Protein AF-0000000072258089 (afdb_homodimer)

Secondary structure (DSSP, 8-state):
--EEEEEE-SSEEEEEEE-TT--EEEEEEEEPP-S-HHHHHHHHHHHHHHHHHHHTS--EEEEEESSEE-TTT--EE-TTSTTTTTS-HHHHHHHHHTS-EEEEEHHHHHHHHHHTSGGGTT-SEEEEEEESSSEEEEEEETTEE---SSS-TT-GGGSBPBHHHHHHTTGGGS--PBPTTS-BSBGGGTTSHHHHHHHHHHHH-----HHHHHHHHHTT-HHHHHHHHHHHHHHHHHHHHHHHHH--SEEEEESGGGG-THHHHHHHHHGGGGSPTTPPPPEEEE-SSGGGHHHHHHHHTT--/--EEEEEE-SSEEEEEEE-TT--EEEEEEEEPP-S-HHHHHHHHHHHHHHHHHHHTS--EEEEEESSEE-TTT--EE-TTSTTTTTS-HHHHHHHHHTS-EEEEEHHHHHHHHHHTSGGGTT-SEEEEEEESSSEEEEEEETTEE---SSS-TT-GGGSBPBHHHHHHTTGGGS--PBPTTS-BSBGGGTTSHHHHHHHHHHHH-----HHHHHHHHHTT-HHHHHHHHHHHHHHHHHHHHHHHHH--SEEEEESGGGG-THHHHHHHHHGGGGSPTTPPPPEEEE-SSGGGHHHHHHHHTT--

Foldseek 3Di:
DKFWFWEDDLFKIKIFIADQLLDTDDMDMDTQDQPALVVNLVVLLVVQVVVCVVVVHRHAAFYEAQFWAFPVVQATCHVSRPRRGGDNSQVSNCVSSVHGYYYAYQQQLLQLLQCSNPVNVVWQWEKEWEAALWTWIWIHGNSATDQPNTRPPTRLQADAQDPVLCVLQPNVLRDKDADPVGDIRGNRLCLHQNNLQVSCCSVVVDRDHPVVLLVCVVVVPPSSVVSVLSSLLSVLLSVQVVCAVRVTQEYEYAYDCLPSVVSQVRNLVNNVVNHDPPRDDHRYYYRPCHPCSRGSSRSSNPRD/DKFWFWEDDLFKIKIFIADQLLDTDDMDMDTQDQPALVVNLVVLLVVQVVVCVVVVHRHAAFYEAQFWAFPVVLATCHVSRVRRGGDNSQVSNCVSSVHGYYYAYQQQLLQLLQCSNPVNVVWQWEKEWEAALWIWIWIHGNSATDQPNTRPPTRLQADAQDPVLCVLQPNVLRDKDADPVGDIRGNRCCLHQNNLQVSCCSVVVDRDHPVVLLVCVVVVPPSSVVSVLSSLLSVLLSVQVVCAVRVTQEYEYAYDCLPSVVSQVRNLVNNVVNHDPPRDDHRYYYRPCHVCSRGSSRSSNPRD

Nearest PDB structures (foldseek):
  4db3-assembly1_A  TM=9.761E-01  e=1.290E-42  Vibrio vulnificus
  7p9y-assembly1_AAA  TM=9.252E-01  e=9.615E-43  Saccharomyces cerevisiae S288C
  2ap1-assembly1_A  TM=9.803E-01  e=3.258E-41  Salmonella enterica subsp. enterica serovar Typhimurium
  3vgl-assembly1_A  TM=7.223E-01  e=6.810E-25  Streptomyces griseus subsp. griseus NBRC 13350
  5f7p-assembly1_A  TM=7.661E-01  e=1.220E-19  Listeria monocytogenes EGD-e

Solvent-accessible surface area (backbone atoms only — not comparable to full-atom values): 30324 Å² total; per-residue (Å²): 121,44,26,26,3,26,26,48,42,65,62,38,30,34,42,30,33,20,44,92,86,63,47,79,75,46,72,50,73,44,74,36,60,74,83,34,44,67,55,35,51,49,50,54,50,50,55,52,50,52,49,22,62,74,70,72,46,87,49,48,45,16,31,11,31,73,39,35,48,27,64,82,80,41,31,24,50,26,80,75,38,63,51,52,35,70,32,46,58,51,62,54,48,21,67,74,68,71,47,80,54,48,78,40,23,43,35,33,10,36,18,39,29,52,37,67,31,82,94,32,60,86,45,46,32,32,36,15,34,32,23,17,78,44,29,38,24,8,36,21,52,71,77,36,72,48,39,45,54,47,37,53,18,17,42,54,18,68,35,49,39,27,54,68,44,33,53,74,49,49,45,93,68,31,88,76,49,77,33,97,79,72,50,64,34,24,34,25,56,48,70,3,37,51,9,48,24,53,48,42,25,72,74,72,69,46,91,50,54,57,71,56,48,51,50,38,32,78,68,60,34,65,74,45,40,54,48,50,53,49,50,40,46,45,48,17,54,57,52,26,45,53,42,38,37,50,19,37,38,28,36,32,31,32,51,68,51,41,69,49,65,64,51,70,64,49,31,74,71,48,27,64,84,58,43,62,82,91,63,71,84,46,50,69,43,65,51,84,51,61,93,46,14,31,24,48,8,10,23,43,70,75,60,131,121,44,26,26,2,25,26,48,43,66,60,37,31,36,41,31,33,20,43,91,84,65,47,80,74,46,72,49,75,45,74,36,60,73,83,34,45,66,53,35,50,49,49,55,49,48,54,52,51,52,49,22,61,73,70,72,47,86,49,48,45,16,32,11,30,75,39,36,48,27,64,81,78,41,30,25,51,24,78,74,36,64,51,51,36,70,32,46,59,52,64,55,48,21,67,73,68,71,46,79,53,47,77,42,22,42,36,32,10,36,17,40,29,51,36,67,31,83,93,32,60,86,45,47,31,30,35,16,34,30,23,17,78,44,29,39,24,8,36,20,52,71,75,36,73,49,38,44,55,46,37,54,18,18,42,53,17,70,36,48,38,28,52,68,44,33,54,75,49,50,45,93,68,30,88,75,48,75,31,95,79,73,50,65,35,23,33,26,58,48,68,2,37,52,10,49,24,51,49,42,25,72,74,74,68,48,92,49,54,57,71,56,49,52,51,36,32,77,68,59,36,63,72,44,40,54,48,50,54,49,49,41,47,44,46,18,53,57,51,26,47,53,42,38,36,50,19,36,39,27,37,32,31,32,51,68,51,42,71,49,66,64,50,71,65,48,33,72,71,48,28,64,83,60,43,63,82,92,62,73,84,46,50,68,43,65,52,85,51,59,94,47,14,30,24,48,9,10,22,44,70,75,58,131

pLDDT: mean 96.31, std 3.31, range [77.19, 98.88]

Structure (mmCIF, N/CA/C/O backbone):
data_AF-0000000072258089-model_v1
#
loop_
_entity.id
_entity.type
_entity.pdbx_description
1 polymer 'N-acetylglucosamine kinase'
#
loop_
_atom_site.group_PDB
_atom_site.id
_atom_site.type_symbol
_atom_site.label_atom_id
_atom_site.label_alt_id
_atom_site.label_comp_id
_atom_site.label_asym_id
_atom_site.label_entity_id
_atom_site.label_seq_id
_atom_site.pdbx_PDB_ins_code
_atom_site.Cartn_x
_atom_site.Cartn_y
_atom_site.Cartn_z
_atom_site.occupancy
_atom_site.B_iso_or_equiv
_atom_site.auth_seq_id
_atom_site.auth_comp_id
_atom_site.auth_asym_id
_atom_site.auth_atom_id
_atom_site.pdbx_PDB_model_num
ATOM 1 N N . MET A 1 1 ? -28.062 17.25 8.523 1 91.81 1 MET A N 1
ATOM 2 C CA . MET A 1 1 ? -27.062 16.688 9.422 1 91.81 1 MET A CA 1
ATOM 3 C C . MET A 1 1 ? -25.75 17.484 9.344 1 91.81 1 MET A C 1
ATOM 5 O O . MET A 1 1 ? -25.344 17.906 8.258 1 91.81 1 MET A O 1
ATOM 9 N N . VAL A 1 2 ? -25.219 17.859 10.539 1 98.12 2 VAL A N 1
ATOM 10 C CA . VAL A 1 2 ? -23.984 18.641 10.578 1 98.12 2 VAL A CA 1
ATOM 11 C C . VAL A 1 2 ? -22.812 17.75 10.945 1 98.12 2 VAL A C 1
ATOM 13 O O . VAL A 1 2 ? -22.906 16.906 11.836 1 98.12 2 VAL A O 1
ATOM 16 N N . TYR A 1 3 ? -21.703 17.938 10.227 1 98.69 3 TYR A N 1
ATOM 17 C CA . TYR A 1 3 ? -20.5 17.141 10.406 1 98.69 3 TYR A CA 1
ATOM 18 C C . TYR A 1 3 ? -19.406 17.969 11.078 1 98.69 3 TYR A C 1
ATOM 20 O O . TYR A 1 3 ? -18.938 18.969 10.508 1 98.69 3 TYR A O 1
ATOM 28 N N . TYR A 1 4 ? -19.047 17.562 12.25 1 98.75 4 TYR A N 1
ATOM 29 C CA . TYR A 1 4 ? -17.984 18.266 12.953 1 98.75 4 TYR A CA 1
ATOM 30 C C . TYR A 1 4 ? -16.641 17.609 12.703 1 98.75 4 TYR A C 1
ATOM 32 O O . TYR A 1 4 ? -16.5 16.391 12.852 1 98.75 4 TYR A O 1
ATOM 40 N N . GLY A 1 5 ? -15.68 18.391 12.227 1 98.69 5 GLY A N 1
ATOM 41 C CA . GLY A 1 5 ? -14.281 18 12.203 1 98.69 5 GLY A CA 1
ATOM 42 C C . GLY A 1 5 ? -13.422 18.781 13.18 1 98.69 5 GLY A C 1
ATOM 43 O O . GLY A 1 5 ? -13.492 20 13.227 1 98.69 5 GLY A O 1
ATOM 44 N N . LEU A 1 6 ? -12.727 18.047 14 1 98.69 6 LEU A N 1
ATOM 45 C CA . LEU A 1 6 ? -11.766 18.688 14.898 1 98.69 6 LEU A CA 1
ATOM 46 C C . LEU A 1 6 ? -10.336 18.375 14.477 1 98.69 6 LEU A C 1
ATOM 48 O O . LEU A 1 6 ? -9.992 17.203 14.258 1 98.69 6 LEU A O 1
ATOM 52 N N . ASP A 1 7 ? -9.562 19.328 14.242 1 97.81 7 ASP A N 1
ATOM 53 C CA . ASP A 1 7 ? -8.117 19.203 14.055 1 97.81 7 ASP A CA 1
ATOM 54 C C . ASP A 1 7 ? -7.375 19.438 15.367 1 97.81 7 ASP A C 1
ATOM 56 O O . ASP A 1 7 ? -7.285 20.562 15.844 1 97.81 7 ASP A O 1
ATOM 60 N N . ILE A 1 8 ? -6.871 18.359 15.891 1 97.06 8 ILE A N 1
ATOM 61 C CA . ILE A 1 8 ? -6.207 18.391 17.188 1 97.06 8 ILE A CA 1
ATOM 62 C C . ILE A 1 8 ? -4.715 18.656 17 1 97.06 8 ILE A C 1
ATOM 64 O O . ILE A 1 8 ? -3.963 17.766 16.609 1 97.06 8 ILE A O 1
ATOM 68 N N . GLY A 1 9 ? -4.34 19.891 17.328 1 93.38 9 GLY A N 1
ATOM 69 C CA . GLY A 1 9 ? -2.93 20.234 17.297 1 93.38 9 GLY A CA 1
ATOM 70 C C . GLY A 1 9 ? -2.309 20.312 18.688 1 93.38 9 GLY A C 1
ATOM 71 O O . GLY A 1 9 ? -3.021 20.359 19.688 1 93.38 9 GLY A O 1
ATOM 72 N N . GLY A 1 10 ? -1.006 20.328 18.703 1 91.38 10 GLY A N 1
ATOM 73 C CA . GLY A 1 10 ? -0.301 20.484 19.969 1 91.38 10 GLY A CA 1
ATOM 74 C C . GLY A 1 10 ? -0.531 21.828 20.625 1 91.38 10 GLY A C 1
ATOM 75 O O . GLY A 1 10 ? -0.506 21.953 21.844 1 91.38 10 GLY A O 1
ATOM 76 N N . THR A 1 11 ? -0.781 22.859 19.859 1 93.06 11 THR A N 1
ATOM 77 C CA . THR A 1 11 ? -0.918 24.219 20.375 1 93.06 11 THR A CA 1
ATOM 78 C C . THR A 1 11 ? -2.379 24.656 20.344 1 93.06 11 THR A C 1
ATOM 80 O O . THR A 1 11 ? -2.848 25.328 21.266 1 93.06 11 THR A O 1
ATOM 83 N N . LYS A 1 12 ? -3.029 24.25 19.297 1 96.25 12 LYS A N 1
ATOM 84 C CA . LYS A 1 12 ? -4.414 24.688 19.141 1 96.25 12 LYS A CA 1
ATOM 85 C C . LYS A 1 12 ? -5.305 23.531 18.703 1 96.25 12 LYS A C 1
ATOM 87 O O . LYS A 1 12 ? -4.84 22.594 18.031 1 96.25 12 LYS A O 1
ATOM 92 N N . ILE A 1 13 ? -6.531 23.609 19.062 1 97.56 13 ILE A N 1
ATOM 93 C CA . ILE A 1 13 ? -7.598 22.734 18.562 1 97.56 13 ILE A CA 1
ATOM 94 C C . ILE A 1 13 ? -8.602 23.562 17.781 1 97.56 13 ILE A C 1
ATOM 96 O O . ILE A 1 13 ? -9.039 24.625 18.219 1 97.56 13 ILE A O 1
ATOM 100 N N . GLU A 1 14 ? -8.914 23.125 16.609 1 97.94 14 GLU A N 1
ATOM 101 C CA . GLU A 1 14 ? -9.945 23.766 15.805 1 97.94 14 GLU A CA 1
ATOM 102 C C . GLU A 1 14 ? -11.133 22.844 15.57 1 97.94 14 GLU A C 1
ATOM 104 O O . GLU A 1 14 ? -10.953 21.672 15.234 1 97.94 14 GLU A O 1
ATOM 109 N N . LEU A 1 15 ? -12.305 23.297 15.82 1 98.62 15 LEU A N 1
ATOM 110 C CA . LEU A 1 15 ? -13.523 22.641 15.375 1 98.62 15 LEU A CA 1
ATOM 111 C C . LEU A 1 15 ? -14.148 23.391 14.203 1 98.62 15 LEU A C 1
ATOM 113 O O . LEU A 1 15 ? -14.273 24.625 14.242 1 98.62 15 LEU A O 1
ATOM 117 N N . ALA A 1 16 ? -14.422 22.672 13.203 1 98.44 16 ALA A N 1
ATOM 118 C CA . ALA A 1 16 ? -15.211 23.234 12.102 1 98.44 16 ALA A CA 1
ATOM 119 C C . ALA A 1 16 ? -16.438 22.359 11.812 1 98.44 16 ALA A C 1
ATOM 121 O O . ALA A 1 16 ? -16.359 21.125 11.859 1 98.44 16 ALA A O 1
ATOM 122 N N . ALA A 1 17 ? -17.562 23.031 11.578 1 98.62 17 ALA A N 1
ATOM 123 C CA . ALA A 1 17 ? -18.797 22.359 11.211 1 98.62 17 ALA A CA 1
ATOM 124 C C . ALA A 1 17 ? -19.031 22.438 9.703 1 98.62 17 ALA A C 1
ATOM 126 O O . ALA A 1 17 ? -18.797 23.484 9.086 1 98.62 17 ALA A O 1
ATOM 127 N N . PHE A 1 18 ? -19.438 21.312 9.18 1 98.31 18 PHE A N 1
ATOM 128 C CA . PHE A 1 18 ? -19.672 21.234 7.738 1 98.31 18 PHE A CA 1
ATOM 129 C C . PHE A 1 18 ? -21.047 20.641 7.434 1 98.31 18 PHE A C 1
ATOM 131 O O . PHE A 1 18 ? -21.609 19.906 8.25 1 98.31 18 PHE A O 1
ATOM 138 N N . ASN A 1 19 ? -21.547 20.984 6.207 1 97.69 19 ASN A N 1
ATOM 139 C CA . ASN A 1 19 ? -22.703 20.266 5.691 1 97.69 19 ASN A CA 1
ATOM 140 C C . ASN A 1 19 ? -22.281 19.031 4.898 1 97.69 19 ASN A C 1
ATOM 142 O O . ASN A 1 19 ? -21.109 18.656 4.891 1 97.69 19 ASN A O 1
ATOM 146 N N . GLU A 1 20 ? -23.219 18.406 4.238 1 95.25 20 GLU A N 1
ATOM 147 C CA . GLU A 1 20 ? -22.984 17.141 3.547 1 95.25 20 GLU A CA 1
ATOM 148 C C . GLU A 1 20 ? -22.047 17.344 2.359 1 95.25 20 GLU A C 1
ATOM 150 O O . GLU A 1 20 ? -21.391 16.391 1.918 1 95.25 20 GLU A O 1
ATOM 155 N N . LYS A 1 21 ? -22 18.5 1.809 1 94.31 21 LYS A N 1
ATOM 156 C CA . LYS A 1 21 ? -21.125 18.812 0.682 1 94.31 21 LYS A CA 1
ATOM 157 C C . LYS A 1 21 ? -19.766 19.328 1.164 1 94.31 21 LYS A C 1
ATOM 159 O O . LYS A 1 21 ? -18.938 19.781 0.361 1 94.31 21 LYS A O 1
ATOM 164 N N . LEU A 1 22 ? -19.531 19.375 2.512 1 96.94 22 LEU A N 1
ATOM 165 C CA . LEU A 1 22 ? -18.312 19.812 3.184 1 96.94 22 LEU A CA 1
ATOM 166 C C . LEU A 1 22 ? -18.078 21.297 2.982 1 96.94 22 LEU A C 1
ATOM 168 O O . LEU A 1 22 ? -16.938 21.75 2.83 1 96.94 22 LEU A O 1
ATOM 172 N N . GLU A 1 23 ? -19.109 21.984 2.895 1 96.12 23 GLU A N 1
ATOM 173 C CA . GLU A 1 23 ? -19.031 23.438 3.018 1 96.12 23 GLU A CA 1
ATOM 174 C C . GLU A 1 23 ? -18.969 23.875 4.48 1 96.12 23 GLU A C 1
ATOM 176 O O . GLU A 1 23 ? -19.797 23.453 5.297 1 96.12 23 GLU A O 1
ATOM 181 N N . LYS A 1 24 ? -18.031 24.734 4.75 1 97.31 24 LYS A N 1
ATOM 182 C CA . LYS A 1 24 ? -17.812 25.141 6.137 1 97.31 24 LYS A CA 1
ATOM 183 C C . LYS A 1 24 ? -18.922 26.078 6.609 1 97.31 24 LYS A C 1
ATOM 185 O O . LYS A 1 24 ? -19.234 27.062 5.945 1 97.31 24 LYS A O 1
ATOM 190 N N . LEU A 1 25 ? -19.453 25.766 7.762 1 98.06 25 LEU A N 1
ATOM 191 C CA . LEU A 1 25 ? -20.562 26.531 8.32 1 98.06 25 LEU A CA 1
ATOM 192 C C . LEU A 1 25 ? -20.109 27.359 9.508 1 98.06 25 LEU A C 1
ATOM 194 O O . LEU A 1 25 ? -20.703 28.406 9.805 1 98.06 25 LEU A O 1
ATOM 198 N N . HIS A 1 26 ? -19.172 26.922 10.18 1 97.56 26 HIS A N 1
ATOM 199 C CA . HIS A 1 26 ? -18.688 27.516 11.422 1 97.56 26 HIS A CA 1
ATOM 200 C C . HIS A 1 26 ? -17.312 26.984 11.789 1 97.56 26 HIS A C 1
ATOM 202 O O . HIS A 1 26 ? -16.938 25.875 11.383 1 97.56 26 HIS A O 1
ATOM 208 N N . SER A 1 27 ? -16.578 27.781 12.422 1 97.44 27 SER A N 1
ATOM 209 C CA . SER A 1 27 ? -15.305 27.312 12.961 1 97.44 27 SER A CA 1
ATOM 210 C C . SER A 1 27 ? -14.977 28.016 14.273 1 97.44 27 SER A C 1
ATOM 212 O O . SER A 1 27 ? -15.375 29.172 14.484 1 97.44 27 SER A O 1
ATOM 214 N N . GLU A 1 28 ? -14.352 27.328 15.117 1 97.56 28 GLU A N 1
ATOM 215 C CA . GLU A 1 28 ? -13.891 27.812 16.406 1 97.56 28 GLU A CA 1
ATOM 216 C C . GLU A 1 28 ? -12.523 27.219 16.766 1 97.56 28 GLU A C 1
ATOM 218 O O . GLU A 1 28 ? -12.273 26.047 16.516 1 97.56 28 GLU A O 1
ATOM 223 N N . ARG A 1 29 ? -11.648 28.047 17.312 1 97.44 29 ARG A N 1
ATOM 224 C CA . ARG A 1 29 ? -10.32 27.609 17.719 1 97.44 29 ARG A CA 1
ATOM 225 C C . ARG A 1 29 ? -10.062 27.938 19.188 1 97.44 29 ARG A C 1
ATOM 227 O O . ARG A 1 29 ? -10.469 29 19.672 1 97.44 29 ARG A O 1
ATOM 234 N N . VAL A 1 30 ? -9.422 27.031 19.828 1 98.19 30 VAL A N 1
ATOM 235 C CA . VAL A 1 30 ? -9.031 27.219 21.219 1 98.19 30 VAL A CA 1
ATOM 236 C C . VAL A 1 30 ? -7.625 26.672 21.438 1 98.19 30 VAL A C 1
ATOM 238 O O . VAL A 1 30 ? -7.16 25.812 20.672 1 98.19 30 VAL A O 1
ATOM 241 N N . PRO A 1 31 ? -6.914 27.156 22.469 1 97.62 31 PRO A N 1
ATOM 242 C CA . PRO A 1 31 ? -5.617 26.562 22.797 1 97.62 31 PRO A CA 1
ATOM 243 C C . PRO A 1 31 ? -5.742 25.094 23.234 1 97.62 31 PRO A C 1
ATOM 245 O O . PRO A 1 31 ? -6.707 24.734 23.922 1 97.62 31 PRO A O 1
ATOM 248 N N . THR A 1 32 ? -4.844 24.234 22.844 1 97.19 32 THR A N 1
ATOM 249 C CA . THR A 1 32 ? -4.801 22.844 23.328 1 97.19 32 THR A CA 1
ATOM 250 C C . THR A 1 32 ? -4.379 22.797 24.781 1 97.19 32 THR A C 1
ATOM 252 O O . THR A 1 32 ? -3.268 23.203 25.141 1 97.19 32 THR A O 1
ATOM 255 N N . PRO A 1 33 ? -5.211 22.297 25.594 1 95.69 33 PRO A N 1
ATOM 256 C CA . PRO A 1 33 ? -4.805 22.188 27 1 95.69 33 PRO A CA 1
ATOM 257 C C . PRO A 1 33 ? -3.631 21.234 27.203 1 95.69 33 PRO A C 1
ATOM 259 O O . PRO A 1 33 ? -3.615 20.141 26.625 1 95.69 33 PRO A O 1
ATOM 262 N N . GLN A 1 34 ? -2.691 21.641 27.984 1 92.56 34 GLN A N 1
ATOM 263 C CA . GLN A 1 34 ? -1.536 20.812 28.312 1 92.56 34 GLN A CA 1
ATOM 264 C C . GLN A 1 34 ? -1.512 20.453 29.797 1 92.56 34 GLN A C 1
ATOM 266 O O . GLN A 1 34 ? -0.631 19.719 30.25 1 92.56 34 GLN A O 1
ATOM 271 N N . THR A 1 35 ? -2.43 20.828 30.453 1 94.56 35 THR A N 1
ATOM 272 C CA . THR A 1 35 ? -2.408 20.734 31.906 1 94.56 35 THR A CA 1
ATOM 273 C C . THR A 1 35 ? -2.795 19.328 32.375 1 94.56 35 THR A C 1
ATOM 275 O O . THR A 1 35 ? -2.195 18.797 33.281 1 94.56 35 THR A O 1
ATOM 278 N N . SER A 1 36 ? -3.875 18.797 31.797 1 97 36 SER A N 1
ATOM 279 C CA . SER A 1 36 ? -4.324 17.453 32.156 1 97 36 SER A CA 1
ATOM 280 C C . SER A 1 36 ? -5.168 16.844 31.047 1 97 36 SER A C 1
ATOM 282 O O . SER A 1 36 ? -5.707 17.547 30.203 1 97 36 SER A O 1
ATOM 284 N N . TYR A 1 37 ? -5.234 15.555 31.156 1 98 37 TYR A N 1
ATOM 285 C CA . TYR A 1 37 ? -6.094 14.82 30.234 1 98 37 TYR A CA 1
ATOM 286 C C . TYR A 1 37 ? -7.551 15.242 30.391 1 98 37 TYR A C 1
ATOM 288 O O . TYR A 1 37 ? -8.266 15.414 29.406 1 98 37 TYR A O 1
ATOM 296 N N . GLU A 1 38 ? -7.992 15.43 31.594 1 98.31 38 GLU A N 1
ATOM 297 C CA . GLU A 1 38 ? -9.359 15.859 31.875 1 98.31 38 GLU A CA 1
ATOM 298 C C . GLU A 1 38 ? -9.641 17.234 31.266 1 98.31 38 GLU A C 1
ATOM 300 O O . GLU A 1 38 ? -10.719 17.469 30.719 1 98.31 38 GLU A O 1
ATOM 305 N N . ASP A 1 39 ? -8.688 18.109 31.391 1 98.25 39 ASP A N 1
ATOM 306 C CA . ASP A 1 39 ? -8.836 19.438 30.781 1 98.25 39 ASP A CA 1
ATOM 307 C C . ASP A 1 39 ? -8.961 19.344 29.266 1 98.25 39 ASP A C 1
ATOM 309 O O . ASP A 1 39 ? -9.727 20.094 28.656 1 98.25 39 ASP A O 1
ATOM 313 N N . TRP A 1 40 ? -8.188 18.438 28.719 1 98.19 40 TRP A N 1
ATOM 314 C CA . TRP A 1 40 ? -8.25 18.234 27.266 1 98.19 40 TRP A CA 1
ATOM 315 C C . TRP A 1 40 ? -9.625 17.703 26.859 1 98.19 40 TRP A C 1
ATOM 317 O O . TRP A 1 40 ? -10.25 18.25 25.938 1 98.19 40 TRP A O 1
ATOM 327 N N . LEU A 1 41 ? -10.133 16.719 27.562 1 98.62 41 LEU A N 1
ATOM 328 C CA . LEU A 1 41 ? -11.445 16.156 27.281 1 98.62 41 LEU A CA 1
ATOM 329 C C . LEU A 1 41 ? -12.531 17.219 27.391 1 98.62 41 LEU A C 1
ATOM 331 O O . LEU A 1 41 ? -13.406 17.312 26.531 1 98.62 41 LEU A O 1
ATOM 335 N N . ARG A 1 42 ? -12.461 17.984 28.422 1 98.5 42 ARG A N 1
ATOM 336 C CA . ARG A 1 42 ? -13.453 19.031 28.672 1 98.5 42 ARG A CA 1
ATOM 337 C C . ARG A 1 42 ? -13.461 20.047 27.531 1 98.5 42 ARG A C 1
ATOM 339 O O . ARG A 1 42 ? -14.516 20.531 27.125 1 98.5 42 ARG A O 1
ATOM 346 N N . THR A 1 43 ? -12.289 20.375 27.141 1 98.56 43 THR A N 1
ATOM 347 C CA . THR A 1 43 ? -12.164 21.344 26.062 1 98.56 43 THR A CA 1
ATOM 348 C C . THR A 1 43 ? -12.828 20.828 24.781 1 98.56 43 THR A C 1
ATOM 350 O O . THR A 1 43 ? -13.609 21.547 24.156 1 98.56 43 THR A O 1
ATOM 353 N N . VAL A 1 44 ? -12.555 19.609 24.359 1 98.69 44 VAL A N 1
ATOM 354 C CA . VAL A 1 44 ? -13.156 19.016 23.172 1 98.69 44 VAL A CA 1
ATOM 355 C C . VAL A 1 44 ? -14.672 18.922 23.344 1 98.69 44 VAL A C 1
ATOM 357 O O . VAL A 1 44 ? -15.43 19.281 22.438 1 98.69 44 VAL A O 1
ATOM 360 N N . GLU A 1 45 ? -15.086 18.5 24.5 1 98.75 45 GLU A N 1
ATOM 361 C CA . GLU A 1 45 ? -16.5 18.406 24.797 1 98.75 45 GLU A CA 1
ATOM 362 C C . GLU A 1 45 ? -17.203 19.75 24.672 1 98.75 45 GLU A C 1
ATOM 364 O O . GLU A 1 45 ? -18.281 19.844 24.078 1 98.75 45 GLU A O 1
ATOM 369 N N . THR A 1 46 ? -16.562 20.734 25.266 1 98.69 46 THR A N 1
ATOM 370 C CA . THR A 1 46 ? -17.141 22.078 25.234 1 98.69 46 THR A CA 1
ATOM 371 C C . THR A 1 46 ? -17.266 22.578 23.797 1 98.69 46 THR A C 1
ATOM 373 O O . THR A 1 46 ? -18.312 23.125 23.422 1 98.69 46 THR A O 1
ATOM 376 N N . LEU A 1 47 ? -16.25 22.359 23 1 98.69 47 LEU A N 1
ATOM 377 C CA . LEU A 1 47 ? -16.281 22.75 21.594 1 98.69 47 LEU A CA 1
ATOM 378 C C . LEU A 1 47 ? -17.453 22.094 20.875 1 98.69 47 LEU A C 1
ATOM 380 O O . LEU A 1 47 ? -18.188 22.75 20.141 1 98.69 47 LEU A O 1
ATOM 384 N N . VAL A 1 48 ? -17.641 20.828 21.078 1 98.75 48 VAL A N 1
ATOM 385 C CA . VAL A 1 48 ? -18.672 20.047 20.406 1 98.75 48 VAL A CA 1
ATOM 386 C C . VAL A 1 48 ? -20.047 20.5 20.875 1 98.75 48 VAL A C 1
ATOM 388 O O . VAL A 1 48 ? -20.938 20.734 20.047 1 98.75 48 VAL A O 1
ATOM 391 N N . ARG A 1 49 ? -20.219 20.703 22.156 1 98.5 49 ARG A N 1
ATOM 392 C CA . ARG A 1 49 ? -21.5 21.094 22.703 1 98.5 49 ARG A CA 1
ATOM 393 C C . ARG A 1 49 ? -21.875 22.516 22.266 1 98.5 49 ARG A C 1
ATOM 395 O O . ARG A 1 49 ? -23.047 22.812 22.047 1 98.5 49 ARG A O 1
ATOM 402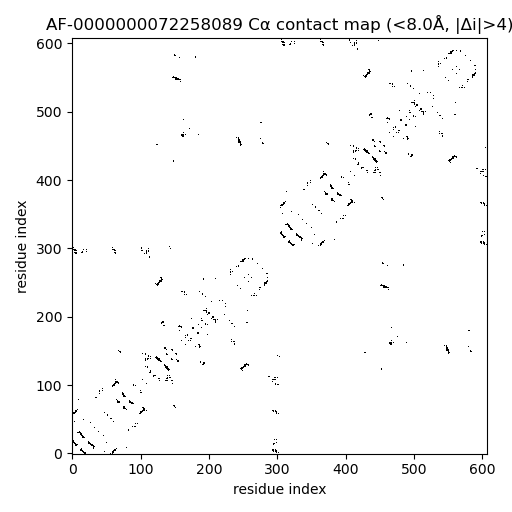 N N . ASN A 1 50 ? -20.844 23.375 22.281 1 98.31 50 ASN A N 1
ATOM 403 C CA . ASN A 1 50 ? -21.094 24.703 21.734 1 98.31 50 ASN A CA 1
ATOM 404 C C . ASN A 1 50 ? -21.625 24.641 20.312 1 98.31 50 ASN A C 1
ATOM 406 O O . ASN A 1 50 ? -22.531 25.375 19.953 1 98.31 50 ASN A O 1
ATOM 410 N N . ALA A 1 51 ? -21.031 23.797 19.5 1 98.44 51 ALA A N 1
ATOM 411 C CA . ALA A 1 51 ? -21.484 23.625 18.125 1 98.44 51 ALA A CA 1
ATOM 412 C C . ALA A 1 51 ? -22.891 23.031 18.078 1 98.44 51 ALA A C 1
ATOM 414 O O . ALA A 1 51 ? -23.734 23.469 17.281 1 98.44 51 ALA A O 1
ATOM 415 N N . ASP A 1 52 ? -23.141 22.047 18.891 1 98.38 52 ASP A N 1
ATOM 416 C CA . ASP A 1 52 ? -24.484 21.5 18.984 1 98.38 52 ASP A CA 1
ATOM 417 C C . ASP A 1 52 ? -25.516 22.594 19.266 1 98.38 52 ASP A C 1
ATOM 419 O O . ASP A 1 52 ? -26.578 22.625 18.625 1 98.38 52 ASP A O 1
ATOM 423 N N . ALA A 1 53 ? -25.188 23.359 20.234 1 98.19 53 ALA A N 1
ATOM 424 C CA . ALA A 1 53 ? -26.094 24.438 20.625 1 98.19 53 ALA A CA 1
ATOM 425 C C . ALA A 1 53 ? -26.312 25.422 19.469 1 98.19 53 ALA A C 1
ATOM 427 O O . ALA A 1 53 ? -27.438 25.859 19.234 1 98.19 53 ALA A O 1
ATOM 428 N N . LYS A 1 54 ? -25.281 25.734 18.844 1 97.94 54 LYS A N 1
ATOM 429 C CA . LYS A 1 54 ? -25.344 26.688 17.734 1 97.94 54 LYS A CA 1
ATOM 430 C C . LYS A 1 54 ? -26.266 26.172 16.625 1 97.94 54 LYS A C 1
ATOM 432 O O . LYS A 1 54 ? -27.031 26.938 16.047 1 97.94 54 LYS A O 1
ATOM 437 N N . PHE A 1 55 ? -26.188 24.906 16.312 1 97.94 55 PHE A N 1
ATOM 438 C CA . PHE A 1 55 ? -26.906 24.375 15.148 1 97.94 55 PHE A CA 1
ATOM 439 C C . PHE A 1 55 ? -28.219 23.719 15.586 1 97.94 55 PHE A C 1
ATOM 441 O O . PHE A 1 55 ? -29.031 23.344 14.742 1 97.94 55 PHE A O 1
ATOM 448 N N . GLY A 1 56 ? -28.375 23.562 16.859 1 97.56 56 GLY A N 1
ATOM 449 C CA . GLY A 1 56 ? -29.609 22.984 17.375 1 97.56 56 GLY A CA 1
ATOM 450 C C . GLY A 1 56 ? -29.75 21.5 17.078 1 97.56 56 GLY A C 1
ATOM 451 O O . GLY A 1 56 ? -30.859 21 16.922 1 97.56 56 GLY A O 1
ATOM 452 N N . GLU A 1 57 ? -28.703 20.797 16.844 1 96.38 57 GLU A N 1
ATOM 453 C CA . GLU A 1 57 ? -28.688 19.359 16.594 1 96.38 57 GLU A CA 1
ATOM 454 C C . GLU A 1 57 ? -27.344 18.75 17.016 1 96.38 57 GLU A C 1
ATOM 456 O O . GLU A 1 57 ? -26.359 19.469 17.172 1 96.38 57 GLU A O 1
ATOM 461 N N . TYR A 1 58 ? -27.359 17.453 17.219 1 97.19 58 TYR A N 1
ATOM 462 C CA . TYR A 1 58 ? -26.141 16.703 17.516 1 97.19 58 TYR A CA 1
ATOM 463 C C . TYR A 1 58 ? -25.422 16.328 16.219 1 97.19 58 TYR A C 1
ATOM 465 O O . TYR A 1 58 ? -25.828 15.406 15.508 1 97.19 58 TYR A O 1
ATOM 473 N N . GLY A 1 59 ? -24.375 17.016 15.922 1 98.06 59 GLY A N 1
ATOM 474 C CA . GLY A 1 59 ? -23.578 16.688 14.75 1 98.06 59 GLY A CA 1
ATOM 475 C C . GLY A 1 59 ? -22.672 15.492 14.961 1 98.06 59 GLY A C 1
ATOM 476 O O . GLY A 1 59 ? -22.531 15.008 16.078 1 98.06 59 GLY A O 1
ATOM 477 N N . THR A 1 60 ? -22.094 14.922 13.828 1 98.62 60 THR A N 1
ATOM 478 C CA . THR A 1 60 ? -21.094 13.875 13.93 1 98.62 60 THR A CA 1
ATOM 479 C C . THR A 1 60 ? -19.781 14.445 14.461 1 98.62 60 THR A C 1
ATOM 481 O O . THR A 1 60 ? -19.562 15.664 14.438 1 98.62 60 THR A O 1
ATOM 484 N N . VAL A 1 61 ? -18.922 13.602 15.039 1 98.81 61 VAL A N 1
ATOM 485 C CA . VAL A 1 61 ? -17.688 14.094 15.641 1 98.81 61 VAL A CA 1
ATOM 486 C C . VAL A 1 61 ? -16.5 13.281 15.125 1 98.81 61 VAL A C 1
ATOM 488 O O . VAL A 1 61 ? -16.297 12.141 15.555 1 98.81 61 VAL A O 1
ATOM 491 N N . GLY A 1 62 ? -15.766 13.898 14.211 1 98.62 62 GLY A N 1
ATOM 492 C CA . GLY A 1 62 ? -14.508 13.336 13.75 1 98.62 62 GLY A CA 1
ATOM 493 C C . GLY A 1 62 ? -13.297 14.133 14.219 1 98.62 62 GLY A C 1
ATOM 494 O O . GLY A 1 62 ? -13.328 15.359 14.242 1 98.62 62 GLY A O 1
ATOM 495 N N . LEU A 1 63 ? -12.234 13.43 14.594 1 98.44 63 LEU A N 1
ATOM 496 C CA . LEU A 1 63 ? -11 14.07 15.031 1 98.44 63 LEU A CA 1
ATOM 497 C C . LEU A 1 63 ? -9.844 13.719 14.094 1 98.44 63 LEU A C 1
ATOM 499 O O . LEU A 1 63 ? -9.688 12.555 13.711 1 98.44 63 LEU A O 1
ATOM 503 N N . GLY A 1 64 ? -9.117 14.695 13.648 1 97.19 64 GLY A N 1
ATOM 504 C CA . GLY A 1 64 ? -7.777 14.516 13.102 1 97.19 64 GLY A CA 1
ATOM 505 C C . GLY A 1 64 ? -6.68 14.742 14.125 1 97.19 64 GLY A C 1
ATOM 506 O O . GLY A 1 64 ? -6.656 15.766 14.805 1 97.19 64 GLY A O 1
ATOM 507 N N . VAL A 1 65 ? -5.758 13.812 14.258 1 95.81 65 VAL A N 1
ATOM 508 C CA . VAL A 1 65 ? -4.742 13.914 15.297 1 95.81 65 VAL A CA 1
ATOM 509 C C . VAL A 1 65 ? -3.354 13.75 14.688 1 95.81 65 VAL A C 1
ATOM 511 O O . VAL A 1 65 ? -3.197 13.086 13.664 1 95.81 65 VAL A O 1
ATOM 514 N N . PRO A 1 66 ? -2.285 14.383 15.242 1 92 66 PRO A N 1
ATOM 515 C CA . PRO A 1 66 ? -0.899 14.156 14.828 1 92 66 PRO A CA 1
ATOM 516 C C . PRO A 1 66 ? -0.327 12.852 15.375 1 92 66 PRO A C 1
ATOM 518 O O . PRO A 1 66 ? 0.655 12.867 16.125 1 92 66 PRO A O 1
ATOM 521 N N . GLY A 1 67 ? -0.735 11.812 15.039 1 91.19 67 GLY A N 1
ATOM 522 C CA . GLY A 1 67 ? -0.484 10.445 15.469 1 91.19 67 GLY A CA 1
ATOM 523 C C . GLY A 1 67 ? -1.585 9.477 15.07 1 91.19 67 GLY A C 1
ATOM 524 O O . GLY A 1 67 ? -2.105 9.547 13.953 1 91.19 67 GLY A O 1
ATOM 525 N N . PHE A 1 68 ? -1.793 8.516 15.969 1 91.31 68 PHE A N 1
ATOM 526 C CA . PHE A 1 68 ? -2.857 7.566 15.664 1 91.31 68 PHE A CA 1
ATOM 527 C C . PHE A 1 68 ? -3.42 6.949 16.938 1 91.31 68 PHE A C 1
ATOM 529 O O . PHE A 1 68 ? -2.885 7.164 18.031 1 91.31 68 PHE A O 1
ATOM 536 N N . VAL A 1 69 ? -4.562 6.387 16.781 1 93.62 69 VAL A N 1
ATOM 537 C CA . VAL A 1 69 ? -5.156 5.578 17.844 1 93.62 69 VAL A CA 1
ATOM 538 C C . VAL A 1 69 ? -5.035 4.098 17.5 1 93.62 69 VAL A C 1
ATOM 540 O O . VAL A 1 69 ? -5.441 3.672 16.406 1 93.62 69 VAL A O 1
ATOM 543 N N . ASN A 1 70 ? -4.434 3.383 18.438 1 92.88 70 ASN A N 1
ATOM 544 C CA . ASN A 1 70 ? -4.312 1.942 18.25 1 92.88 70 ASN A CA 1
ATOM 545 C C . ASN A 1 70 ? -5.672 1.252 18.312 1 92.88 70 ASN A C 1
ATOM 547 O O . ASN A 1 70 ? -6.324 1.24 19.35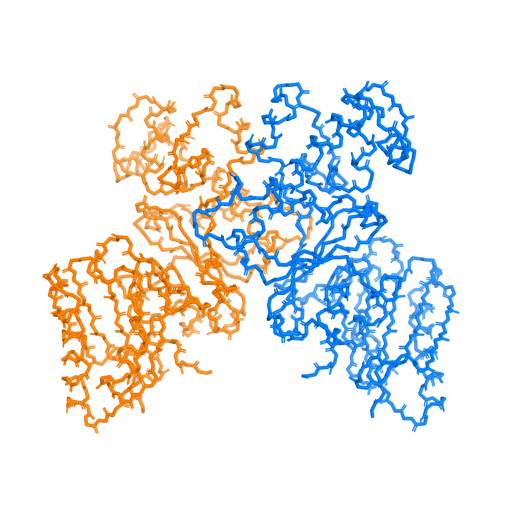9 1 92.88 70 ASN A O 1
ATOM 551 N N . HIS A 1 71 ? -6.062 0.653 17.266 1 89.69 71 HIS A N 1
ATOM 552 C CA . HIS A 1 71 ? -7.402 0.08 17.156 1 89.69 71 HIS A CA 1
ATOM 553 C C . HIS A 1 71 ? -7.555 -1.136 18.062 1 89.69 71 HIS A C 1
ATOM 555 O O . HIS A 1 71 ? -8.664 -1.467 18.484 1 89.69 71 HIS A O 1
ATOM 561 N N . LYS A 1 72 ? -6.527 -1.768 18.344 1 88.5 72 LYS A N 1
ATOM 562 C CA . LYS A 1 72 ? -6.594 -2.969 19.172 1 88.5 72 LYS A CA 1
ATOM 563 C C . LYS A 1 72 ? -6.699 -2.613 20.656 1 88.5 72 LYS A C 1
ATOM 565 O O . LYS A 1 72 ? -7.512 -3.191 21.391 1 88.5 72 LYS A O 1
ATOM 570 N N . THR A 1 73 ? -5.941 -1.554 21.047 1 91.69 73 THR A N 1
ATOM 571 C CA . THR A 1 73 ? -5.895 -1.222 22.469 1 91.69 73 THR A CA 1
ATOM 572 C C . THR A 1 73 ? -6.789 -0.026 22.781 1 91.69 73 THR A C 1
ATOM 574 O O . THR A 1 73 ? -7.168 0.192 23.938 1 91.69 73 THR A O 1
ATOM 577 N N . GLY A 1 74 ? -7.031 0.743 21.75 1 93.75 74 GLY A N 1
ATOM 578 C CA . GLY A 1 74 ? -7.789 1.97 21.938 1 93.75 74 GLY A CA 1
ATOM 579 C C . GLY A 1 74 ? -6.945 3.127 22.438 1 93.75 74 GLY A C 1
ATOM 580 O O . GLY A 1 74 ? -7.453 4.23 22.625 1 93.75 74 GLY A O 1
ATOM 581 N N . LEU A 1 75 ? -5.641 2.92 22.578 1 95.12 75 LEU A N 1
ATOM 582 C CA . LEU A 1 75 ? -4.77 3.93 23.156 1 95.12 75 LEU A CA 1
ATOM 583 C C . LEU A 1 75 ? -4.285 4.914 22.094 1 95.12 75 LEU A C 1
ATOM 585 O O . LEU A 1 75 ? -3.93 4.508 20.984 1 95.12 75 LEU A O 1
ATOM 589 N N . ALA A 1 76 ? -4.289 6.152 22.453 1 95.69 76 ALA A N 1
ATOM 590 C CA . ALA A 1 76 ? -3.768 7.203 21.594 1 95.69 76 ALA A CA 1
ATOM 591 C C . ALA A 1 76 ? -2.242 7.223 21.609 1 95.69 76 ALA A C 1
ATOM 593 O O . ALA A 1 76 ? -1.626 7.16 22.672 1 95.69 76 ALA A O 1
ATOM 594 N N . GLU A 1 77 ? -1.671 7.195 20.5 1 92.88 77 GLU A N 1
ATOM 595 C CA . GLU A 1 77 ? -0.237 7.402 20.328 1 92.88 77 GLU A CA 1
ATOM 596 C C . GLU A 1 77 ? 0.054 8.773 19.719 1 92.88 77 GLU A C 1
ATOM 598 O O . GLU A 1 77 ? 0.331 8.883 18.531 1 92.88 77 GLU A O 1
ATOM 603 N N . ILE A 1 78 ? -0 9.75 20.453 1 92.06 78 ILE A N 1
ATOM 604 C CA . ILE A 1 78 ? 0.169 11.148 20.078 1 92.06 78 ILE A CA 1
ATOM 605 C C . ILE A 1 78 ? 1.278 11.781 20.922 1 92.06 78 ILE A C 1
ATOM 607 O O . ILE A 1 78 ? 1.009 12.398 21.953 1 92.06 78 ILE A O 1
ATOM 611 N N . ALA A 1 79 ? 2.486 11.75 20.5 1 83.56 79 ALA A N 1
ATOM 612 C CA . ALA A 1 79 ? 3.668 12.086 21.297 1 83.56 79 ALA A CA 1
ATOM 613 C C . ALA A 1 79 ? 3.729 13.586 21.578 1 83.56 79 ALA A C 1
ATOM 615 O O . ALA A 1 79 ? 4.207 14.008 22.625 1 83.56 79 ALA A O 1
ATOM 616 N N . ASN A 1 80 ? 3.16 14.344 20.703 1 85.56 80 ASN A N 1
ATOM 617 C CA . ASN A 1 80 ? 3.32 15.789 20.812 1 85.56 80 ASN A CA 1
ATOM 618 C C . ASN A 1 80 ? 2.295 16.406 21.766 1 85.56 80 ASN A C 1
ATOM 620 O O . ASN A 1 80 ? 2.348 17.594 22.062 1 85.56 80 ASN A O 1
ATOM 624 N N . ILE A 1 81 ? 1.348 15.625 22.141 1 93.06 81 ILE A N 1
ATOM 625 C CA . ILE A 1 81 ? 0.383 16.031 23.172 1 93.06 81 ILE A CA 1
ATOM 626 C C . ILE A 1 81 ? 0.428 15.047 24.344 1 93.06 81 ILE A C 1
ATOM 628 O O . ILE A 1 81 ? -0.393 14.133 24.422 1 93.06 81 ILE A O 1
ATOM 632 N N . ALA A 1 82 ? 1.235 15.328 25.219 1 93.25 82 ALA A N 1
ATOM 633 C CA . ALA A 1 82 ? 1.618 14.398 26.266 1 93.25 82 ALA A CA 1
ATOM 634 C C . ALA A 1 82 ? 0.407 13.984 27.109 1 93.25 82 ALA A C 1
ATOM 636 O O . ALA A 1 82 ? 0.274 12.82 27.484 1 93.25 82 ALA A O 1
ATOM 637 N N . VAL A 1 83 ? -0.462 14.867 27.375 1 95.06 83 VAL A N 1
ATOM 638 C CA . VAL A 1 83 ? -1.576 14.602 28.281 1 95.06 83 VAL A CA 1
ATOM 639 C C . VAL A 1 83 ? -2.564 13.648 27.625 1 95.06 83 VAL A C 1
ATOM 641 O O . VAL A 1 83 ? -3.391 13.031 28.297 1 95.06 83 VAL A O 1
ATOM 644 N N . VAL A 1 84 ? -2.516 13.555 26.297 1 95.75 84 VAL A N 1
ATOM 645 C CA . VAL A 1 84 ? -3.461 12.75 25.531 1 95.75 84 VAL A CA 1
ATOM 646 C C . VAL A 1 84 ? -2.854 11.375 25.234 1 95.75 84 VAL A C 1
ATOM 648 O O . VAL A 1 84 ? -3.572 10.383 25.141 1 95.75 84 VAL A O 1
ATOM 651 N N . HIS A 1 85 ? -1.499 11.367 25.172 1 95.06 85 HIS A N 1
ATOM 652 C CA . HIS A 1 85 ? -0.763 10.156 24.828 1 95.06 85 HIS A CA 1
ATOM 653 C C . HIS A 1 85 ? -1.058 9.039 25.828 1 95.06 85 HIS A C 1
ATOM 655 O O . HIS A 1 85 ? -1.047 9.266 27.047 1 95.06 85 HIS A O 1
ATOM 661 N N . GLY A 1 86 ? -1.412 7.867 25.312 1 95.75 86 GLY A N 1
ATOM 662 C CA . GLY A 1 86 ? -1.6 6.699 26.156 1 95.75 86 GLY A CA 1
ATOM 663 C C . GLY A 1 86 ? -2.99 6.613 26.766 1 95.75 86 GLY A C 1
ATOM 664 O O . GLY A 1 86 ? -3.266 5.734 27.578 1 95.75 86 GLY A O 1
ATOM 665 N N . ASN A 1 87 ? -3.867 7.516 26.344 1 97.31 87 ASN A N 1
ATOM 666 C CA . ASN A 1 87 ? -5.23 7.496 26.875 1 97.31 87 ASN A CA 1
ATOM 667 C C . ASN A 1 87 ? -6.223 6.996 25.828 1 97.31 87 ASN A C 1
ATOM 669 O O . ASN A 1 87 ? -5.898 6.938 24.641 1 97.31 87 ASN A O 1
ATOM 673 N N . LYS A 1 88 ? -7.426 6.57 26.281 1 97.81 88 LYS A N 1
ATOM 674 C CA . LYS A 1 88 ? -8.477 6.051 25.406 1 97.81 88 LYS A CA 1
ATOM 675 C C . LYS A 1 88 ? -9.43 7.16 24.969 1 97.81 88 LYS A C 1
ATOM 677 O O . LYS A 1 88 ? -10.602 7.176 25.359 1 97.81 88 LYS A O 1
ATOM 682 N N . ILE A 1 89 ? -8.922 8 24.109 1 97.94 89 ILE A N 1
ATOM 683 C CA . ILE A 1 89 ? -9.586 9.266 23.812 1 97.94 89 ILE A CA 1
ATOM 684 C C . ILE A 1 89 ? -10.922 8.992 23.125 1 97.94 89 ILE A C 1
ATOM 686 O O . ILE A 1 89 ? -11.898 9.711 23.359 1 97.94 89 ILE A O 1
ATOM 690 N N . ILE A 1 90 ? -11.047 7.973 22.297 1 98.06 90 ILE A N 1
ATOM 691 C CA . ILE A 1 90 ? -12.297 7.68 21.609 1 98.06 90 ILE A CA 1
ATOM 692 C C . ILE A 1 90 ? -13.359 7.262 22.625 1 98.06 90 ILE A C 1
ATOM 694 O O . ILE A 1 90 ? -14.438 7.863 22.703 1 98.06 90 ILE A O 1
ATOM 698 N N . GLN A 1 91 ? -13.047 6.297 23.438 1 98.12 91 GLN A N 1
ATOM 699 C CA . GLN A 1 91 ? -13.984 5.797 24.438 1 98.12 91 GLN A CA 1
ATOM 700 C C . GLN A 1 91 ? -14.414 6.906 25.391 1 98.12 91 GLN A C 1
ATOM 702 O O . GLN A 1 91 ? -15.602 7.039 25.703 1 98.12 91 GLN A O 1
ATOM 707 N N . ASP A 1 92 ? -13.445 7.652 25.859 1 98.62 92 ASP A N 1
ATOM 708 C CA . ASP A 1 92 ? -13.727 8.695 26.828 1 98.62 92 ASP A CA 1
ATOM 709 C C . ASP A 1 92 ? -14.586 9.805 26.219 1 98.62 92 ASP A C 1
ATOM 711 O O . ASP A 1 92 ? -15.516 10.297 26.859 1 98.62 92 ASP A O 1
ATOM 715 N N . LEU A 1 93 ? -14.297 10.203 25.031 1 98.62 93 LEU A N 1
ATOM 716 C CA . LEU A 1 93 ? -15.078 11.25 24.375 1 98.62 93 LEU A CA 1
ATOM 717 C C . LEU A 1 93 ? -16.484 10.742 24.031 1 98.62 93 LEU A C 1
ATOM 719 O O . LEU A 1 93 ? -17.453 11.492 24.141 1 98.62 93 LEU A O 1
ATOM 723 N N . GLU A 1 94 ? -16.578 9.484 23.562 1 98.62 94 GLU A N 1
ATOM 724 C CA . GLU A 1 94 ? -17.891 8.914 23.281 1 98.62 94 GLU A CA 1
ATOM 725 C C . GLU A 1 94 ? -18.75 8.898 24.547 1 98.62 94 GLU A C 1
ATOM 727 O O . GLU A 1 94 ? -19.953 9.195 24.484 1 98.62 94 GLU A O 1
ATOM 732 N N . ALA A 1 95 ? -18.188 8.516 25.672 1 98.44 95 ALA A N 1
ATOM 733 C CA . ALA A 1 95 ? -18.906 8.5 26.938 1 98.44 95 ALA A CA 1
ATOM 734 C C . ALA A 1 95 ? -19.391 9.898 27.312 1 98.44 95 ALA A C 1
ATOM 736 O O . ALA A 1 95 ? -20.516 10.062 27.797 1 98.44 95 ALA A O 1
ATOM 737 N N . ARG A 1 96 ? -18.625 10.883 27.141 1 98.19 96 ARG A N 1
ATOM 738 C CA . ARG A 1 96 ? -18.938 12.25 27.531 1 98.19 96 ARG A CA 1
ATOM 739 C C . ARG A 1 96 ? -19.953 12.867 26.578 1 98.19 96 ARG A C 1
ATOM 741 O O . ARG A 1 96 ? -20.828 13.625 27 1 98.19 96 ARG A O 1
ATOM 748 N N . LEU A 1 97 ? -19.812 12.547 25.281 1 98.56 97 LEU A N 1
ATOM 749 C CA . LEU A 1 97 ? -20.609 13.203 24.266 1 98.56 97 LEU A CA 1
ATOM 750 C C . LEU A 1 97 ? -21.891 12.406 23.984 1 98.56 97 LEU A C 1
ATOM 752 O O . LEU A 1 97 ? -22.844 12.945 23.406 1 98.56 97 LEU A O 1
ATOM 756 N N . GLY A 1 98 ? -21.891 11.156 24.312 1 98.25 98 GLY A N 1
ATOM 757 C CA . GLY A 1 98 ? -23.062 10.312 24.078 1 98.25 98 GLY A CA 1
ATOM 758 C C . GLY A 1 98 ? -23.281 9.977 22.625 1 98.25 98 GLY A C 1
ATOM 759 O O . GLY A 1 98 ? -24.422 9.906 22.156 1 98.25 98 GLY A O 1
ATOM 760 N N . ARG A 1 99 ? -22.281 9.906 21.875 1 98.25 99 ARG A N 1
ATOM 761 C CA . ARG A 1 99 ? -22.359 9.594 20.453 1 98.25 99 ARG A CA 1
ATOM 762 C C . ARG A 1 99 ? -21.031 9.047 19.938 1 98.25 99 ARG A C 1
ATOM 764 O O . ARG A 1 99 ? -20 9.141 20.625 1 98.25 99 ARG A O 1
ATOM 771 N N . GLU A 1 100 ? -21.016 8.391 18.75 1 98.38 100 GLU A N 1
ATOM 772 C CA . GLU A 1 100 ? -19.812 7.832 18.125 1 98.38 100 GLU A CA 1
ATOM 773 C C . GLU A 1 100 ? -18.797 8.922 17.812 1 98.38 100 GLU A C 1
ATOM 775 O O . GLU A 1 100 ? -19.172 10.016 17.375 1 98.38 100 GLU A O 1
ATOM 780 N N . VAL A 1 101 ? -17.562 8.664 18.109 1 98.5 101 VAL A N 1
ATOM 781 C CA . VAL A 1 101 ? -16.438 9.516 17.75 1 98.5 101 VAL A CA 1
ATOM 782 C C . VAL A 1 101 ? -15.438 8.742 16.891 1 98.5 101 VAL A C 1
ATOM 784 O O . VAL A 1 101 ? -15.117 7.586 17.188 1 98.5 101 VAL A O 1
ATOM 787 N N . ARG A 1 102 ? -15.016 9.312 15.758 1 97.62 102 ARG A N 1
ATOM 788 C CA . ARG A 1 102 ? -14.023 8.688 14.898 1 97.62 102 ARG A CA 1
ATOM 789 C C . ARG A 1 102 ? -12.742 9.516 14.852 1 97.62 102 ARG A C 1
ATOM 791 O O . ARG A 1 102 ? -12.781 10.742 14.961 1 97.62 102 ARG A O 1
ATOM 798 N N . VAL A 1 103 ? -11.625 8.812 14.75 1 97.56 103 VAL A N 1
ATOM 799 C CA . VAL A 1 103 ? -10.328 9.477 14.781 1 97.56 103 VAL A CA 1
ATOM 800 C C . VAL A 1 103 ? -9.453 8.969 13.641 1 97.56 103 VAL A C 1
ATOM 802 O O . VAL A 1 103 ? -9.469 7.773 13.328 1 97.56 103 VAL A O 1
ATOM 805 N N . GLU A 1 104 ? -8.781 9.844 13.008 1 96.31 104 GLU A N 1
ATOM 806 C CA . GLU A 1 104 ? -7.766 9.484 12.016 1 96.31 104 GLU A CA 1
ATOM 807 C C . GLU A 1 104 ? -6.539 10.391 12.125 1 96.31 104 GLU A C 1
ATOM 809 O O . GLU A 1 104 ? -6.617 11.484 12.68 1 96.31 104 GLU A O 1
ATOM 814 N N . ASN A 1 105 ? -5.465 9.906 11.625 1 94.31 105 ASN A N 1
ATOM 815 C CA . ASN A 1 105 ? -4.258 10.727 11.641 1 94.31 105 ASN A CA 1
ATOM 816 C C . ASN A 1 105 ? -4.332 11.859 10.609 1 94.31 105 ASN A C 1
ATOM 818 O O . ASN A 1 105 ? -5.238 11.883 9.781 1 94.31 105 ASN A O 1
ATOM 822 N N . ASP A 1 106 ? -3.418 12.773 10.703 1 92.5 106 ASP A N 1
ATOM 823 C CA . ASP A 1 106 ? -3.426 14 9.914 1 92.5 106 ASP A CA 1
ATOM 824 C C . ASP A 1 106 ? -3.293 13.688 8.422 1 92.5 106 ASP A C 1
ATOM 826 O O . ASP A 1 106 ? -3.971 14.297 7.594 1 92.5 106 ASP A O 1
ATOM 830 N N . ALA A 1 107 ? -2.465 12.758 8.062 1 94.88 107 ALA A N 1
ATOM 831 C CA . ALA A 1 107 ? -2.268 12.43 6.652 1 94.88 107 ALA A CA 1
ATOM 832 C C . ALA A 1 107 ? -3.529 11.812 6.051 1 94.88 107 ALA A C 1
ATOM 834 O O . ALA A 1 107 ? -3.895 12.117 4.914 1 94.88 107 ALA A O 1
ATOM 835 N N . ASN A 1 108 ? -4.172 10.93 6.797 1 97.06 108 ASN A N 1
ATOM 836 C CA . ASN A 1 108 ? -5.445 10.375 6.348 1 97.06 108 ASN A CA 1
ATOM 837 C C . ASN A 1 108 ? -6.508 11.461 6.199 1 97.06 108 ASN A C 1
ATOM 839 O O . ASN A 1 108 ? -7.293 11.438 5.25 1 97.06 108 ASN A O 1
ATOM 843 N N . CYS A 1 109 ? -6.512 12.414 7.121 1 97.31 109 CYS A N 1
ATOM 844 C CA . CYS A 1 109 ? -7.469 13.508 7.031 1 97.31 109 CYS A CA 1
ATOM 845 C C . CYS A 1 109 ? -7.215 14.352 5.789 1 97.31 109 CYS A C 1
ATOM 847 O O . CYS A 1 109 ? -8.156 14.766 5.109 1 97.31 109 CYS A O 1
ATOM 849 N N . LEU A 1 110 ? -5.926 14.609 5.539 1 96.81 110 LEU A N 1
ATOM 850 C CA . LEU A 1 110 ? -5.598 15.328 4.309 1 96.81 110 LEU A CA 1
ATOM 851 C C . LEU A 1 110 ? -6.137 14.586 3.092 1 96.81 110 LEU A C 1
ATOM 853 O O . LEU A 1 110 ? -6.793 15.18 2.234 1 96.81 110 LEU A O 1
ATOM 857 N N . ALA A 1 111 ? -5.844 13.305 2.998 1 97.81 111 ALA A N 1
ATOM 858 C CA . ALA A 1 111 ? -6.27 12.484 1.863 1 97.81 111 ALA A CA 1
ATOM 859 C C . ALA A 1 111 ? -7.789 12.461 1.742 1 97.81 111 ALA A C 1
ATOM 861 O O . ALA A 1 111 ? -8.336 12.602 0.644 1 97.81 111 ALA A O 1
ATOM 862 N N . LEU A 1 112 ? -8.477 12.336 2.844 1 97.94 112 LEU A N 1
ATOM 863 C CA . LEU A 1 112 ? -9.938 12.305 2.857 1 97.94 112 LEU A CA 1
ATOM 864 C C . LEU A 1 112 ? -10.516 13.625 2.375 1 97.94 112 LEU A C 1
ATOM 866 O O . LEU A 1 112 ? -11.43 13.648 1.549 1 97.94 112 LEU A O 1
ATOM 870 N N . SER A 1 113 ? -9.945 14.695 2.963 1 97.94 113 SER A N 1
ATOM 871 C CA . SER A 1 113 ? -10.398 16.031 2.576 1 97.94 113 SER A CA 1
ATOM 872 C C . SER A 1 113 ? -10.359 16.203 1.062 1 97.94 113 SER A C 1
ATOM 874 O O . SER A 1 113 ? -11.336 16.656 0.461 1 97.94 113 SER A O 1
ATOM 876 N N . GLU A 1 114 ? -9.305 15.805 0.459 1 98 114 GLU A N 1
ATOM 877 C CA . GLU A 1 114 ? -9.117 15.977 -0.979 1 98 114 GLU A CA 1
ATOM 878 C C . GLU A 1 114 ? -9.953 14.977 -1.766 1 98 114 GLU A C 1
ATOM 880 O O . GLU A 1 114 ? -10.539 15.312 -2.797 1 98 114 GLU A O 1
ATOM 885 N N . ALA A 1 115 ? -10.039 13.734 -1.314 1 97.62 115 ALA A N 1
ATOM 886 C CA . ALA A 1 115 ? -10.805 12.695 -1.995 1 97.62 115 ALA A CA 1
ATOM 887 C C . ALA A 1 115 ? -12.273 13.078 -2.111 1 97.62 115 ALA A C 1
ATOM 889 O O . ALA A 1 115 ? -12.93 12.742 -3.1 1 97.62 115 ALA A O 1
ATOM 890 N N . TRP A 1 116 ? -12.766 13.789 -1.156 1 97.69 116 TRP A N 1
ATOM 891 C CA . TRP A 1 116 ? -14.188 14.094 -1.105 1 97.69 116 TRP A CA 1
ATOM 892 C C . TRP A 1 116 ? -14.484 15.422 -1.79 1 97.69 116 TRP A C 1
ATOM 894 O O . TRP A 1 116 ? -15.641 15.859 -1.836 1 97.69 116 TRP A O 1
ATOM 904 N N . ASP A 1 117 ? -13.422 16.094 -2.215 1 96.94 117 ASP A N 1
ATOM 905 C CA . ASP A 1 117 ? -13.711 17.25 -3.049 1 96.94 117 ASP A CA 1
ATOM 906 C C . ASP A 1 117 ? -14.477 16.844 -4.305 1 96.94 117 ASP A C 1
ATOM 908 O O . ASP A 1 117 ? -14.188 15.812 -4.914 1 96.94 117 ASP A O 1
ATOM 912 N N . GLU A 1 118 ? -15.391 17.719 -4.734 1 96.06 118 GLU A N 1
ATOM 913 C CA . GLU A 1 118 ? -16.25 17.453 -5.883 1 96.06 118 GLU A CA 1
ATOM 914 C C . GLU A 1 118 ? -15.414 17.109 -7.117 1 96.06 118 GLU A C 1
ATOM 916 O O . GLU A 1 118 ? -15.789 16.234 -7.906 1 96.06 118 GLU A O 1
ATOM 921 N N . SER A 1 119 ? -14.312 17.781 -7.297 1 96.5 119 SER A N 1
ATOM 922 C CA . SER A 1 119 ? -13.477 17.609 -8.477 1 96.5 119 SER A CA 1
ATOM 923 C C . SER A 1 119 ? -12.68 16.312 -8.414 1 96.5 119 SER A C 1
ATOM 925 O O . SER A 1 119 ? -12.055 15.906 -9.391 1 96.5 119 SER A O 1
ATOM 927 N N . ASN A 1 120 ? -12.734 15.531 -7.273 1 97.31 120 ASN A N 1
ATOM 928 C CA . ASN A 1 120 ? -11.891 14.359 -7.098 1 97.31 120 ASN A CA 1
ATOM 929 C C . ASN A 1 120 ? -12.719 13.102 -6.844 1 97.31 120 ASN A C 1
ATOM 931 O O . ASN A 1 120 ? -12.172 12.023 -6.629 1 97.31 120 ASN A O 1
ATOM 935 N N . LEU A 1 121 ? -14.039 13.172 -6.902 1 96.5 121 LEU A N 1
ATOM 936 C CA . LEU A 1 121 ? -14.93 12.078 -6.547 1 96.5 121 LEU A CA 1
ATOM 937 C C . LEU A 1 121 ? -14.781 10.914 -7.523 1 96.5 121 LEU A C 1
ATOM 939 O O . LEU A 1 121 ? -15.148 9.781 -7.207 1 96.5 121 LEU A O 1
ATOM 943 N N . GLN A 1 122 ? -14.227 11.188 -8.688 1 96.19 122 GLN A N 1
ATOM 944 C CA . GLN A 1 122 ? -14.078 10.141 -9.695 1 96.19 122 GLN A CA 1
ATOM 945 C C . GLN A 1 122 ? -12.93 9.203 -9.344 1 96.19 122 GLN A C 1
ATOM 947 O O . GLN A 1 122 ? -12.797 8.117 -9.922 1 96.19 122 GLN A O 1
ATOM 952 N N . TYR A 1 123 ? -12.062 9.617 -8.469 1 96.69 123 TYR A N 1
ATOM 953 C CA . TYR A 1 123 ? -10.898 8.82 -8.117 1 96.69 123 TYR A CA 1
ATOM 954 C C . TYR A 1 123 ? -11.203 7.875 -6.961 1 96.69 123 TYR A C 1
ATOM 956 O O . TYR A 1 123 ? -11.516 8.32 -5.855 1 96.69 123 TYR A O 1
ATOM 964 N N . SER A 1 124 ? -11.078 6.562 -7.121 1 96.12 124 SER A N 1
ATOM 965 C CA . SER A 1 124 ? -11.406 5.543 -6.133 1 96.12 124 SER A CA 1
ATOM 966 C C . SER A 1 124 ? -10.25 5.324 -5.16 1 96.12 124 SER A C 1
ATOM 968 O O . SER A 1 124 ? -10.477 5.047 -3.979 1 96.12 124 SER A O 1
ATOM 970 N N . THR A 1 125 ? -9.039 5.387 -5.66 1 97.38 125 THR A N 1
ATOM 971 C CA . THR A 1 125 ? -7.844 5.219 -4.84 1 97.38 125 THR A CA 1
ATOM 972 C C . THR A 1 125 ? -7.027 6.508 -4.809 1 97.38 125 THR A C 1
ATOM 974 O O . THR A 1 125 ? -6.406 6.883 -5.805 1 97.38 125 THR A O 1
ATOM 977 N N . VAL A 1 126 ? -7.016 7.188 -3.639 1 98.44 126 VAL A N 1
ATOM 978 C CA . VAL A 1 126 ? -6.336 8.469 -3.469 1 98.44 126 VAL A CA 1
ATOM 979 C C . VAL A 1 126 ? -5.207 8.328 -2.451 1 98.44 126 VAL A C 1
ATOM 981 O O . VAL A 1 126 ? -5.422 7.824 -1.346 1 98.44 126 VAL A O 1
ATOM 984 N N . LEU A 1 127 ? -4.047 8.664 -2.879 1 98.62 127 LEU A N 1
ATOM 985 C CA . LEU A 1 127 ? -2.893 8.727 -1.992 1 98.62 127 LEU A CA 1
ATOM 986 C C . LEU A 1 127 ? -2.547 10.172 -1.646 1 98.62 127 LEU A C 1
ATOM 988 O O . LEU A 1 127 ? -2.184 10.953 -2.527 1 98.62 127 LEU A O 1
ATOM 992 N N . GLY A 1 128 ? -2.748 10.539 -0.378 1 98.19 128 GLY A N 1
ATOM 993 C CA . GLY A 1 128 ? -2.291 11.828 0.117 1 98.19 128 GLY A CA 1
ATOM 994 C C . GLY A 1 128 ? -0.884 11.789 0.684 1 98.19 128 GLY A C 1
ATOM 995 O O . GLY A 1 128 ? -0.569 10.93 1.512 1 98.19 128 GLY A O 1
ATOM 996 N N . LEU A 1 129 ? -0.056 12.648 0.21 1 98 129 LEU A N 1
ATOM 997 C CA . LEU A 1 129 ? 1.318 12.742 0.69 1 98 129 LEU A CA 1
ATOM 998 C C . LEU A 1 129 ? 1.598 14.125 1.275 1 98 129 LEU A C 1
ATOM 1000 O O . LEU A 1 129 ? 1.406 15.141 0.601 1 98 129 LEU A O 1
ATOM 1004 N N . ILE A 1 130 ? 1.982 14.125 2.521 1 96.31 130 ILE A N 1
ATOM 1005 C CA . ILE A 1 130 ? 2.324 15.383 3.174 1 96.31 130 ILE A CA 1
ATOM 1006 C C . ILE A 1 130 ? 3.832 15.609 3.094 1 96.31 130 ILE A C 1
ATOM 1008 O O . ILE A 1 130 ? 4.617 14.805 3.605 1 96.31 130 ILE A O 1
ATOM 1012 N N . ILE A 1 131 ? 4.27 16.625 2.385 1 96.38 131 ILE A N 1
ATOM 1013 C CA . ILE A 1 131 ? 5.672 17.031 2.332 1 96.38 131 ILE A CA 1
ATOM 1014 C C . ILE A 1 131 ? 5.852 18.344 3.072 1 96.38 131 ILE A C 1
ATOM 1016 O O . ILE A 1 131 ? 5.961 19.406 2.447 1 96.38 131 ILE A O 1
ATOM 1020 N N . GLY A 1 132 ? 5.906 18.328 4.324 1 92.19 132 GLY A N 1
ATOM 1021 C CA . GLY A 1 132 ? 6.133 19.453 5.227 1 92.19 132 GLY A CA 1
ATOM 1022 C C . GLY A 1 132 ? 7.387 19.297 6.062 1 92.19 132 GLY A C 1
ATOM 1023 O O . GLY A 1 132 ? 8.461 19.016 5.535 1 92.19 132 GLY A O 1
ATOM 1024 N N . THR A 1 133 ? 7.215 19.516 7.406 1 86.69 133 THR A N 1
ATOM 1025 C CA . THR A 1 133 ? 8.352 19.25 8.281 1 86.69 133 THR A CA 1
ATOM 1026 C C . THR A 1 133 ? 8.766 17.781 8.188 1 86.69 133 THR A C 1
ATOM 1028 O O . THR A 1 133 ? 9.961 17.469 8.234 1 86.69 133 THR A O 1
ATOM 1031 N N . GLY A 1 134 ? 7.828 16.969 8.094 1 91.56 134 GLY A N 1
ATOM 1032 C CA . GLY A 1 134 ? 8.047 15.555 7.816 1 91.56 134 GLY A CA 1
ATOM 1033 C C . GLY A 1 134 ? 7.395 15.086 6.531 1 91.56 134 GLY A C 1
ATOM 1034 O O . GLY A 1 134 ? 6.941 15.906 5.727 1 91.56 134 GLY A O 1
ATOM 1035 N N . PHE A 1 135 ? 7.539 13.859 6.258 1 96.06 135 PHE A N 1
ATOM 1036 C CA . PHE A 1 135 ? 6.949 13.211 5.094 1 96.06 135 PHE A CA 1
ATOM 1037 C C . PHE A 1 135 ? 6.035 12.062 5.512 1 96.06 135 PHE A C 1
ATOM 1039 O O . PHE A 1 135 ? 6.48 11.125 6.168 1 96.06 135 PHE A O 1
ATOM 1046 N N . GLY A 1 136 ? 4.742 12.164 5.262 1 94.75 136 GLY A N 1
ATOM 1047 C CA . GLY A 1 136 ? 3.756 11.156 5.613 1 94.75 136 GLY A CA 1
ATOM 1048 C C . GLY A 1 136 ? 2.729 10.922 4.523 1 94.75 136 GLY A C 1
ATOM 1049 O O . GLY A 1 136 ? 2.746 11.594 3.492 1 94.75 136 GLY A O 1
ATOM 1050 N N . GLY A 1 137 ? 1.938 9.922 4.781 1 96.38 137 GLY A N 1
ATOM 1051 C CA . GLY A 1 137 ? 0.954 9.594 3.764 1 96.38 137 GLY A CA 1
ATOM 1052 C C . GLY A 1 137 ? -0.347 9.07 4.34 1 96.38 137 GLY A C 1
ATOM 1053 O O . GLY A 1 137 ? -0.393 8.648 5.496 1 96.38 137 GLY A O 1
ATOM 1054 N N . GLY A 1 138 ? -1.395 9.242 3.611 1 97.75 138 GLY A N 1
ATOM 1055 C CA . GLY A 1 138 ? -2.711 8.68 3.865 1 97.75 138 GLY A CA 1
ATOM 1056 C C . GLY A 1 138 ? -3.318 8 2.65 1 97.75 138 GLY A C 1
ATOM 1057 O O . GLY A 1 138 ? -3.137 8.461 1.521 1 97.75 138 GLY A O 1
ATOM 1058 N N . ILE A 1 139 ? -3.994 6.906 2.885 1 98.19 139 ILE A N 1
ATOM 1059 C CA . ILE A 1 139 ? -4.59 6.117 1.81 1 98.19 139 ILE A CA 1
ATOM 1060 C C . ILE A 1 139 ? -6.109 6.152 1.926 1 98.19 139 ILE A C 1
ATOM 1062 O O . ILE A 1 139 ? -6.664 5.848 2.982 1 98.19 139 ILE A O 1
ATOM 1066 N N . VAL A 1 140 ? -6.742 6.586 0.908 1 98.12 140 VAL A N 1
ATOM 1067 C CA . VAL A 1 140 ? -8.203 6.59 0.853 1 98.12 140 VAL A CA 1
ATOM 1068 C C . VAL A 1 140 ? -8.68 5.676 -0.272 1 98.12 140 VAL A C 1
ATOM 1070 O O . VAL A 1 140 ? -8.242 5.809 -1.417 1 98.12 140 VAL A O 1
ATOM 1073 N N . LEU A 1 141 ? -9.508 4.691 0.063 1 97 141 LEU A N 1
ATOM 1074 C CA . LEU A 1 141 ? -10.117 3.756 -0.875 1 97 141 LEU A CA 1
ATOM 1075 C C . LEU A 1 141 ? -11.633 3.941 -0.921 1 97 141 LEU A C 1
ATOM 1077 O O . LEU A 1 141 ? -12.32 3.711 0.076 1 97 141 LEU A O 1
ATOM 1081 N N . ASN A 1 142 ? -12.164 4.352 -2.031 1 95.5 142 ASN A N 1
ATOM 1082 C CA . ASN A 1 142 ? -13.586 4.582 -2.227 1 95.5 142 ASN A CA 1
ATOM 1083 C C . ASN A 1 142 ? -14.164 5.484 -1.139 1 95.5 142 ASN A C 1
ATOM 1085 O O . ASN A 1 142 ? -15.172 5.148 -0.517 1 95.5 142 ASN A O 1
ATOM 1089 N N . GLY A 1 143 ? -13.445 6.551 -0.874 1 96.12 143 GLY A N 1
ATOM 1090 C CA . GLY A 1 143 ? -13.922 7.594 0.022 1 96.12 143 GLY A CA 1
ATOM 1091 C C . GLY A 1 143 ? -13.711 7.262 1.487 1 96.12 143 GLY A C 1
ATOM 1092 O O . GLY A 1 143 ? -14.148 8.008 2.367 1 96.12 143 GLY A O 1
ATOM 1093 N N . LYS A 1 144 ? -13.062 6.125 1.771 1 96.69 144 LYS A N 1
ATOM 1094 C CA . LYS A 1 144 ? -12.812 5.727 3.154 1 96.69 144 LYS A CA 1
ATOM 1095 C C . LYS A 1 144 ? -11.32 5.613 3.438 1 96.69 144 LYS A C 1
ATOM 1097 O O . LYS A 1 144 ? -10.57 5.059 2.633 1 96.69 144 LYS A O 1
ATOM 1102 N N . ALA A 1 145 ? -10.922 6.145 4.578 1 96.5 145 ALA A N 1
ATOM 1103 C CA . ALA A 1 145 ? -9.516 6.059 4.969 1 96.5 145 ALA A CA 1
ATOM 1104 C C . ALA A 1 145 ? -9.125 4.617 5.297 1 96.5 145 ALA A C 1
ATOM 1106 O O . ALA A 1 145 ? -9.883 3.9 5.957 1 96.5 145 ALA A O 1
ATOM 1107 N N . HIS A 1 146 ? -8.031 4.184 4.762 1 96.5 146 HIS A N 1
ATOM 1108 C CA . HIS A 1 146 ? -7.426 2.92 5.18 1 96.5 146 HIS A CA 1
ATOM 1109 C C . HIS A 1 146 ? -6.41 3.137 6.297 1 96.5 146 HIS A C 1
ATOM 1111 O O . HIS A 1 146 ? -5.293 3.596 6.051 1 96.5 146 HIS A O 1
ATOM 1117 N N . SER A 1 147 ? -6.734 2.68 7.492 1 93.88 147 SER A N 1
ATOM 1118 C CA . SER A 1 147 ? -5.879 2.939 8.648 1 93.88 147 SER A CA 1
ATOM 1119 C C . SER A 1 147 ? -5.027 1.725 8.984 1 93.88 147 SER A C 1
ATOM 1121 O O . SER A 1 147 ? -4.008 1.847 9.672 1 93.88 147 SER A O 1
ATOM 1123 N N . GLY A 1 148 ? -5.434 0.516 8.523 1 92.81 148 GLY A N 1
ATOM 1124 C CA . GLY A 1 148 ? -4.676 -0.699 8.773 1 92.81 148 GLY A CA 1
ATOM 1125 C C . GLY A 1 148 ? -5.016 -1.346 10.102 1 92.81 148 GLY A C 1
ATOM 1126 O O . GLY A 1 148 ? -6.012 -0.994 10.734 1 92.81 148 GLY A O 1
ATOM 1127 N N . GLN A 1 149 ? -4.223 -2.338 10.516 1 88.56 149 GLN A N 1
ATOM 1128 C CA . GLN A 1 149 ? -4.453 -3.199 11.672 1 88.56 149 GLN A CA 1
ATOM 1129 C C . GLN A 1 149 ? -4.531 -2.385 12.953 1 88.56 149 GLN A C 1
ATOM 1131 O O . GLN A 1 149 ? -5.48 -2.523 13.734 1 88.56 149 GLN A O 1
ATOM 1136 N N . ILE A 1 150 ? -3.545 -1.487 13.086 1 89.69 150 ILE A N 1
ATOM 1137 C CA . ILE A 1 150 ? -3.496 -0.794 14.367 1 89.69 150 ILE A CA 1
ATOM 1138 C C . ILE A 1 150 ? -3.561 0.715 14.141 1 89.69 150 ILE A C 1
ATOM 1140 O O . ILE A 1 150 ? -3.379 1.497 15.078 1 89.69 150 ILE A O 1
ATOM 1144 N N . G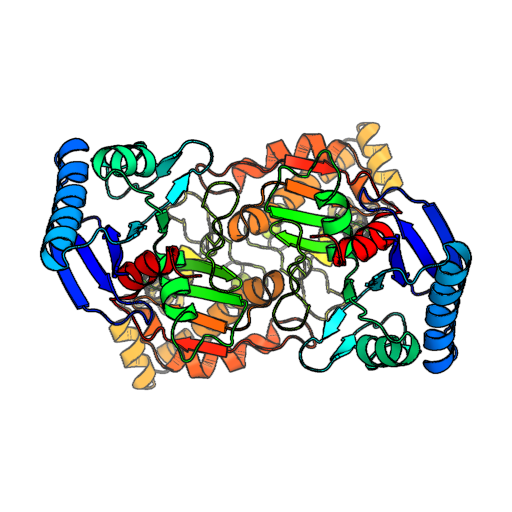LY A 1 151 ? -3.721 1.143 12.891 1 90.75 151 GLY A N 1
ATOM 1145 C CA . GLY A 1 151 ? -3.875 2.562 12.617 1 90.75 151 GLY A CA 1
ATOM 1146 C C . GLY A 1 151 ? -2.635 3.189 12.008 1 90.75 151 GLY A C 1
ATOM 1147 O O . GLY A 1 151 ? -2.547 4.414 11.891 1 90.75 151 GLY A O 1
ATOM 1148 N N . MET A 1 152 ? -1.694 2.406 11.531 1 91.44 152 MET A N 1
ATOM 1149 C CA . MET A 1 152 ? -0.399 2.943 11.125 1 91.44 152 MET A CA 1
ATOM 1150 C C . MET A 1 152 ? -0.24 2.887 9.609 1 91.44 152 MET A C 1
ATOM 1152 O O . MET A 1 152 ? 0.828 3.203 9.078 1 91.44 152 MET A O 1
ATOM 1156 N N . ALA A 1 153 ? -1.31 2.463 8.898 1 94.69 153 ALA A N 1
ATOM 1157 C CA . ALA A 1 153 ? -1.205 2.426 7.441 1 94.69 153 ALA A CA 1
ATOM 1158 C C . ALA A 1 153 ? -0.855 3.801 6.883 1 94.69 153 ALA A C 1
ATOM 1160 O O . ALA A 1 153 ? -1.367 4.82 7.355 1 94.69 153 ALA A O 1
ATOM 1161 N N . GLY A 1 154 ? 0.045 3.803 5.879 1 94.56 154 GLY A N 1
ATOM 1162 C CA . GLY A 1 154 ? 0.378 5.047 5.199 1 94.56 154 GLY A CA 1
ATOM 1163 C C . GLY A 1 154 ? 1.623 5.711 5.754 1 94.56 154 GLY A C 1
ATOM 1164 O O . GLY A 1 154 ? 1.971 6.824 5.348 1 94.56 154 GLY A O 1
ATOM 1165 N N . GLU A 1 155 ? 2.346 5.09 6.637 1 94 155 GLU A N 1
ATOM 1166 C CA . GLU A 1 155 ? 3.586 5.648 7.164 1 94 155 GLU A CA 1
ATOM 1167 C C . GLU A 1 155 ? 4.715 5.551 6.141 1 94 155 GLU A C 1
ATOM 1169 O O . GLU A 1 155 ? 5.816 5.098 6.465 1 94 155 GLU A O 1
ATOM 1174 N N . VAL A 1 156 ? 4.43 6.078 4.984 1 95.19 156 VAL A N 1
ATOM 1175 C CA . VAL A 1 156 ? 5.262 5.91 3.799 1 95.19 156 VAL A CA 1
ATOM 1176 C C . VAL A 1 156 ? 6.613 6.582 4.016 1 95.19 156 VAL A C 1
ATOM 1178 O O . VAL A 1 156 ? 7.602 6.227 3.367 1 95.19 156 VAL A O 1
ATOM 1181 N N . GLY A 1 157 ? 6.707 7.543 4.875 1 96.25 157 GLY A N 1
ATOM 1182 C CA . GLY A 1 157 ? 7.953 8.242 5.152 1 96.25 157 GLY A CA 1
ATOM 1183 C C . GLY A 1 157 ? 9.008 7.359 5.777 1 96.25 157 GLY A C 1
ATOM 1184 O O . GLY A 1 157 ? 10.188 7.719 5.809 1 96.25 157 GLY A O 1
ATOM 1185 N N . HIS A 1 158 ? 8.648 6.215 6.234 1 96 158 HIS A N 1
ATOM 1186 C CA . HIS A 1 158 ? 9.57 5.406 7.016 1 96 158 HIS A CA 1
ATOM 1187 C C . HIS A 1 158 ? 10.016 4.172 6.238 1 96 158 HIS A C 1
ATOM 1189 O O . HIS A 1 158 ? 10.516 3.211 6.824 1 96 158 HIS A O 1
ATOM 1195 N N . ILE A 1 159 ? 9.773 4.238 4.953 1 96.25 159 ILE A N 1
ATOM 1196 C CA . ILE A 1 159 ? 10.508 3.361 4.047 1 96.25 159 ILE A CA 1
ATOM 1197 C C . ILE A 1 159 ? 11.859 3.99 3.699 1 96.25 159 ILE A C 1
ATOM 1199 O O . ILE A 1 159 ? 12 5.215 3.709 1 96.25 159 ILE A O 1
ATOM 1203 N N . GLN A 1 160 ? 12.867 3.191 3.385 1 98 160 GLN A N 1
ATOM 1204 C CA . GLN A 1 160 ? 14.234 3.688 3.262 1 98 160 GLN A CA 1
ATOM 1205 C C . GLN A 1 160 ? 14.594 3.953 1.804 1 98 160 GLN A C 1
ATOM 1207 O O . GLN A 1 160 ? 13.93 3.449 0.894 1 98 160 GLN A O 1
ATOM 1212 N N . LEU A 1 161 ? 15.68 4.75 1.61 1 98.5 161 LEU A N 1
ATOM 1213 C CA . LEU A 1 161 ? 16.266 4.938 0.285 1 98.5 161 LEU A CA 1
ATOM 1214 C C . LEU A 1 161 ? 16.516 3.594 -0.392 1 98.5 161 LEU A C 1
ATOM 1216 O O . LEU A 1 161 ? 17.078 2.682 0.218 1 98.5 161 LEU A O 1
ATOM 1220 N N . ASN A 1 162 ? 16 3.484 -1.624 1 98.38 162 ASN A N 1
ATOM 1221 C CA . ASN A 1 162 ? 16.25 2.24 -2.346 1 98.38 162 ASN A CA 1
ATOM 1222 C C . ASN A 1 162 ? 17.469 2.338 -3.24 1 98.38 162 ASN A C 1
ATOM 1224 O O . ASN A 1 162 ? 18.188 3.34 -3.211 1 98.38 162 ASN A O 1
ATOM 1228 N N . TYR A 1 163 ? 17.766 1.321 -4 1 98.44 163 TYR A N 1
ATOM 1229 C CA . TYR A 1 163 ? 18.922 1.197 -4.871 1 98.44 163 TYR A CA 1
ATOM 1230 C C . TYR A 1 163 ? 19.078 2.424 -5.766 1 98.44 163 TYR A C 1
ATOM 1232 O O . TYR A 1 163 ? 20.141 3.045 -5.809 1 98.44 163 TYR A O 1
ATOM 1240 N N . HIS A 1 164 ? 18.016 2.852 -6.477 1 98.31 164 HIS A N 1
ATOM 1241 C CA . HIS A 1 164 ? 18.078 3.971 -7.41 1 98.31 164 HIS A CA 1
ATOM 1242 C C . HIS A 1 164 ? 18.328 5.285 -6.684 1 98.31 164 HIS A C 1
ATOM 1244 O O . HIS A 1 164 ? 19.078 6.133 -7.176 1 98.31 164 HIS A O 1
ATOM 1250 N N . ALA A 1 165 ? 17.672 5.445 -5.527 1 98.69 165 ALA A N 1
ATOM 1251 C CA . ALA A 1 165 ? 17.859 6.66 -4.742 1 98.69 165 ALA A CA 1
ATOM 1252 C C . ALA A 1 165 ? 19.297 6.797 -4.262 1 98.69 165 ALA A C 1
ATOM 1254 O O . ALA A 1 165 ? 19.891 7.875 -4.348 1 98.69 165 ALA A O 1
ATOM 1255 N N . LEU A 1 166 ? 19.828 5.688 -3.766 1 98.56 166 LEU A N 1
ATOM 1256 C CA . LEU A 1 166 ? 21.219 5.707 -3.285 1 98.56 166 LEU A CA 1
ATOM 1257 C C . LEU A 1 166 ? 22.188 6 -4.422 1 98.56 166 LEU A C 1
ATOM 1259 O O . LEU A 1 166 ? 23.141 6.754 -4.25 1 98.56 166 LEU A O 1
ATOM 1263 N N . LYS A 1 167 ? 21.969 5.395 -5.578 1 97.88 167 LYS A N 1
ATOM 1264 C CA . LYS A 1 167 ? 22.797 5.68 -6.75 1 97.88 167 LYS A CA 1
ATOM 1265 C C . LYS A 1 167 ? 22.703 7.152 -7.141 1 97.88 167 LYS A C 1
ATOM 1267 O O . LYS A 1 167 ? 23.719 7.793 -7.414 1 97.88 167 LYS A O 1
ATOM 1272 N N . LEU A 1 168 ? 21.516 7.676 -7.188 1 98.44 168 LEU A N 1
ATOM 1273 C CA . LEU A 1 168 ? 21.281 9.078 -7.531 1 98.44 168 LEU A CA 1
ATOM 1274 C C . LEU A 1 168 ? 22.062 10 -6.598 1 98.44 168 LEU A C 1
ATOM 1276 O O . LEU A 1 168 ? 22.578 11.031 -7.031 1 98.44 168 LEU A O 1
ATOM 1280 N N . LEU A 1 169 ? 22.141 9.609 -5.297 1 98.31 169 LEU A N 1
ATOM 1281 C CA . LEU A 1 169 ? 22.719 10.477 -4.273 1 98.31 169 LEU A CA 1
ATOM 1282 C C . LEU A 1 169 ? 24.203 10.211 -4.102 1 98.31 169 LEU A C 1
ATOM 1284 O O . LEU A 1 169 ? 24.828 10.734 -3.18 1 98.31 169 LEU A O 1
ATOM 1288 N N . GLY A 1 170 ? 24.781 9.305 -4.91 1 96.62 170 GLY A N 1
ATOM 1289 C CA . GLY A 1 170 ? 26.234 9.148 -4.945 1 96.62 170 GLY A CA 1
ATOM 1290 C C . GLY A 1 170 ? 26.703 7.859 -4.301 1 96.62 170 GLY A C 1
ATOM 1291 O O . GLY A 1 170 ? 27.891 7.695 -4.027 1 96.62 170 GLY A O 1
ATOM 1292 N N . TRP A 1 171 ? 25.781 6.98 -3.965 1 95.25 171 TRP A N 1
ATOM 1293 C CA . TRP A 1 171 ? 26.078 5.648 -3.441 1 95.25 171 TRP A CA 1
ATOM 1294 C C . TRP A 1 171 ? 26.891 5.734 -2.164 1 95.25 171 TRP A C 1
ATOM 1296 O O . TRP A 1 171 ? 26.422 6.215 -1.136 1 95.25 171 TRP A O 1
ATOM 1306 N N . ASP A 1 172 ? 28.219 5.484 -2.238 1 92.69 172 ASP A N 1
ATOM 1307 C CA . ASP A 1 172 ? 29.078 5.516 -1.059 1 92.69 172 ASP A CA 1
ATOM 1308 C C . ASP A 1 172 ? 29.172 6.926 -0.487 1 92.69 172 ASP A C 1
ATOM 1310 O O . ASP A 1 172 ? 29.484 7.105 0.691 1 92.69 172 ASP A O 1
ATOM 1314 N N . LYS A 1 173 ? 28.891 7.922 -1.246 1 95.19 173 LYS A N 1
ATOM 1315 C CA . LYS A 1 173 ? 28.984 9.312 -0.808 1 95.19 173 LYS A CA 1
ATOM 1316 C C . LYS A 1 173 ? 27.609 9.883 -0.486 1 95.19 173 LYS A C 1
ATOM 1318 O O . LYS A 1 173 ? 27.484 11.062 -0.175 1 95.19 173 LYS A O 1
ATOM 1323 N N . ALA A 1 174 ? 26.578 9.016 -0.631 1 96.88 174 ALA A N 1
ATOM 1324 C CA . ALA A 1 174 ? 25.234 9.484 -0.337 1 96.88 174 ALA A CA 1
ATOM 1325 C C . ALA A 1 174 ? 25.094 9.875 1.131 1 96.88 174 ALA A C 1
ATOM 1327 O O . ALA A 1 174 ? 25.562 9.164 2.02 1 96.88 174 ALA A O 1
ATOM 1328 N N . PRO A 1 175 ? 24.547 11.062 1.424 1 98.12 175 PRO A N 1
ATOM 1329 C CA . PRO A 1 175 ? 24.234 11.359 2.824 1 98.12 175 PRO A CA 1
ATOM 1330 C C . PRO A 1 175 ? 23.219 10.383 3.42 1 98.12 175 PRO A C 1
ATOM 1332 O O . PRO A 1 175 ? 22.141 10.172 2.844 1 98.12 175 PRO A O 1
ATOM 1335 N N . ILE A 1 176 ? 23.578 9.75 4.508 1 98.31 176 ILE A N 1
ATOM 1336 C CA . ILE A 1 176 ? 22.688 8.836 5.215 1 98.31 176 ILE A CA 1
ATOM 1337 C C . ILE A 1 176 ? 22.234 9.477 6.527 1 98.31 176 ILE A C 1
ATOM 1339 O O . ILE A 1 176 ? 23.031 9.641 7.449 1 98.31 176 ILE A O 1
ATOM 1343 N N . TYR A 1 177 ? 21 9.812 6.594 1 98 177 TYR A N 1
ATOM 1344 C CA . TYR A 1 177 ? 20.484 10.539 7.75 1 98 177 TYR A CA 1
ATOM 1345 C C . TYR A 1 177 ? 19.844 9.578 8.742 1 98 177 TYR A C 1
ATOM 1347 O O . TYR A 1 177 ? 19.266 8.562 8.352 1 98 177 TYR A O 1
ATOM 1355 N N . LYS A 1 178 ? 19.922 9.938 10.016 1 96.44 178 LYS A N 1
ATOM 1356 C CA . LYS A 1 178 ? 19.109 9.305 11.055 1 96.44 178 LYS A CA 1
ATOM 1357 C C . LYS A 1 178 ? 17.703 9.859 11.062 1 96.44 178 LYS A C 1
ATOM 1359 O O . LYS A 1 178 ? 17.5 11.062 10.891 1 96.44 178 LYS A O 1
ATOM 1364 N N . CYS A 1 179 ? 16.781 9.016 11.258 1 94.69 179 CYS A N 1
ATOM 1365 C CA . CYS A 1 179 ? 15.391 9.438 11.336 1 94.69 179 CYS A CA 1
ATOM 1366 C C . CYS A 1 179 ? 14.93 9.508 12.789 1 94.69 179 CYS A C 1
ATOM 1368 O O . CYS A 1 179 ? 15.445 8.797 13.648 1 94.69 179 CYS A O 1
ATOM 1370 N N . GLY A 1 180 ? 13.992 10.352 13.07 1 88.06 180 GLY A N 1
ATOM 1371 C CA . GLY A 1 180 ? 13.43 10.461 14.414 1 88.06 180 GLY A CA 1
ATOM 1372 C C . GLY A 1 180 ? 12.82 9.172 14.906 1 88.06 180 GLY A C 1
ATOM 1373 O O . GLY A 1 180 ? 12.672 8.969 16.125 1 88.06 180 GLY A O 1
ATOM 1374 N N . CYS A 1 181 ? 12.5 8.266 14.023 1 88.56 181 CYS A N 1
ATOM 1375 C CA . CYS A 1 181 ? 11.906 6.988 14.406 1 88.56 181 CYS A CA 1
ATOM 1376 C C . CYS A 1 181 ? 12.969 6.016 14.906 1 88.56 181 CYS A C 1
ATOM 1378 O O . CYS A 1 181 ? 12.641 4.93 15.398 1 88.56 181 CYS A O 1
ATOM 1380 N N . GLY A 1 182 ? 14.203 6.336 14.773 1 91.25 182 GLY A N 1
ATOM 1381 C CA . GLY A 1 182 ? 15.305 5.496 15.227 1 91.25 182 GLY A CA 1
ATOM 1382 C C . GLY A 1 182 ? 15.969 4.734 14.094 1 91.25 182 GLY A C 1
ATOM 1383 O O . GLY A 1 182 ? 17.047 4.156 14.281 1 91.25 182 GLY A O 1
ATOM 1384 N N . ASN A 1 183 ? 15.438 4.73 12.922 1 93.12 183 ASN A N 1
ATOM 1385 C CA . ASN A 1 183 ? 16 4.031 11.773 1 93.12 183 ASN A CA 1
ATOM 1386 C C . ASN A 1 183 ? 16.875 4.957 10.938 1 93.12 183 ASN A C 1
ATOM 1388 O O . ASN A 1 183 ? 17.031 6.133 11.266 1 93.12 183 ASN A O 1
ATOM 1392 N N . MET A 1 184 ? 17.484 4.387 9.961 1 96.44 184 MET A N 1
ATOM 1393 C CA . MET A 1 184 ? 18.375 5.117 9.055 1 96.44 184 MET A CA 1
ATOM 1394 C C . MET A 1 184 ? 17.781 5.176 7.648 1 96.44 184 MET A C 1
ATOM 1396 O O . MET A 1 184 ? 17.094 4.25 7.223 1 96.44 184 MET A O 1
ATOM 1400 N N . ALA A 1 185 ? 18.016 6.289 6.953 1 97.94 185 ALA A N 1
ATOM 1401 C CA . ALA A 1 185 ? 17.781 6.457 5.52 1 97.94 185 ALA A CA 1
ATOM 1402 C C . ALA A 1 185 ? 16.281 6.449 5.207 1 97.94 185 ALA A C 1
ATOM 1404 O O . ALA A 1 185 ? 15.883 6.148 4.078 1 97.94 185 ALA A O 1
ATOM 1405 N N . CYS A 1 186 ? 15.453 6.758 6.246 1 97.88 186 CYS A N 1
ATOM 1406 C CA . CYS A 1 186 ? 14.023 6.891 5.992 1 97.88 186 CYS A CA 1
ATOM 1407 C C . CYS A 1 186 ? 13.734 8.055 5.051 1 97.88 186 CYS A C 1
ATOM 1409 O O . CYS A 1 186 ? 14.352 9.117 5.168 1 97.88 186 CYS A O 1
ATOM 1411 N N . LEU A 1 187 ? 12.781 7.906 4.207 1 98.31 187 LEU A N 1
ATOM 1412 C CA . LEU A 1 187 ? 12.406 8.922 3.23 1 98.31 187 LEU A CA 1
ATOM 1413 C C . LEU A 1 187 ? 11.93 10.195 3.92 1 98.31 187 LEU A C 1
ATOM 1415 O O . LEU A 1 187 ? 12.055 11.289 3.367 1 98.31 187 LEU A O 1
ATOM 1419 N N . ASP A 1 188 ? 11.383 10.086 5.16 1 97.31 188 ASP A N 1
ATOM 1420 C CA . ASP A 1 188 ? 10.969 11.234 5.965 1 97.31 188 ASP A CA 1
ATOM 1421 C C . ASP A 1 188 ? 12.078 12.281 6.047 1 97.31 188 ASP A C 1
A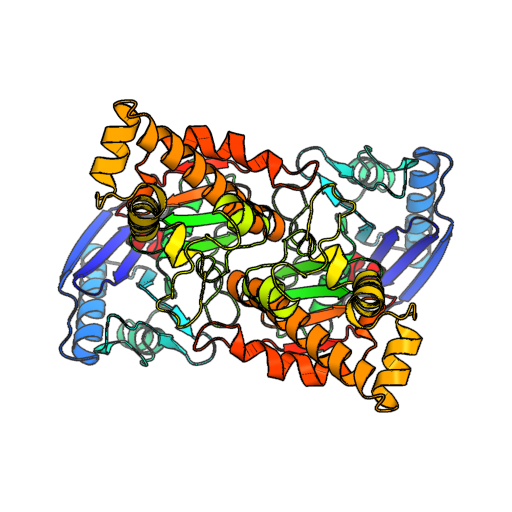TOM 1423 O O . ASP A 1 188 ? 11.812 13.484 6.07 1 97.31 188 ASP A O 1
ATOM 1427 N N . SER A 1 189 ? 13.312 11.844 6.055 1 97.44 189 SER A N 1
ATOM 1428 C CA . SER A 1 189 ? 14.469 12.719 6.227 1 97.44 189 SER A CA 1
ATOM 1429 C C . SER A 1 189 ? 14.969 13.242 4.887 1 97.44 189 SER A C 1
ATOM 1431 O O . SER A 1 189 ? 15.938 14.008 4.832 1 97.44 189 SER A O 1
ATOM 1433 N N . TYR A 1 190 ? 14.391 12.867 3.809 1 98.38 190 TYR A N 1
ATOM 1434 C CA . TYR A 1 190 ? 14.906 13.242 2.496 1 98.38 190 TYR A CA 1
ATOM 1435 C C . TYR A 1 190 ? 13.852 13.977 1.683 1 98.38 190 TYR A C 1
ATOM 1437 O O . TYR A 1 190 ? 14.141 15 1.058 1 98.38 190 TYR A O 1
ATOM 1445 N N . ILE A 1 191 ? 12.633 13.438 1.694 1 98 191 ILE A N 1
ATOM 1446 C CA . ILE A 1 191 ? 11.586 13.922 0.801 1 98 191 ILE A CA 1
ATOM 1447 C C . ILE A 1 191 ? 10.828 15.07 1.469 1 98 191 ILE A C 1
ATOM 1449 O O . ILE A 1 191 ? 10.219 15.898 0.79 1 98 191 ILE A O 1
ATOM 1453 N N . SER A 1 192 ? 10.914 15.312 2.734 1 96.62 192 SER A N 1
ATOM 1454 C CA . SER A 1 192 ? 10.242 16.359 3.486 1 96.62 192 SER A CA 1
ATOM 1455 C C . SER A 1 192 ? 10.875 17.734 3.211 1 96.62 192 SER A C 1
ATOM 1457 O O . SER A 1 192 ? 11.922 17.812 2.568 1 96.62 192 SER A O 1
ATOM 1459 N N . GLY A 1 193 ? 10.117 18.812 3.67 1 95.5 193 GLY A N 1
ATOM 1460 C CA . GLY A 1 193 ? 10.711 20.141 3.596 1 95.5 193 GLY A CA 1
ATOM 1461 C C . GLY A 1 193 ? 12.047 20.234 4.305 1 95.5 193 GLY A C 1
ATOM 1462 O O . GLY A 1 193 ? 13 20.797 3.768 1 95.5 193 GLY A O 1
ATOM 1463 N N . ARG A 1 194 ? 12.133 19.672 5.477 1 94.62 194 ARG A N 1
ATOM 1464 C CA . ARG A 1 194 ? 13.398 19.594 6.207 1 94.62 194 ARG A CA 1
ATOM 1465 C C . ARG A 1 194 ? 14.453 18.844 5.402 1 94.62 194 ARG A C 1
ATOM 1467 O O . ARG A 1 194 ? 15.602 19.266 5.328 1 94.62 194 ARG A O 1
ATOM 1474 N N . GLY A 1 195 ? 14.078 17.75 4.781 1 97.5 195 GLY A N 1
ATOM 1475 C CA . GLY A 1 195 ? 14.984 16.984 3.949 1 97.5 195 GLY A CA 1
ATOM 1476 C C . GLY A 1 195 ? 15.492 17.75 2.742 1 97.5 195 GLY A C 1
ATOM 1477 O O . GLY A 1 195 ? 16.656 17.641 2.371 1 97.5 195 GLY A O 1
ATOM 1478 N N . PHE A 1 196 ? 14.609 18.531 2.186 1 98.5 196 PHE A N 1
ATOM 1479 C CA . PHE A 1 196 ? 14.945 19.391 1.054 1 98.5 196 PHE A CA 1
ATOM 1480 C C . PHE A 1 196 ? 16.078 20.344 1.412 1 98.5 196 PHE A C 1
ATOM 1482 O O . PHE A 1 196 ? 17.047 20.469 0.664 1 98.5 196 PHE A O 1
ATOM 1489 N N . GLU A 1 197 ? 16 20.906 2.541 1 98.19 197 GLU A N 1
ATOM 1490 C CA . GLU A 1 197 ? 17.016 21.828 3.029 1 98.19 197 GLU A CA 1
ATOM 1491 C C . GLU A 1 197 ? 18.312 21.094 3.377 1 98.19 197 GLU A C 1
ATOM 1493 O O . GLU A 1 197 ? 19.406 21.531 3.02 1 98.19 197 GLU A O 1
ATOM 1498 N N . MET A 1 198 ? 18.203 19.984 4.062 1 97.94 198 MET A N 1
ATOM 1499 C CA . MET A 1 198 ? 19.375 19.203 4.488 1 97.94 198 MET A CA 1
ATOM 1500 C C . MET A 1 198 ? 20.141 18.688 3.285 1 97.94 198 MET A C 1
ATOM 1502 O O . MET A 1 198 ? 21.375 18.75 3.262 1 97.94 198 MET A O 1
ATOM 1506 N N . LEU A 1 199 ? 19.438 18.203 2.293 1 98.44 199 LEU A N 1
ATOM 1507 C CA . LEU A 1 199 ? 20.078 17.688 1.091 1 98.44 199 LEU A CA 1
ATOM 1508 C C . LEU A 1 199 ? 20.797 18.797 0.335 1 98.44 199 LEU A C 1
ATOM 1510 O O . LEU A 1 199 ? 21.891 18.594 -0.187 1 98.44 199 LEU A O 1
ATOM 1514 N N . TYR A 1 200 ? 20.094 19.953 0.258 1 98.69 200 TYR A N 1
ATOM 1515 C CA . TYR A 1 200 ? 20.75 21.078 -0.387 1 98.69 200 TYR A CA 1
ATOM 1516 C C . TYR A 1 200 ? 22.062 21.422 0.304 1 98.69 200 TYR A C 1
ATOM 1518 O O . TYR A 1 200 ? 23.078 21.656 -0.357 1 98.69 200 TYR A O 1
ATOM 1526 N N . ASN A 1 201 ? 22 21.469 1.594 1 98.38 201 ASN A N 1
ATOM 1527 C CA . ASN A 1 201 ? 23.203 21.75 2.365 1 98.38 201 ASN A CA 1
ATOM 1528 C C . ASN A 1 201 ? 24.297 20.703 2.092 1 98.38 201 ASN A C 1
ATOM 1530 O O . ASN A 1 201 ? 25.453 21.062 1.876 1 98.38 201 ASN A O 1
ATOM 1534 N N . ASP A 1 202 ? 23.984 19.453 2.066 1 98.12 202 ASP A N 1
ATOM 1535 C CA . ASP A 1 202 ? 24.984 18.391 1.962 1 98.12 202 ASP A CA 1
ATOM 1536 C C . ASP A 1 202 ? 25.5 18.266 0.535 1 98.12 202 ASP A C 1
ATOM 1538 O O . ASP A 1 202 ? 26.672 17.938 0.327 1 98.12 202 ASP A O 1
ATOM 1542 N N . LEU A 1 203 ? 24.656 18.5 -0.432 1 97.75 203 LEU A N 1
ATOM 1543 C CA . LEU A 1 203 ? 25.047 18.25 -1.814 1 97.75 203 LEU A CA 1
ATOM 1544 C C . LEU A 1 203 ? 25.625 19.516 -2.455 1 97.75 203 LEU A C 1
ATOM 1546 O O . LEU A 1 203 ? 26.516 19.422 -3.301 1 97.75 203 LEU A O 1
ATOM 1550 N N . VAL A 1 204 ? 25.078 20.656 -2.113 1 97.62 204 VAL A N 1
ATOM 1551 C CA . VAL A 1 204 ? 25.516 21.922 -2.715 1 97.62 204 VAL A CA 1
ATOM 1552 C C . VAL A 1 204 ? 26.516 22.609 -1.804 1 97.62 204 VAL A C 1
ATOM 1554 O O . VAL A 1 204 ? 27.406 23.328 -2.277 1 97.62 204 VAL A O 1
ATOM 1557 N N . GLY A 1 205 ? 26.422 22.438 -0.491 1 97.56 205 GLY A N 1
ATOM 1558 C CA . GLY A 1 205 ? 27.391 22.984 0.446 1 97.56 205 GLY A CA 1
ATOM 1559 C C . GLY A 1 205 ? 26.984 24.328 1.01 1 97.56 205 GLY A C 1
ATOM 1560 O O . GLY A 1 205 ? 27.828 25.094 1.47 1 97.56 205 GLY A O 1
ATOM 1561 N N . GLU A 1 206 ? 25.688 24.703 0.939 1 97.94 206 GLU A N 1
ATOM 1562 C CA . GLU A 1 206 ? 25.172 25.953 1.465 1 97.94 206 GLU A CA 1
ATOM 1563 C C . GLU A 1 206 ? 23.938 25.719 2.34 1 97.94 206 GLU A C 1
ATOM 1565 O O . GLU A 1 206 ? 23.031 24.984 1.951 1 97.94 206 GLU A O 1
ATOM 1570 N N . LYS A 1 207 ? 23.953 26.328 3.461 1 97.88 207 LYS A N 1
ATOM 1571 C CA . LYS A 1 207 ? 22.781 26.266 4.336 1 97.88 207 LYS A CA 1
ATOM 1572 C C . LYS A 1 207 ? 21.75 27.328 3.961 1 97.88 207 LYS A C 1
ATOM 1574 O O . LYS A 1 207 ? 21.953 28.516 4.238 1 97.88 207 LYS A O 1
ATOM 1579 N N . VAL A 1 208 ? 20.781 26.922 3.287 1 96.81 208 VAL A N 1
ATOM 1580 C CA . VAL A 1 208 ? 19.734 27.797 2.762 1 96.81 208 VAL A CA 1
ATOM 1581 C C . VAL A 1 208 ? 18.359 27.172 3.053 1 96.81 208 VAL A C 1
ATOM 1583 O O . VAL A 1 208 ? 18.203 25.953 3.016 1 96.81 208 VAL A O 1
ATOM 1586 N N . ASP A 1 209 ? 17.375 27.953 3.463 1 97.19 209 ASP A N 1
ATOM 1587 C CA . ASP A 1 209 ? 16.047 27.391 3.734 1 97.19 209 ASP A CA 1
ATOM 1588 C C . ASP A 1 209 ? 15.289 27.125 2.439 1 97.19 209 ASP A C 1
ATOM 1590 O O . ASP A 1 209 ? 15.719 27.547 1.362 1 97.19 209 ASP A O 1
ATOM 1594 N N . ALA A 1 210 ? 14.203 26.438 2.516 1 97.5 210 ALA A N 1
ATOM 1595 C CA . ALA A 1 210 ? 13.453 25.953 1.359 1 97.5 210 ALA A CA 1
ATOM 1596 C C . ALA A 1 210 ? 12.969 27.109 0.488 1 97.5 210 ALA A C 1
ATOM 1598 O O . ALA A 1 210 ? 13.07 27.047 -0.74 1 97.5 210 ALA A O 1
ATOM 1599 N N . LYS A 1 211 ? 12.43 28.125 1.138 1 97.12 211 LYS A N 1
ATOM 1600 C CA . LYS A 1 211 ? 11.914 29.266 0.406 1 97.12 211 LYS A CA 1
ATOM 1601 C C . LYS A 1 211 ? 12.992 29.891 -0.472 1 97.12 211 LYS A C 1
ATOM 1603 O O . LYS A 1 211 ? 12.75 30.203 -1.64 1 97.12 211 LYS A O 1
ATOM 1608 N N . ASN A 1 212 ? 14.133 30.047 0.067 1 98.19 212 ASN A N 1
ATOM 1609 C CA . ASN A 1 212 ? 15.242 30.641 -0.668 1 98.19 212 ASN A CA 1
ATOM 1610 C C . ASN A 1 212 ? 15.773 29.703 -1.746 1 98.19 212 ASN A C 1
ATOM 1612 O O . ASN A 1 212 ? 16.203 30.156 -2.811 1 98.19 212 ASN A O 1
ATOM 1616 N N . ILE A 1 213 ? 15.852 28.422 -1.477 1 98.62 213 ILE A N 1
ATOM 1617 C CA . ILE A 1 213 ? 16.25 27.453 -2.502 1 98.62 213 ILE A CA 1
ATOM 1618 C C . ILE A 1 213 ? 15.32 27.562 -3.705 1 98.62 213 ILE A C 1
ATOM 1620 O O . ILE A 1 213 ? 15.773 27.641 -4.848 1 98.62 213 ILE A O 1
ATOM 1624 N N . ILE A 1 214 ? 14.031 27.656 -3.436 1 98.5 214 ILE A N 1
ATOM 1625 C CA . ILE A 1 214 ? 13.031 27.734 -4.496 1 98.5 214 ILE A CA 1
ATOM 1626 C C . ILE A 1 214 ? 13.211 29.031 -5.277 1 98.5 214 ILE A C 1
ATOM 1628 O O . ILE A 1 214 ? 13.156 29.031 -6.512 1 98.5 214 ILE A O 1
ATOM 1632 N N . GLN A 1 215 ? 13.422 30.094 -4.551 1 98.5 215 GLN A N 1
ATOM 1633 C CA . GLN A 1 215 ? 13.656 31.375 -5.219 1 98.5 215 GLN A CA 1
ATOM 1634 C C . GLN A 1 215 ? 14.883 31.297 -6.125 1 98.5 215 GLN A C 1
ATOM 1636 O O . GLN A 1 215 ? 14.844 31.766 -7.27 1 98.5 215 GLN A O 1
ATOM 1641 N N . ARG A 1 216 ? 15.93 30.766 -5.648 1 98.56 216 ARG A N 1
ATOM 1642 C CA . ARG A 1 216 ? 17.156 30.625 -6.43 1 98.56 216 ARG A CA 1
ATOM 1643 C C . ARG A 1 216 ? 16.922 29.75 -7.664 1 98.56 216 ARG A C 1
ATOM 1645 O O . ARG A 1 216 ? 17.531 29.984 -8.711 1 98.56 216 ARG A O 1
ATOM 1652 N N . PHE A 1 217 ? 16.141 28.734 -7.496 1 98.69 217 PHE A N 1
ATOM 1653 C CA . PHE A 1 217 ? 15.773 27.906 -8.633 1 98.69 217 PHE A CA 1
ATOM 1654 C C . PHE A 1 217 ? 15.086 28.719 -9.711 1 98.69 217 PHE A C 1
ATOM 1656 O O . PHE A 1 217 ? 15.461 28.656 -10.883 1 98.69 217 PHE A O 1
ATOM 1663 N N . TYR A 1 218 ? 14.102 29.516 -9.352 1 98.25 218 TYR A N 1
ATOM 1664 C CA . TYR A 1 218 ? 13.375 30.328 -10.328 1 98.25 218 TYR A CA 1
ATOM 1665 C C . TYR A 1 218 ? 14.258 31.422 -10.906 1 98.25 218 TYR A C 1
ATOM 1667 O O . TYR A 1 218 ? 14.047 31.859 -12.039 1 98.25 218 TYR A O 1
ATOM 1675 N N . ASP A 1 219 ? 15.25 31.797 -10.172 1 98.5 219 ASP A N 1
ATOM 1676 C CA . ASP A 1 219 ? 16.234 32.75 -10.672 1 98.5 219 ASP A CA 1
ATOM 1677 C C . ASP A 1 219 ? 17.25 32.062 -11.578 1 98.5 219 ASP A C 1
ATOM 1679 O O . ASP A 1 219 ? 18.219 32.688 -12.023 1 98.5 219 ASP A O 1
ATOM 1683 N N . LYS A 1 220 ? 17.156 30.797 -11.742 1 98.56 220 LYS A N 1
ATOM 1684 C CA . LYS A 1 220 ? 17.953 29.984 -12.656 1 98.56 220 LYS A CA 1
ATOM 1685 C C . LYS A 1 220 ? 19.406 29.891 -12.18 1 98.56 220 LYS A C 1
ATOM 1687 O O . LYS A 1 220 ? 20.328 29.891 -12.992 1 98.56 220 LYS A O 1
ATOM 1692 N N . ASP A 1 221 ? 19.516 29.938 -10.898 1 98.44 221 ASP A N 1
ATOM 1693 C CA . ASP A 1 221 ? 20.828 29.609 -10.344 1 98.44 221 ASP A CA 1
ATOM 1694 C C . ASP A 1 221 ? 21.25 28.188 -10.703 1 98.44 221 ASP A C 1
ATOM 1696 O O . ASP A 1 221 ? 20.578 27.234 -10.305 1 98.44 221 ASP A O 1
ATOM 1700 N N . GLU A 1 222 ? 22.359 28.016 -11.344 1 98.5 222 GLU A N 1
ATOM 1701 C CA . GLU A 1 222 ? 22.719 26.766 -12 1 98.5 222 GLU A CA 1
ATOM 1702 C C . GLU A 1 222 ? 22.828 25.625 -10.992 1 98.5 222 GLU A C 1
ATOM 1704 O O . GLU A 1 222 ? 22.25 24.547 -11.203 1 98.5 222 GLU A O 1
ATOM 1709 N N . LYS A 1 223 ? 23.594 25.859 -9.961 1 98.25 223 LYS A N 1
ATOM 1710 C CA . LYS A 1 223 ? 23.781 24.797 -8.977 1 98.25 223 LYS A CA 1
ATOM 1711 C C . LYS A 1 223 ? 22.453 24.422 -8.312 1 98.25 223 LYS A C 1
ATOM 1713 O O . LYS A 1 223 ? 22.234 23.25 -7.988 1 98.25 223 LYS A O 1
ATOM 1718 N N . THR A 1 224 ? 21.562 25.422 -8.117 1 98.69 224 THR A N 1
ATOM 1719 C CA . THR A 1 224 ? 20.266 25.172 -7.5 1 98.69 224 THR A CA 1
ATOM 1720 C C . THR A 1 224 ? 19.344 24.422 -8.461 1 98.69 224 THR A C 1
ATOM 1722 O O . THR A 1 224 ? 18.594 23.547 -8.055 1 98.69 224 THR A O 1
ATOM 1725 N N . VAL A 1 225 ? 19.391 24.781 -9.719 1 98.75 225 VAL A N 1
ATOM 1726 C CA . VAL A 1 225 ? 18.609 24.078 -10.734 1 98.75 225 VAL A CA 1
ATOM 1727 C C . VAL A 1 225 ? 19.016 22.609 -10.773 1 98.75 225 VAL A C 1
ATOM 1729 O O . VAL A 1 225 ? 18.172 21.719 -10.773 1 98.75 225 VAL A O 1
ATOM 1732 N N . GLU A 1 226 ? 20.297 22.406 -10.781 1 98.69 226 GLU A N 1
ATOM 1733 C CA . GLU A 1 226 ? 20.812 21.031 -10.766 1 98.69 226 GLU A CA 1
ATOM 1734 C C . GLU A 1 226 ? 20.312 20.266 -9.547 1 98.69 226 GLU A C 1
ATOM 1736 O O . GLU A 1 226 ? 19.891 19.109 -9.656 1 98.69 226 GLU A O 1
ATOM 1741 N N . PHE A 1 227 ? 20.375 20.922 -8.398 1 98.69 227 PHE A N 1
ATOM 1742 C CA . PHE A 1 227 ? 19.922 20.297 -7.16 1 98.69 227 PHE A CA 1
ATOM 1743 C C . PHE A 1 227 ? 18.438 19.953 -7.234 1 98.69 227 PHE A C 1
ATOM 1745 O O . PHE A 1 227 ? 18.031 18.844 -6.883 1 98.69 227 PHE A O 1
ATOM 1752 N N . VAL A 1 228 ? 17.625 20.891 -7.68 1 98.81 228 VAL A N 1
ATOM 1753 C CA . VAL A 1 228 ? 16.188 20.703 -7.719 1 98.81 228 VAL A CA 1
ATOM 1754 C C . VAL A 1 228 ? 15.828 19.578 -8.68 1 98.81 228 VAL A C 1
ATOM 1756 O O . VAL A 1 228 ? 14.953 18.75 -8.391 1 98.81 228 VAL A O 1
ATOM 1759 N N . GLU A 1 229 ? 16.516 19.5 -9.766 1 98.69 229 GLU A N 1
ATOM 1760 C CA . GLU A 1 229 ? 16.297 18.406 -10.703 1 98.69 229 GLU A CA 1
ATOM 1761 C C . GLU A 1 229 ? 16.625 17.062 -10.07 1 98.69 229 GLU A C 1
ATOM 1763 O O . GLU A 1 229 ? 15.891 16.078 -10.273 1 98.69 229 GLU A O 1
ATOM 1768 N N . LYS A 1 230 ? 17.688 17.062 -9.352 1 98.69 230 LYS A N 1
ATOM 1769 C CA . LYS A 1 230 ? 18.047 15.852 -8.625 1 98.69 230 LYS A CA 1
ATOM 1770 C C . LYS A 1 230 ? 16.984 15.5 -7.586 1 98.69 230 LYS A C 1
ATOM 1772 O O . LYS A 1 230 ? 16.641 14.328 -7.418 1 98.69 230 LYS A O 1
ATOM 1777 N N . TYR A 1 231 ? 16.516 16.5 -6.895 1 98.75 231 TYR A N 1
ATOM 1778 C CA . TYR A 1 231 ? 15.492 16.297 -5.875 1 98.75 231 TYR A CA 1
ATOM 1779 C C . TYR A 1 231 ? 14.203 15.758 -6.492 1 98.75 231 TYR A C 1
ATOM 1781 O O . TYR A 1 231 ? 13.578 14.852 -5.934 1 98.75 231 TYR A O 1
ATOM 1789 N N . ILE A 1 232 ? 13.828 16.266 -7.652 1 98.88 232 ILE A N 1
ATOM 1790 C CA . ILE A 1 232 ? 12.648 15.773 -8.359 1 98.88 232 ILE A CA 1
ATOM 1791 C C . ILE A 1 232 ? 12.844 14.312 -8.742 1 98.88 232 ILE A C 1
ATOM 1793 O O . ILE A 1 232 ? 11.914 13.508 -8.625 1 98.88 232 ILE A O 1
ATOM 1797 N N . GLU A 1 233 ? 14.008 13.984 -9.164 1 98.81 233 GLU A N 1
ATOM 1798 C CA . GLU A 1 233 ? 14.312 12.586 -9.484 1 98.81 233 GLU A CA 1
ATOM 1799 C C . GLU A 1 233 ? 14.195 11.703 -8.25 1 98.81 233 GLU A C 1
ATOM 1801 O O . GLU A 1 233 ? 13.656 10.594 -8.32 1 98.81 233 GLU A O 1
ATOM 1806 N N . LEU A 1 234 ? 14.703 12.203 -7.152 1 98.81 234 LEU A N 1
ATOM 1807 C CA . LEU A 1 234 ? 14.602 11.469 -5.895 1 98.81 234 LEU A CA 1
ATOM 1808 C C . LEU A 1 234 ? 13.141 11.25 -5.512 1 98.81 234 LEU A C 1
ATOM 1810 O O . LEU A 1 234 ? 12.766 10.164 -5.066 1 98.81 234 LEU A O 1
ATOM 1814 N N . MET A 1 235 ? 12.312 12.305 -5.668 1 98.69 235 MET A N 1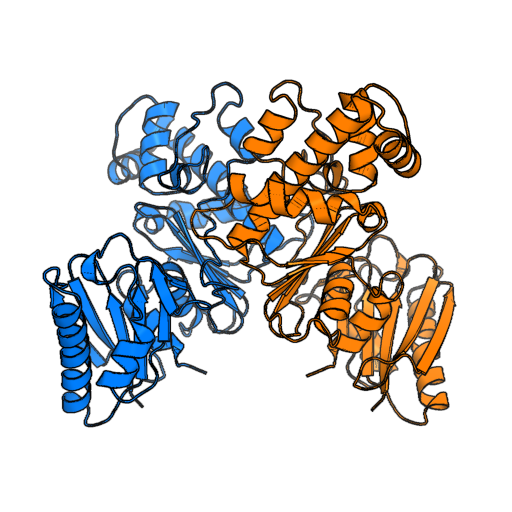
ATOM 1815 C CA . MET A 1 235 ? 10.883 12.188 -5.422 1 98.69 235 MET A CA 1
ATOM 1816 C C . MET A 1 235 ? 10.258 11.125 -6.316 1 98.69 235 MET A C 1
ATOM 1818 O O . MET A 1 235 ? 9.461 10.305 -5.855 1 98.69 235 MET A O 1
ATOM 1822 N N . ALA A 1 236 ? 10.633 11.125 -7.582 1 98.75 236 ALA A N 1
ATOM 1823 C CA . ALA A 1 236 ? 10.078 10.172 -8.539 1 98.75 236 ALA A CA 1
ATOM 1824 C C . ALA A 1 236 ? 10.422 8.734 -8.148 1 98.75 236 ALA A C 1
ATOM 1826 O O . ALA A 1 236 ? 9.555 7.863 -8.141 1 98.75 236 ALA A O 1
ATOM 1827 N N . ILE A 1 237 ? 11.672 8.547 -7.781 1 98.5 237 ILE A N 1
ATOM 1828 C CA . ILE A 1 237 ? 12.133 7.227 -7.355 1 98.5 237 ILE A CA 1
ATOM 1829 C C . ILE A 1 237 ? 11.32 6.758 -6.152 1 98.5 237 ILE A C 1
ATOM 1831 O O . ILE A 1 237 ? 10.867 5.609 -6.105 1 98.5 237 ILE A O 1
ATOM 1835 N N . SER A 1 238 ? 11.094 7.613 -5.207 1 98.12 238 SER A N 1
ATOM 1836 C CA . SER A 1 238 ? 10.406 7.289 -3.961 1 98.12 238 SER A CA 1
ATOM 1837 C C . SER A 1 238 ? 8.922 7.051 -4.195 1 98.12 238 SER A C 1
ATOM 1839 O O . SER A 1 238 ? 8.375 6.039 -3.754 1 98.12 238 SER A O 1
ATOM 1841 N N . VAL A 1 239 ? 8.281 7.926 -4.898 1 98.12 239 VAL A N 1
ATOM 1842 C CA . VAL A 1 239 ? 6.844 7.883 -5.141 1 98.12 239 VAL A CA 1
ATOM 1843 C C . VAL A 1 239 ? 6.504 6.703 -6.047 1 98.12 239 VAL A C 1
ATOM 1845 O O . VAL A 1 239 ? 5.445 6.086 -5.902 1 98.12 239 VAL A O 1
ATOM 1848 N N . ALA A 1 240 ? 7.422 6.32 -6.949 1 97.75 240 ALA A N 1
ATOM 1849 C CA . ALA A 1 240 ? 7.203 5.199 -7.855 1 97.75 240 ALA A CA 1
ATOM 1850 C C . ALA A 1 240 ? 6.934 3.912 -7.086 1 97.75 240 ALA A C 1
ATOM 1852 O O . ALA A 1 240 ? 6.156 3.064 -7.527 1 97.75 240 ALA A O 1
ATOM 1853 N N . ASN A 1 241 ? 7.551 3.803 -5.945 1 96.56 241 ASN A N 1
ATOM 1854 C CA . ASN A 1 241 ? 7.316 2.619 -5.125 1 96.56 241 ASN A CA 1
ATOM 1855 C C . ASN A 1 241 ? 5.871 2.543 -4.648 1 96.56 241 ASN A C 1
ATOM 1857 O O . ASN A 1 241 ? 5.266 1.469 -4.652 1 96.56 241 ASN A O 1
ATOM 1861 N N . TYR A 1 242 ? 5.316 3.646 -4.25 1 97.38 242 TYR A N 1
ATOM 1862 C CA . TYR A 1 242 ? 3.934 3.672 -3.783 1 97.38 242 TYR A CA 1
ATOM 1863 C C . TYR A 1 242 ? 2.967 3.389 -4.926 1 97.38 242 TYR A C 1
ATOM 1865 O O . TYR A 1 242 ? 1.964 2.695 -4.742 1 97.38 242 TYR A O 1
ATOM 1873 N N . ILE A 1 243 ? 3.324 3.959 -6.105 1 97.19 243 ILE A N 1
ATOM 1874 C CA . ILE A 1 243 ? 2.5 3.721 -7.285 1 97.19 243 ILE A CA 1
ATOM 1875 C C . ILE A 1 243 ? 2.51 2.234 -7.629 1 97.19 243 ILE A C 1
ATOM 1877 O O . ILE A 1 243 ? 1.466 1.653 -7.938 1 97.19 243 ILE A O 1
ATOM 1881 N N . THR A 1 244 ? 3.625 1.638 -7.484 1 95.75 244 THR A N 1
ATOM 1882 C CA . THR A 1 244 ? 3.791 0.229 -7.82 1 95.75 244 THR A CA 1
ATOM 1883 C C . THR A 1 244 ? 2.998 -0.655 -6.863 1 95.75 244 THR A C 1
ATOM 1885 O O . THR A 1 244 ? 2.385 -1.64 -7.281 1 95.75 244 THR A O 1
ATOM 1888 N N . VAL A 1 245 ? 2.93 -0.305 -5.652 1 96.25 245 VAL A N 1
ATOM 1889 C CA . VAL A 1 245 ? 2.279 -1.13 -4.641 1 96.25 245 VAL A CA 1
ATOM 1890 C C . VAL A 1 245 ? 0.777 -0.858 -4.641 1 96.25 245 VAL A C 1
ATOM 1892 O O . VAL A 1 245 ? -0.029 -1.79 -4.602 1 96.25 245 VAL A O 1
ATOM 1895 N N . LEU A 1 246 ? 0.375 0.417 -4.785 1 97.38 246 LEU A N 1
ATOM 1896 C CA . LEU A 1 246 ? -1.006 0.791 -4.5 1 97.38 246 LEU A CA 1
ATOM 1897 C C . LEU A 1 246 ? -1.777 1.056 -5.785 1 97.38 246 LEU A C 1
ATOM 1899 O O . LEU A 1 246 ? -3.01 1.065 -5.785 1 97.38 246 LEU A O 1
ATOM 1903 N N . ASP A 1 247 ? -1.081 1.384 -6.871 1 97.06 247 ASP A N 1
ATOM 1904 C CA . ASP A 1 247 ? -1.685 1.742 -8.148 1 97.06 247 ASP A CA 1
ATOM 1905 C C . ASP A 1 247 ? -2.797 2.77 -7.965 1 97.06 247 ASP A C 1
ATOM 1907 O O . ASP A 1 247 ? -3.934 2.549 -8.391 1 97.06 247 ASP A O 1
ATOM 1911 N N . PRO A 1 248 ? -2.465 3.941 -7.375 1 98 248 PRO A N 1
ATOM 1912 C CA . PRO A 1 248 ? -3.496 4.945 -7.094 1 98 248 PRO A CA 1
ATOM 1913 C C . PRO A 1 248 ? -3.967 5.672 -8.352 1 98 248 PRO A C 1
ATOM 1915 O O . PRO A 1 248 ? -3.223 5.766 -9.328 1 98 248 PRO A O 1
ATOM 1918 N N . ASP A 1 249 ? -5.219 6.242 -8.305 1 97.25 249 ASP A N 1
ATOM 1919 C CA . ASP A 1 249 ? -5.766 7.117 -9.336 1 97.25 249 ASP A CA 1
ATOM 1920 C C . ASP A 1 249 ? -5.18 8.523 -9.234 1 97.25 249 ASP A C 1
ATOM 1922 O O . ASP A 1 249 ? -4.992 9.203 -10.25 1 97.25 249 ASP A O 1
ATOM 1926 N N . MET A 1 250 ? -4.984 8.859 -8.008 1 98.19 250 MET A N 1
ATOM 1927 C CA . MET A 1 250 ? -4.574 10.234 -7.734 1 98.19 250 MET A CA 1
ATOM 1928 C C . MET A 1 250 ? -3.598 10.289 -6.566 1 98.19 250 MET A C 1
ATOM 1930 O O . MET A 1 250 ? -3.764 9.578 -5.578 1 98.19 250 MET A O 1
ATOM 1934 N N . ILE A 1 251 ? -2.611 11.086 -6.727 1 98.69 251 ILE A N 1
ATOM 1935 C CA . ILE A 1 251 ? -1.726 11.492 -5.645 1 98.69 251 ILE A CA 1
ATOM 1936 C C . ILE A 1 251 ? -1.895 12.984 -5.375 1 98.69 251 ILE A C 1
ATOM 1938 O O . ILE A 1 251 ? -1.857 13.797 -6.301 1 98.69 251 ILE A O 1
ATOM 1942 N N . VAL A 1 252 ? -2.158 13.344 -4.172 1 98.44 252 VAL A N 1
ATOM 1943 C CA . VAL A 1 252 ? -2.299 14.75 -3.803 1 98.44 252 VAL A CA 1
ATOM 1944 C C . VAL A 1 252 ? -1.248 15.117 -2.758 1 98.44 252 VAL A C 1
ATOM 1946 O O . VAL A 1 252 ? -1.028 14.367 -1.8 1 98.44 252 VAL A O 1
ATOM 1949 N N . PHE A 1 253 ? -0.531 16.203 -3.006 1 98 253 PHE A N 1
ATOM 1950 C CA . PHE A 1 253 ? 0.506 16.656 -2.092 1 98 253 PHE A CA 1
ATOM 1951 C C . PHE A 1 253 ? -0.019 17.781 -1.197 1 98 253 PHE A C 1
ATOM 1953 O O . PHE A 1 253 ? -0.646 18.719 -1.679 1 98 253 PHE A O 1
ATOM 1960 N N . GLY A 1 254 ? 0.13 17.594 0.083 1 96.75 254 GLY A N 1
ATOM 1961 C CA . GLY A 1 254 ? -0.044 18.656 1.061 1 96.75 254 GLY A CA 1
ATOM 1962 C C . GLY A 1 254 ? 1.229 18.984 1.818 1 96.75 254 GLY A C 1
ATOM 1963 O O . GLY A 1 254 ? 2.289 18.422 1.531 1 96.75 254 GLY A O 1
ATOM 1964 N N . GLY A 1 255 ? 1.164 20 2.717 1 94.31 255 GLY A N 1
ATOM 1965 C CA . GLY A 1 255 ? 2.344 20.453 3.443 1 94.31 255 GLY A CA 1
ATOM 1966 C C . GLY A 1 255 ? 3.031 21.641 2.797 1 94.31 255 GLY A C 1
ATOM 1967 O O . GLY A 1 255 ? 2.707 22 1.668 1 94.31 255 GLY A O 1
ATOM 1968 N N . GLY A 1 256 ? 3.982 22.172 3.498 1 94 256 GLY A N 1
ATOM 1969 C CA . GLY A 1 256 ? 4.605 23.422 3.074 1 94 256 GLY A CA 1
ATOM 1970 C C . GLY A 1 256 ? 5.273 23.312 1.717 1 94 256 GLY A C 1
ATOM 1971 O O . GLY A 1 256 ? 5.113 24.203 0.873 1 94 256 GLY A O 1
ATOM 1972 N N . LEU A 1 257 ? 6.023 22.328 1.468 1 96.5 257 LEU A N 1
ATOM 1973 C CA . LEU A 1 257 ? 6.801 22.172 0.24 1 96.5 257 LEU A CA 1
ATOM 1974 C C . LEU A 1 257 ? 5.887 21.906 -0.951 1 96.5 257 LEU A C 1
ATOM 1976 O O . LEU A 1 257 ? 6.309 22.031 -2.104 1 96.5 257 LEU A O 1
ATOM 1980 N N . SER A 1 258 ? 4.605 21.469 -0.681 1 96.38 258 SER A N 1
ATOM 1981 C CA . SER A 1 258 ? 3.662 21.203 -1.76 1 96.38 258 SER A CA 1
ATOM 1982 C C . SER A 1 258 ? 3.348 22.469 -2.547 1 96.38 258 SER A C 1
ATOM 1984 O O . SER A 1 258 ? 2.797 22.406 -3.648 1 96.38 258 SER A O 1
ATOM 1986 N N . ASN A 1 259 ? 3.713 23.625 -1.996 1 95.56 259 ASN A N 1
ATOM 1987 C CA . ASN A 1 259 ? 3.475 24.891 -2.672 1 95.56 259 ASN A CA 1
ATOM 1988 C C . ASN A 1 259 ? 4.52 25.156 -3.752 1 95.56 259 ASN A C 1
ATOM 1990 O O . ASN A 1 259 ? 4.406 26.141 -4.5 1 95.56 259 ASN A O 1
ATOM 1994 N N . PHE A 1 260 ? 5.551 24.406 -3.842 1 97.5 260 PHE A N 1
ATOM 1995 C CA . PHE A 1 260 ? 6.535 24.484 -4.914 1 97.5 260 PHE A CA 1
ATOM 1996 C C . PHE A 1 260 ? 5.957 23.953 -6.223 1 97.5 260 PHE A C 1
ATOM 1998 O O . PHE A 1 260 ? 6.043 22.766 -6.508 1 97.5 260 PHE A O 1
ATOM 2005 N N . ASP A 1 261 ? 5.523 24.812 -7.137 1 97.5 261 ASP A N 1
ATOM 2006 C CA . ASP A 1 261 ? 4.684 24.484 -8.281 1 97.5 261 ASP A CA 1
ATOM 2007 C C . ASP A 1 261 ? 5.445 23.625 -9.297 1 97.5 261 ASP A C 1
ATOM 2009 O O . ASP A 1 261 ? 4.844 22.844 -10.039 1 97.5 261 ASP A O 1
ATOM 2013 N N . TYR A 1 262 ? 6.723 23.766 -9.328 1 98.5 262 TYR A N 1
ATOM 2014 C CA . TYR A 1 262 ? 7.535 23.016 -10.289 1 98.5 262 TYR A CA 1
ATOM 2015 C C . TYR A 1 262 ? 7.352 21.516 -10.117 1 98.5 262 TYR A C 1
ATOM 2017 O O . TYR A 1 262 ? 7.508 20.75 -11.07 1 98.5 262 TYR A O 1
ATOM 2025 N N . ILE A 1 263 ? 6.969 21.078 -8.953 1 98.44 263 ILE A N 1
ATOM 2026 C CA . ILE A 1 263 ? 6.762 19.672 -8.641 1 98.44 263 ILE A CA 1
ATOM 2027 C C . ILE A 1 263 ? 5.711 19.078 -9.57 1 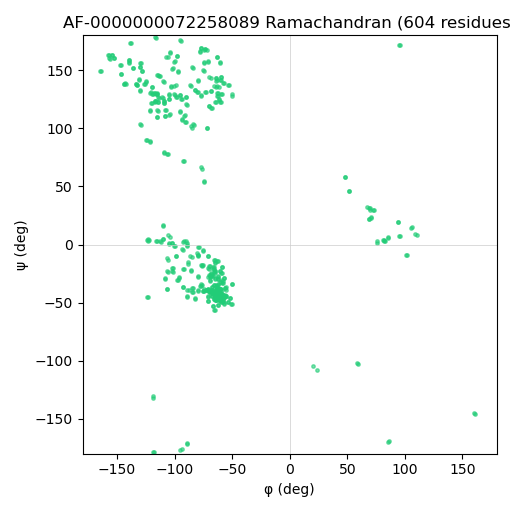98.44 263 ILE A C 1
ATOM 2029 O O . ILE A 1 263 ? 5.898 17.984 -10.117 1 98.44 263 ILE A O 1
ATOM 2033 N N . TYR A 1 264 ? 4.66 19.766 -9.805 1 98.56 264 TYR A N 1
ATOM 2034 C CA . TYR A 1 264 ? 3.502 19.266 -10.531 1 98.56 264 TYR A CA 1
ATOM 2035 C C . TYR A 1 264 ? 3.768 19.234 -12.031 1 98.56 264 TYR A C 1
ATOM 2037 O O . TYR A 1 264 ? 3.059 18.547 -12.781 1 98.56 264 TYR A O 1
ATOM 2045 N N . GLU A 1 265 ? 4.734 19.922 -12.469 1 98.25 265 GLU A N 1
ATOM 2046 C CA . GLU A 1 265 ? 5.176 19.875 -13.859 1 98.25 265 GLU A CA 1
ATOM 2047 C C . GLU A 1 265 ? 6.234 18.797 -14.07 1 98.25 265 GLU A C 1
ATOM 2049 O O . GLU A 1 265 ? 6.18 18.047 -15.047 1 98.25 265 GLU A O 1
ATOM 2054 N N . ALA A 1 266 ? 7.184 18.703 -13.211 1 98.75 266 ALA A N 1
ATOM 2055 C CA . ALA A 1 266 ? 8.398 17.922 -13.406 1 98.75 266 ALA A CA 1
ATOM 2056 C C . ALA A 1 266 ? 8.211 16.469 -12.953 1 98.75 266 ALA A C 1
ATOM 2058 O O . ALA A 1 266 ? 8.703 15.547 -13.594 1 98.75 266 ALA A O 1
ATOM 2059 N N . LEU A 1 267 ? 7.504 16.234 -11.867 1 98.69 267 LEU A N 1
ATOM 2060 C CA . LEU A 1 267 ? 7.406 14.906 -11.273 1 98.69 267 LEU A CA 1
ATOM 2061 C C . LEU A 1 267 ? 6.703 13.938 -12.211 1 98.69 267 LEU A C 1
ATOM 2063 O O . LEU A 1 267 ? 7.184 12.828 -12.438 1 98.69 267 LEU A O 1
ATOM 2067 N N . PRO A 1 268 ? 5.52 14.328 -12.82 1 98.44 268 PRO A N 1
ATOM 2068 C CA . PRO A 1 268 ? 4.867 13.406 -13.742 1 98.44 268 PRO A CA 1
ATOM 2069 C C . PRO A 1 268 ? 5.777 12.984 -14.898 1 98.44 268 PRO A C 1
ATOM 2071 O O . PRO A 1 268 ? 5.664 11.867 -15.406 1 98.44 268 PRO A O 1
ATOM 2074 N N . LYS A 1 269 ? 6.688 13.805 -15.297 1 98.31 269 LYS A N 1
ATOM 2075 C CA . LYS A 1 269 ? 7.59 13.523 -16.406 1 98.31 269 LYS A CA 1
ATOM 2076 C C . LYS A 1 269 ? 8.727 12.609 -15.969 1 98.31 269 LYS A C 1
ATOM 2078 O O . LYS A 1 269 ? 9.273 11.852 -16.781 1 98.31 269 LYS A O 1
ATOM 2083 N N . ALA A 1 270 ? 9.078 12.656 -14.695 1 98.44 270 ALA A N 1
ATOM 2084 C CA . ALA A 1 270 ? 10.203 11.883 -14.172 1 98.44 270 ALA A CA 1
ATOM 2085 C C . ALA A 1 270 ? 9.766 10.477 -13.789 1 98.44 270 ALA A C 1
ATOM 2087 O O . ALA A 1 270 ? 10.594 9.555 -13.742 1 98.44 270 ALA A O 1
ATOM 2088 N N . LEU A 1 271 ? 8.492 10.219 -13.523 1 98.12 271 LEU A N 1
ATOM 2089 C CA . LEU A 1 271 ? 7.977 9.008 -12.891 1 98.12 271 LEU A CA 1
ATOM 2090 C C . LEU A 1 271 ? 8.086 7.809 -13.82 1 98.12 271 LEU A C 1
ATOM 2092 O O . LEU A 1 271 ? 8.508 6.727 -13.406 1 98.12 271 LEU A O 1
ATOM 2096 N N . PRO A 1 272 ? 7.84 7.938 -15.141 1 96.81 272 PRO A N 1
ATOM 2097 C CA . PRO A 1 272 ? 7.73 6.766 -16.016 1 96.81 272 PRO A CA 1
ATOM 2098 C C . PRO A 1 272 ? 9 5.914 -16.016 1 96.81 272 PRO A C 1
ATOM 2100 O O . PRO A 1 272 ? 8.914 4.684 -16.094 1 96.81 272 PRO A O 1
ATOM 2103 N N . LYS A 1 273 ? 10.141 6.523 -15.828 1 94.75 273 LYS A N 1
ATOM 2104 C CA . LYS A 1 273 ? 11.422 5.82 -15.859 1 94.75 273 LYS A CA 1
ATOM 2105 C C . LYS A 1 273 ? 11.531 4.816 -14.719 1 94.75 273 LYS A C 1
ATOM 2107 O O . LYS A 1 273 ? 12.297 3.857 -14.797 1 94.75 273 LYS A O 1
ATOM 2112 N N . TYR A 1 274 ? 10.797 5.008 -13.695 1 95.69 274 TYR A N 1
ATOM 2113 C CA . TYR A 1 274 ? 10.938 4.188 -12.492 1 95.69 274 TYR A CA 1
ATOM 2114 C C . TYR A 1 274 ? 9.711 3.312 -12.281 1 95.69 274 TYR A C 1
ATOM 2116 O O . TYR A 1 274 ? 9.609 2.602 -11.281 1 95.69 274 TYR A O 1
ATOM 2124 N N . LEU A 1 275 ? 8.734 3.352 -13.18 1 94.69 275 LEU A N 1
ATOM 2125 C CA . LEU A 1 275 ? 7.516 2.559 -13.094 1 94.69 275 LEU A CA 1
ATOM 2126 C C . LEU A 1 275 ? 7.598 1.327 -13.984 1 94.69 275 LEU A C 1
ATOM 2128 O O . LEU A 1 275 ? 8.422 1.273 -14.898 1 94.69 275 LEU A O 1
ATOM 2132 N N . LEU A 1 276 ? 6.785 0.305 -13.656 1 91.25 276 LEU A N 1
ATOM 2133 C CA . LEU A 1 276 ? 6.629 -0.857 -14.523 1 91.25 276 LEU A CA 1
ATOM 2134 C C . LEU A 1 276 ? 6.078 -0.449 -15.883 1 91.25 276 LEU A C 1
ATOM 2136 O O . LEU A 1 276 ? 5.395 0.571 -16 1 91.25 276 LEU A O 1
ATOM 2140 N N . ARG A 1 277 ? 6.43 -1.373 -16.781 1 85.5 277 ARG A N 1
ATOM 2141 C CA . ARG A 1 277 ? 5.879 -1.145 -18.109 1 85.5 277 ARG A CA 1
ATOM 2142 C C . ARG A 1 277 ? 4.355 -1.128 -18.078 1 85.5 277 ARG A C 1
ATOM 2144 O O . ARG A 1 277 ? 3.738 -1.85 -17.297 1 85.5 277 ARG A O 1
ATOM 2151 N N . ASN A 1 278 ? 3.641 -0.285 -18.812 1 81.31 278 ASN A N 1
ATOM 2152 C CA . ASN A 1 278 ? 2.197 -0.184 -19 1 81.31 278 ASN A CA 1
ATOM 2153 C C . ASN A 1 278 ? 1.523 0.462 -17.781 1 81.31 278 ASN A C 1
ATOM 2155 O O . ASN A 1 278 ? 0.295 0.511 -17.703 1 81.31 278 ASN A O 1
ATOM 2159 N N . THR A 1 279 ? 2.359 0.842 -16.797 1 88.19 279 THR A N 1
ATOM 2160 C CA . THR A 1 279 ? 1.782 1.582 -15.688 1 88.19 279 THR A CA 1
ATOM 2161 C C . THR A 1 279 ? 1.332 2.971 -16.141 1 88.19 279 THR A C 1
ATOM 2163 O O . THR A 1 279 ? 1.92 3.557 -17.047 1 88.19 279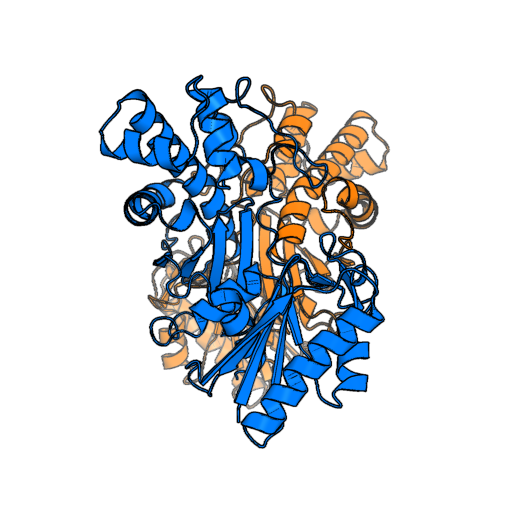 THR A O 1
ATOM 2166 N N . GLU A 1 280 ? 0.307 3.414 -15.633 1 91.94 280 GLU A N 1
ATOM 2167 C CA . GLU A 1 280 ? -0.155 4.777 -15.867 1 91.94 280 GLU A CA 1
ATOM 2168 C C . GLU A 1 280 ? 0.215 5.699 -14.711 1 91.94 280 GLU A C 1
ATOM 2170 O O . GLU A 1 280 ? -0.017 5.363 -13.547 1 91.94 280 GLU A O 1
ATOM 2175 N N . VAL A 1 281 ? 0.826 6.801 -15.062 1 96.69 281 VAL A N 1
ATOM 2176 C CA . VAL A 1 281 ? 1.108 7.805 -14.039 1 96.69 281 VAL A CA 1
ATOM 2177 C C . VAL A 1 281 ? -0.202 8.359 -13.484 1 96.69 281 VAL A C 1
ATOM 2179 O O . VAL A 1 281 ? -1.064 8.805 -14.242 1 96.69 281 VAL A O 1
ATOM 2182 N N . PRO A 1 282 ? -0.409 8.25 -12.18 1 97.56 282 PRO A N 1
ATOM 2183 C CA . PRO A 1 282 ? -1.629 8.828 -11.617 1 97.56 282 PRO A CA 1
ATOM 2184 C C . PRO A 1 282 ? -1.691 10.344 -11.781 1 97.56 282 PRO A C 1
ATOM 2186 O O . PRO A 1 282 ? -0.673 10.984 -12.055 1 97.56 282 PRO A O 1
ATOM 2189 N N . VAL A 1 283 ? -2.898 10.875 -11.648 1 97.62 283 VAL A N 1
ATOM 2190 C CA . VAL A 1 283 ? -3.043 12.328 -11.57 1 97.62 283 VAL A CA 1
ATOM 2191 C C . VAL A 1 283 ? -2.334 12.852 -10.328 1 97.62 283 VAL A C 1
ATOM 2193 O O . VAL A 1 283 ? -2.506 12.305 -9.234 1 97.62 283 VAL A O 1
ATOM 2196 N N . ILE A 1 284 ? -1.479 13.82 -10.531 1 98.5 284 ILE A N 1
ATOM 2197 C CA . ILE A 1 284 ? -0.759 14.445 -9.422 1 98.5 284 ILE A CA 1
ATOM 2198 C C . ILE A 1 284 ? -1.281 15.859 -9.203 1 98.5 284 ILE A C 1
ATOM 2200 O O . ILE A 1 284 ? -1.231 16.703 -10.109 1 98.5 284 ILE A O 1
ATOM 2204 N N . LYS A 1 285 ? -1.775 16.094 -7.973 1 97.69 285 LYS A N 1
ATOM 2205 C CA . LYS A 1 285 ? -2.414 17.375 -7.684 1 97.69 285 LYS A CA 1
ATOM 2206 C C . LYS A 1 285 ? -1.846 18 -6.41 1 97.69 285 LYS A C 1
ATOM 2208 O O . LYS A 1 285 ? -1.317 17.281 -5.551 1 97.69 285 LYS A O 1
ATOM 2213 N N . LYS A 1 286 ? -1.923 19.344 -6.383 1 97.31 286 LYS A N 1
ATOM 2214 C CA . LYS A 1 286 ? -1.732 20.078 -5.145 1 97.31 286 LYS A CA 1
ATOM 2215 C C . LYS A 1 286 ? -3.014 20.109 -4.316 1 97.31 286 LYS A C 1
ATOM 2217 O O . LYS A 1 286 ? -4.105 20.297 -4.859 1 97.31 286 LYS A O 1
ATOM 2222 N N . ALA A 1 287 ? -2.867 19.828 -3.064 1 96.56 287 ALA A N 1
ATOM 2223 C CA . ALA A 1 287 ? -4.039 19.922 -2.197 1 96.56 287 ALA A CA 1
ATOM 2224 C C . ALA A 1 287 ? -4.703 21.281 -2.314 1 96.56 287 ALA A C 1
ATOM 2226 O O . ALA A 1 287 ? -4.02 22.312 -2.348 1 96.56 287 ALA A O 1
ATOM 2227 N N . ILE A 1 288 ? -5.949 21.312 -2.371 1 94.56 288 ILE A N 1
ATOM 2228 C CA . ILE A 1 288 ? -6.633 22.578 -2.609 1 94.56 288 ILE A CA 1
ATOM 2229 C C . ILE A 1 288 ? -7.293 23.062 -1.318 1 94.56 288 ILE A C 1
ATOM 2231 O O . ILE A 1 288 ? -7.734 24.203 -1.23 1 94.56 288 ILE A O 1
ATOM 2235 N N . HIS A 1 289 ? -7.34 22.203 -0.363 1 91.19 289 HIS A N 1
ATOM 2236 C CA . HIS A 1 289 ? -7.945 22.609 0.897 1 91.19 289 HIS A CA 1
ATOM 2237 C C . HIS A 1 289 ? -6.879 22.875 1.96 1 91.19 289 HIS A C 1
ATOM 2239 O O . HIS A 1 289 ? -7.195 22.984 3.146 1 91.19 289 HIS A O 1
ATOM 2245 N N . GLY A 1 290 ? -5.668 22.859 1.685 1 79.38 290 GLY A N 1
ATOM 2246 C CA . GLY A 1 290 ? -4.516 23.219 2.492 1 79.38 290 GLY A CA 1
ATOM 2247 C C . GLY A 1 290 ? -4.777 23.125 3.982 1 79.38 290 GLY A C 1
ATOM 2248 O O . GLY A 1 290 ? -5.082 22.047 4.496 1 79.38 290 GLY A O 1
ATOM 2249 N N . ASP A 1 291 ? -4.855 24.297 4.562 1 77.19 291 ASP A N 1
ATOM 2250 C CA . ASP A 1 291 ? -4.934 24.469 6.008 1 77.19 291 ASP A CA 1
ATOM 2251 C C . ASP A 1 291 ? -6.227 23.875 6.566 1 77.19 291 ASP A C 1
ATOM 2253 O O . ASP A 1 291 ? -6.316 23.578 7.758 1 77.19 291 ASP A O 1
ATOM 2257 N N . SER A 1 292 ? -7.121 23.609 5.742 1 83.94 292 SER A N 1
ATOM 2258 C CA . SER A 1 292 ? -8.414 23.125 6.207 1 83.94 292 SER A CA 1
ATOM 2259 C C . SER A 1 292 ? -8.508 21.609 6.082 1 83.94 292 SER A C 1
ATOM 2261 O O . SER A 1 292 ? -9.5 21 6.504 1 83.94 292 SER A O 1
ATOM 2263 N N . SER A 1 293 ? -7.492 21 5.574 1 92.25 293 SER A N 1
ATOM 2264 C CA . SER A 1 293 ? -7.566 19.578 5.285 1 92.25 293 SER A CA 1
ATOM 2265 C C . SER A 1 293 ? -7.789 18.766 6.562 1 92.25 293 SER A C 1
ATOM 2267 O O . SER A 1 293 ? -8.422 17.719 6.531 1 92.25 293 SER A O 1
ATOM 2269 N N . GLY A 1 294 ? -7.293 19.281 7.637 1 93.81 294 GLY A N 1
ATOM 2270 C CA . GLY A 1 294 ? -7.445 18.562 8.891 1 93.81 294 GLY A CA 1
ATOM 2271 C C . GLY A 1 294 ? -8.891 18.453 9.344 1 93.81 294 GLY A C 1
ATOM 2272 O O . GLY A 1 294 ? -9.43 17.344 9.453 1 93.81 294 GLY A O 1
ATOM 2273 N N . VAL A 1 295 ? -9.547 19.625 9.477 1 97.25 295 VAL A N 1
ATOM 2274 C CA . VAL A 1 295 ? -10.922 19.641 9.977 1 97.25 295 VAL A CA 1
ATOM 2275 C C . VAL A 1 295 ? -11.859 19.062 8.922 1 97.25 295 VAL A C 1
ATOM 2277 O O . VAL A 1 295 ? -12.797 18.328 9.25 1 97.25 295 VAL A O 1
ATOM 2280 N N . ARG A 1 296 ? -11.609 19.359 7.688 1 97.81 296 ARG A N 1
ATOM 2281 C CA . ARG A 1 296 ? -12.461 18.859 6.605 1 97.81 296 ARG A CA 1
ATOM 2282 C C . ARG A 1 296 ? -12.375 17.344 6.492 1 97.81 296 ARG A C 1
ATOM 2284 O O . ARG A 1 296 ? -13.406 16.672 6.355 1 97.81 296 ARG A O 1
ATOM 2291 N N . GLY A 1 297 ? -11.133 16.844 6.516 1 98.06 297 GLY A N 1
ATOM 2292 C CA . GLY A 1 297 ? -10.93 15.406 6.484 1 98.06 297 GLY A CA 1
ATOM 2293 C C . GLY A 1 297 ? -11.562 14.695 7.664 1 98.06 297 GLY A C 1
ATOM 2294 O O . GLY A 1 297 ? -12.164 13.625 7.5 1 98.06 297 GLY A O 1
ATOM 2295 N N . ALA A 1 298 ? -11.406 15.273 8.836 1 98.31 298 ALA A N 1
ATOM 2296 C CA . ALA A 1 298 ? -11.992 14.695 10.039 1 98.31 298 ALA A CA 1
ATOM 2297 C C . ALA A 1 298 ? -13.516 14.648 9.938 1 98.31 298 ALA A C 1
ATOM 2299 O O . ALA A 1 298 ? -14.133 13.648 10.328 1 98.31 298 ALA A O 1
ATOM 2300 N N . ALA A 1 299 ? -14.102 15.68 9.414 1 98.44 299 ALA A N 1
ATOM 2301 C CA . ALA A 1 299 ? -15.547 15.688 9.211 1 98.44 299 ALA A CA 1
ATOM 2302 C C . ALA A 1 299 ? -15.969 14.617 8.211 1 98.44 299 ALA A C 1
ATOM 2304 O O . ALA A 1 299 ? -16.984 13.945 8.406 1 98.44 299 ALA A O 1
ATOM 2305 N N . ALA A 1 300 ? -15.156 14.383 7.234 1 97.81 300 ALA A N 1
ATOM 2306 C CA . ALA A 1 300 ? -15.477 13.477 6.137 1 97.81 300 ALA A CA 1
ATOM 2307 C C . ALA A 1 300 ? -15.477 12.023 6.602 1 97.81 300 ALA A C 1
ATOM 2309 O O . ALA A 1 300 ? -15.961 11.133 5.895 1 97.81 300 ALA A O 1
ATOM 2310 N N . LEU A 1 301 ? -15.023 11.75 7.797 1 97.62 301 LEU A N 1
ATOM 2311 C CA . LEU A 1 301 ? -14.969 10.398 8.344 1 97.62 301 LEU A CA 1
ATOM 2312 C C . LEU A 1 301 ? -16.359 9.781 8.422 1 97.62 301 LEU A C 1
ATOM 2314 O O . LEU A 1 301 ? -16.5 8.562 8.5 1 97.62 301 LEU A O 1
ATOM 2318 N N . PHE A 1 302 ? -17.344 10.641 8.461 1 97.31 302 PHE A N 1
ATOM 2319 C CA . PHE A 1 302 ? -18.703 10.148 8.656 1 97.31 302 PHE A CA 1
ATOM 2320 C C . PHE A 1 302 ? -19.5 10.195 7.355 1 97.31 302 PHE A C 1
ATOM 2322 O O . PHE A 1 302 ? -20.672 9.844 7.328 1 97.31 302 PHE A O 1
ATOM 2329 N N . LEU A 1 303 ? -18.844 10.641 6.285 1 94.62 303 LEU A N 1
ATOM 2330 C CA . LEU A 1 303 ? -19.547 10.641 5.008 1 94.62 303 LEU A CA 1
ATOM 2331 C C . LEU A 1 303 ? -19.641 9.234 4.438 1 94.62 303 LEU A C 1
ATOM 2333 O O . LEU A 1 303 ? -18.812 8.367 4.75 1 94.62 303 LEU A O 1
ATOM 2337 N N . LYS A 1 304 ? -20.734 8.969 3.658 1 84.19 304 LYS A N 1
ATOM 2338 C CA . LYS A 1 304 ? -20.984 7.656 3.07 1 84.19 304 LYS A CA 1
ATOM 2339 C C . LYS A 1 304 ? -20.953 7.719 1.546 1 84.19 304 LYS A C 1
ATOM 2341 O O . LYS A 1 304 ? -21.312 8.742 0.954 1 84.19 304 LYS A O 1
ATOM 2346 N N . MET B 1 1 ? -26.594 -21 -4.984 1 91.75 1 MET B N 1
ATOM 2347 C CA . MET B 1 1 ? -25.781 -20.328 -6.008 1 91.75 1 MET B CA 1
ATOM 2348 C C . MET B 1 1 ? -24.406 -20.953 -6.102 1 91.75 1 MET B C 1
ATOM 2350 O O . MET B 1 1 ? -23.797 -21.312 -5.086 1 91.75 1 MET B O 1
ATOM 2354 N N . VAL B 1 2 ? -23.984 -21.281 -7.355 1 98.06 2 VAL B N 1
ATOM 2355 C CA . VAL B 1 2 ? -22.688 -21.922 -7.559 1 98.06 2 VAL B CA 1
ATOM 2356 C C . VAL B 1 2 ? -21.688 -20.891 -8.07 1 98.06 2 VAL B C 1
ATOM 2358 O O . VAL B 1 2 ? -22.016 -20.078 -8.938 1 98.06 2 VAL B O 1
ATOM 2361 N N . TYR B 1 3 ? -20.5 -20.922 -7.508 1 98.62 3 TYR B N 1
ATOM 2362 C CA . TYR B 1 3 ? -19.422 -19.984 -7.848 1 98.62 3 TYR B CA 1
ATOM 2363 C C . TYR B 1 3 ? -18.328 -20.688 -8.656 1 98.62 3 TYR B C 1
ATOM 2365 O O . TYR B 1 3 ? -17.688 -21.609 -8.164 1 98.62 3 TYR B O 1
ATOM 2373 N N . TYR B 1 4 ? -18.188 -20.25 -9.859 1 98.75 4 TYR B N 1
ATOM 2374 C CA . TYR B 1 4 ? -17.141 -20.828 -10.703 1 98.75 4 TYR B CA 1
ATOM 2375 C C . TYR B 1 4 ? -15.867 -20 -10.625 1 98.75 4 TYR B C 1
ATOM 2377 O O . TYR B 1 4 ? -15.898 -18.766 -10.781 1 98.75 4 TYR B O 1
ATOM 2385 N N . GLY B 1 5 ? -14.773 -20.656 -10.281 1 98.69 5 GLY B N 1
ATOM 2386 C CA . GLY B 1 5 ? -13.445 -20.078 -10.438 1 98.69 5 GLY B CA 1
ATOM 2387 C C . GLY B 1 5 ? -12.633 -20.766 -11.531 1 98.69 5 GLY B C 1
ATOM 2388 O O . GLY B 1 5 ? -12.547 -21.984 -11.578 1 98.69 5 GLY B O 1
ATOM 2389 N N . LEU B 1 6 ? -12.141 -19.969 -12.438 1 98.69 6 LEU B N 1
ATOM 2390 C CA . LEU B 1 6 ? -11.234 -20.5 -13.453 1 98.69 6 LEU B CA 1
ATOM 2391 C C . LEU B 1 6 ? -9.812 -20 -13.227 1 98.69 6 LEU B C 1
ATOM 2393 O O . LEU B 1 6 ? -9.594 -18.797 -13.055 1 98.69 6 LEU B O 1
ATOM 2397 N N . ASP B 1 7 ? -8.898 -20.859 -13.094 1 97.75 7 ASP B N 1
ATOM 2398 C CA . ASP B 1 7 ? -7.477 -20.547 -13.102 1 97.75 7 ASP B CA 1
ATOM 2399 C C . ASP B 1 7 ? -6.887 -20.703 -14.5 1 97.75 7 ASP B C 1
ATOM 2401 O O . ASP B 1 7 ? -6.719 -21.828 -14.992 1 97.75 7 ASP B O 1
ATOM 2405 N N . ILE B 1 8 ? -6.594 -19.578 -15.086 1 97.06 8 ILE B N 1
ATOM 2406 C CA . ILE B 1 8 ? -6.105 -19.547 -16.453 1 97.06 8 ILE B CA 1
ATOM 2407 C C . ILE B 1 8 ? -4.582 -19.625 -16.469 1 97.06 8 ILE B C 1
ATOM 2409 O O . ILE B 1 8 ? -3.9 -18.641 -16.188 1 97.06 8 ILE B O 1
ATOM 2413 N N . GLY B 1 9 ? -4.098 -20.812 -16.844 1 93.31 9 GLY B N 1
ATOM 2414 C CA . GLY B 1 9 ? -2.664 -20.984 -17 1 93.31 9 GLY B CA 1
ATOM 2415 C C . GLY B 1 9 ? -2.227 -21 -18.453 1 93.31 9 GLY B C 1
ATOM 2416 O O . GLY B 1 9 ? -3.055 -21.125 -19.359 1 93.31 9 GLY B O 1
ATOM 2417 N N . GLY B 1 10 ? -0.955 -20.844 -18.656 1 91.25 10 GLY B N 1
ATOM 2418 C CA . GLY B 1 10 ? -0.41 -20.922 -20 1 91.25 10 GLY B CA 1
ATOM 2419 C C . GLY B 1 10 ? -0.56 -22.297 -20.625 1 91.25 10 GLY B C 1
ATOM 2420 O O . GLY B 1 10 ? -0.684 -22.406 -21.844 1 91.25 10 GLY B O 1
ATOM 2421 N N . THR B 1 11 ? -0.574 -23.328 -19.859 1 92.88 11 THR B N 1
ATOM 2422 C CA . THR B 1 11 ? -0.61 -24.703 -20.344 1 92.88 11 THR B CA 1
ATOM 2423 C C . THR B 1 11 ? -1.985 -25.328 -20.125 1 92.88 11 THR B C 1
ATOM 2425 O O . THR B 1 11 ? -2.486 -26.062 -20.969 1 92.88 11 THR B O 1
ATOM 2428 N N . LYS B 1 12 ? -2.539 -25 -19.016 1 96.19 12 LYS B N 1
ATOM 2429 C CA . LYS B 1 12 ? -3.828 -25.594 -18.672 1 96.19 12 LYS B CA 1
ATOM 2430 C C . LYS B 1 12 ? -4.785 -24.547 -18.109 1 96.19 12 LYS B C 1
ATOM 2432 O O . LYS B 1 12 ? -4.355 -23.562 -17.5 1 96.19 12 LYS B O 1
ATOM 2437 N N . ILE B 1 13 ? -6.031 -24.781 -18.297 1 97.5 13 ILE B N 1
ATOM 2438 C CA . ILE B 1 13 ? -7.121 -24.047 -17.656 1 97.5 13 ILE B CA 1
ATOM 2439 C C . ILE B 1 13 ? -7.906 -24.984 -16.75 1 97.5 13 ILE B C 1
ATOM 2441 O O . ILE B 1 13 ? -8.258 -26.094 -17.141 1 97.5 13 ILE B O 1
ATOM 2445 N N . GLU B 1 14 ? -8.117 -24.562 -15.555 1 97.94 14 GLU B N 1
ATOM 2446 C CA . GLU B 1 14 ? -8.938 -25.328 -14.617 1 97.94 14 GLU B CA 1
ATOM 2447 C C . GLU B 1 14 ? -10.188 -24.547 -14.227 1 97.94 14 GLU B C 1
ATOM 2449 O O . GLU B 1 14 ? -10.117 -23.359 -13.906 1 97.94 14 GLU B O 1
ATOM 2454 N N . LEU B 1 15 ? -11.32 -25.141 -14.32 1 98.62 15 LEU B N 1
ATOM 2455 C CA . LEU B 1 15 ? -12.539 -24.641 -13.703 1 98.62 15 LEU B CA 1
ATOM 2456 C C . LEU B 1 15 ? -12.906 -25.453 -12.469 1 98.62 15 LEU B C 1
ATOM 2458 O O . LEU B 1 15 ? -12.883 -26.688 -12.5 1 98.62 15 LEU B O 1
ATOM 2462 N N . ALA B 1 16 ? -13.141 -24.75 -11.438 1 98.44 16 ALA B N 1
ATOM 2463 C CA . ALA B 1 16 ? -13.703 -25.391 -10.25 1 98.44 16 ALA B CA 1
ATOM 2464 C C . ALA B 1 16 ? -14.969 -24.672 -9.797 1 98.44 16 ALA B C 1
ATOM 2466 O O . ALA B 1 16 ? -15.055 -23.453 -9.844 1 98.44 16 ALA B O 1
ATOM 2467 N N . ALA B 1 17 ? -15.961 -25.484 -9.43 1 98.62 17 ALA B N 1
ATOM 2468 C CA . ALA B 1 17 ? -17.219 -24.969 -8.898 1 98.62 17 ALA B CA 1
ATOM 2469 C C . ALA B 1 17 ? -17.234 -25.047 -7.371 1 98.62 17 ALA B C 1
ATOM 2471 O O . ALA B 1 17 ? -16.797 -26.047 -6.797 1 98.62 17 ALA B O 1
ATOM 2472 N N . PHE B 1 18 ? -17.719 -23.984 -6.789 1 98.31 18 PHE B N 1
ATOM 2473 C CA . PHE B 1 18 ? -17.75 -23.906 -5.332 1 98.31 18 PHE B CA 1
ATOM 2474 C C . PHE B 1 18 ? -19.141 -23.5 -4.848 1 98.31 18 PHE B C 1
ATOM 2476 O O . PHE B 1 18 ? -19.891 -22.844 -5.582 1 98.31 18 PHE B O 1
ATOM 2483 N N . ASN B 1 19 ? -19.438 -23.875 -3.568 1 97.62 19 ASN B N 1
ATOM 2484 C CA . ASN B 1 19 ? -20.594 -23.297 -2.902 1 97.62 19 ASN B CA 1
ATOM 2485 C C . ASN B 1 19 ? -20.219 -22 -2.168 1 97.62 19 ASN B C 1
ATOM 2487 O O . ASN B 1 19 ? -19.109 -21.5 -2.32 1 97.62 19 ASN B O 1
ATOM 2491 N N . GLU B 1 20 ? -21.141 -21.5 -1.398 1 95.19 20 GLU B N 1
ATOM 2492 C CA . GLU B 1 20 ? -20.969 -20.219 -0.741 1 95.19 20 GLU B CA 1
ATOM 2493 C C . GLU B 1 20 ? -19.859 -20.281 0.314 1 95.19 20 GLU B C 1
ATOM 2495 O O . GLU B 1 20 ? -19.281 -19.25 0.67 1 95.19 20 GLU B O 1
ATOM 2500 N N . LYS B 1 21 ? -19.609 -21.406 0.857 1 94.25 21 LYS B N 1
ATOM 2501 C CA . LYS B 1 21 ? -18.562 -21.609 1.858 1 94.25 21 LYS B CA 1
ATOM 2502 C C . LYS B 1 21 ? -17.234 -21.953 1.202 1 94.25 21 LYS B C 1
ATOM 2504 O O . LYS B 1 21 ? -16.266 -22.281 1.889 1 94.25 21 LYS B O 1
ATOM 2509 N N . LEU B 1 22 ? -17.172 -22 -0.165 1 96.88 22 LEU B N 1
ATOM 2510 C CA . LEU B 1 22 ? -16 -22.281 -0.993 1 96.88 22 LEU B CA 1
ATOM 2511 C C . LEU B 1 22 ? -15.57 -23.734 -0.83 1 96.88 22 LEU B C 1
ATOM 2513 O O . LEU B 1 22 ? -14.367 -24.031 -0.834 1 96.88 22 LEU B O 1
ATOM 2517 N N . GLU B 1 23 ? -16.484 -24.547 -0.604 1 96 23 GLU B N 1
ATOM 2518 C CA . GLU B 1 23 ? -16.25 -25.969 -0.742 1 96 23 GLU B CA 1
ATOM 2519 C C . GLU B 1 23 ? -16.312 -26.406 -2.203 1 96 23 GLU B C 1
ATOM 2521 O O . GLU B 1 23 ? -17.281 -26.109 -2.9 1 96 23 GLU B O 1
ATOM 2526 N N . LYS B 1 24 ? -15.328 -27.141 -2.602 1 97.25 24 LYS B N 1
ATOM 2527 C CA . LYS B 1 24 ? -15.25 -27.547 -4.004 1 97.25 24 LYS B CA 1
ATOM 2528 C C . LYS B 1 24 ? -16.297 -28.609 -4.332 1 97.25 24 LYS B C 1
ATOM 2530 O O . LYS B 1 24 ? -16.391 -29.625 -3.633 1 97.25 24 LYS B O 1
ATOM 2535 N N . LEU B 1 25 ? -17 -28.375 -5.398 1 98.06 25 LEU B N 1
ATOM 2536 C CA . LEU B 1 25 ? -18.062 -29.281 -5.805 1 98.06 25 LEU B CA 1
ATOM 2537 C C . LEU B 1 25 ? -17.672 -30.062 -7.051 1 98.06 25 LEU B C 1
ATOM 2539 O O . LEU B 1 25 ? -18.172 -31.172 -7.273 1 98.06 25 LEU B O 1
ATOM 2543 N N . HIS B 1 26 ? -16.891 -29.531 -7.832 1 97.56 26 HIS B N 1
ATOM 2544 C CA . HIS B 1 26 ? -16.516 -30.062 -9.133 1 97.56 26 HIS B CA 1
ATOM 2545 C C . HIS B 1 26 ? -15.266 -29.375 -9.68 1 97.56 26 HIS B C 1
ATOM 2547 O O . HIS B 1 26 ? -14.984 -28.234 -9.32 1 97.56 26 HIS B O 1
ATOM 2553 N N . SER B 1 27 ? -14.531 -30.078 -10.414 1 97.38 27 SER B N 1
ATOM 2554 C CA . SER B 1 27 ? -13.406 -29.469 -11.117 1 97.38 27 SER B CA 1
ATOM 2555 C C . SER B 1 27 ? -13.172 -30.141 -12.469 1 97.38 27 SER B C 1
ATOM 2557 O O . SER B 1 27 ? -13.445 -31.328 -12.633 1 97.38 27 SER B O 1
ATOM 2559 N N . GLU B 1 28 ? -12.75 -29.391 -13.367 1 97.56 28 GLU B N 1
ATOM 2560 C CA . GLU B 1 28 ? -12.398 -29.828 -14.711 1 97.56 28 GLU B CA 1
ATOM 2561 C C . GLU B 1 28 ? -11.18 -29.078 -15.242 1 97.56 28 GLU B C 1
ATOM 2563 O O . GLU B 1 28 ? -11.047 -27.875 -15.031 1 97.56 28 GLU B O 1
ATOM 2568 N N . ARG B 1 29 ? -10.289 -29.797 -15.906 1 97.44 29 ARG B N 1
ATOM 2569 C CA . ARG B 1 29 ? -9.086 -29.203 -16.484 1 97.44 29 ARG B CA 1
ATOM 2570 C C . ARG B 1 29 ? -8.984 -29.516 -17.969 1 97.44 29 ARG B C 1
ATOM 2572 O O . ARG B 1 29 ? -9.32 -30.625 -18.406 1 97.44 29 ARG B O 1
ATOM 2579 N N . VAL B 1 30 ? -8.562 -28.547 -18.703 1 98.19 30 VAL B N 1
ATOM 2580 C CA . VAL B 1 30 ? -8.328 -28.703 -20.125 1 98.19 30 VAL B CA 1
ATOM 2581 C C . VAL B 1 30 ? -7.047 -27.969 -20.531 1 98.19 30 VAL B C 1
ATOM 2583 O O . VAL B 1 30 ? -6.594 -27.062 -19.828 1 98.19 30 VAL B O 1
ATOM 2586 N N . PRO B 1 31 ? -6.422 -28.391 -21.656 1 97.62 31 PRO B N 1
ATOM 2587 C CA . PRO B 1 31 ? -5.266 -27.641 -22.141 1 97.62 31 PRO B CA 1
ATOM 2588 C C . PRO B 1 31 ? -5.625 -26.203 -22.547 1 97.62 31 PRO B C 1
ATOM 2590 O O . PRO B 1 31 ? -6.711 -25.969 -23.094 1 97.62 31 PRO B O 1
ATOM 2593 N N . THR B 1 32 ? -4.793 -25.219 -22.281 1 97.19 32 THR B N 1
ATOM 2594 C CA . THR B 1 32 ? -4.984 -23.859 -22.75 1 97.19 32 THR B CA 1
ATOM 2595 C C . THR B 1 32 ? -4.77 -23.781 -24.266 1 97.19 32 THR B C 1
ATOM 2597 O O . THR B 1 32 ? -3.672 -24.047 -24.75 1 97.19 32 THR B O 1
ATOM 2600 N N . PRO B 1 33 ? -5.754 -23.391 -24.938 1 95.69 33 PRO B N 1
ATOM 2601 C CA . PRO B 1 33 ? -5.551 -23.266 -26.391 1 95.69 33 PRO B CA 1
ATOM 2602 C C . PRO B 1 33 ? -4.543 -22.172 -26.734 1 95.69 33 PRO B C 1
ATOM 2604 O O . PRO B 1 33 ? -4.586 -21.078 -26.172 1 95.69 33 PRO B O 1
ATOM 2607 N N . GLN B 1 34 ? -3.67 -22.469 -27.656 1 92.62 34 GLN B N 1
ATOM 2608 C CA . GLN B 1 34 ? -2.676 -21.5 -28.125 1 92.62 34 GLN B CA 1
ATOM 2609 C C . GLN B 1 34 ? -2.889 -21.156 -29.594 1 92.62 34 GLN B C 1
ATOM 2611 O O . GLN B 1 34 ? -2.172 -20.328 -30.156 1 92.62 34 GLN B O 1
ATOM 2616 N N . THR B 1 35 ? -3.84 -21.656 -30.125 1 94.5 35 THR B N 1
ATOM 2617 C CA . THR B 1 35 ? -4.02 -21.562 -31.578 1 94.5 35 THR B CA 1
ATOM 2618 C C . THR B 1 35 ? -4.641 -20.234 -31.969 1 94.5 35 THR B C 1
ATOM 2620 O O . THR B 1 35 ? -4.25 -19.625 -32.969 1 94.5 35 THR B O 1
ATOM 2623 N N . SER B 1 36 ? -5.688 -19.828 -31.266 1 97 36 SER B N 1
ATOM 2624 C CA . SER B 1 36 ? -6.344 -18.562 -31.547 1 97 36 SER B CA 1
ATOM 2625 C C . SER B 1 36 ? -7.098 -18.031 -30.344 1 97 36 SER B C 1
ATOM 2627 O O . SER B 1 36 ? -7.43 -18.797 -29.422 1 97 36 SER B O 1
ATOM 2629 N N . TYR B 1 37 ? -7.336 -16.766 -30.406 1 98 37 TYR B N 1
ATOM 2630 C CA . TYR B 1 37 ? -8.148 -16.141 -29.375 1 98 37 TYR B CA 1
ATOM 2631 C C . TYR B 1 37 ? -9.555 -16.734 -29.344 1 98 37 TYR B C 1
ATOM 2633 O O . TYR B 1 37 ? -10.109 -16.984 -28.266 1 98 37 TYR B O 1
ATOM 2641 N N . GLU B 1 38 ? -10.125 -16.984 -30.484 1 98.31 38 GLU B N 1
ATOM 2642 C CA . GLU B 1 38 ? -11.453 -17.578 -30.578 1 98.31 38 GLU B CA 1
ATOM 2643 C C . GLU B 1 38 ? -11.477 -18.969 -29.938 1 98.31 38 GLU B C 1
ATOM 2645 O O . GLU B 1 38 ? -12.438 -19.328 -29.25 1 98.31 38 GLU B O 1
ATOM 2650 N N . ASP B 1 39 ? -10.453 -19.734 -30.203 1 98.25 39 ASP B N 1
ATOM 2651 C CA . ASP B 1 39 ? -10.352 -21.062 -29.594 1 98.25 39 ASP B CA 1
ATOM 2652 C C . ASP B 1 39 ? -10.289 -20.969 -28.078 1 98.25 39 ASP B C 1
ATOM 2654 O O . ASP B 1 39 ? -10.867 -21.797 -27.359 1 98.25 39 ASP B O 1
ATOM 2658 N N . TRP B 1 40 ? -9.57 -19.969 -27.625 1 98.12 40 TRP B N 1
ATOM 2659 C CA . TRP B 1 40 ? -9.461 -19.75 -26.188 1 98.12 40 TRP B CA 1
ATOM 2660 C C . TRP B 1 40 ? -10.82 -19.406 -25.594 1 98.12 40 TRP B C 1
ATOM 2662 O O . TRP B 1 40 ? -11.25 -20 -24.594 1 98.12 40 TRP B O 1
ATOM 2672 N N . LEU B 1 41 ? -11.531 -18.5 -26.219 1 98.56 41 LEU B N 1
ATOM 2673 C CA . LEU B 1 41 ? -12.859 -18.094 -25.766 1 98.56 41 LEU B CA 1
ATOM 2674 C C . LEU B 1 41 ? -13.812 -19.281 -25.734 1 98.56 41 LEU B C 1
ATOM 2676 O O . LEU B 1 41 ? -14.547 -19.469 -24.766 1 98.56 41 LEU B O 1
ATOM 2680 N N . ARG B 1 42 ? -13.789 -20.031 -26.766 1 98.5 42 ARG B N 1
ATOM 2681 C CA . ARG B 1 42 ? -14.672 -21.203 -26.875 1 98.5 42 ARG B CA 1
ATOM 2682 C C . ARG B 1 42 ? -14.398 -22.203 -25.75 1 98.5 42 ARG B C 1
ATOM 2684 O O . ARG B 1 42 ? -15.328 -22.797 -25.219 1 98.5 42 ARG B O 1
ATOM 2691 N N . THR B 1 43 ? -13.156 -22.375 -25.531 1 98.62 43 THR B N 1
ATOM 2692 C CA . THR B 1 43 ? -12.766 -23.297 -24.469 1 98.62 43 THR B CA 1
ATOM 2693 C C . THR B 1 43 ? -13.32 -22.859 -23.125 1 98.62 43 THR B C 1
ATOM 2695 O O . THR B 1 43 ? -13.914 -23.656 -22.391 1 98.62 43 THR B O 1
ATOM 2698 N N . VAL B 1 44 ? -13.148 -21.609 -22.734 1 98.62 44 VAL B N 1
ATOM 2699 C CA . VAL B 1 44 ? -13.656 -21.078 -21.469 1 98.62 44 VAL B CA 1
ATOM 2700 C C . VAL B 1 44 ? -15.18 -21.172 -21.438 1 98.62 44 VAL B C 1
ATOM 2702 O O . VAL B 1 44 ? -15.758 -21.625 -20.438 1 98.62 44 VAL B O 1
ATOM 2705 N N . GLU B 1 45 ? -15.781 -20.812 -22.516 1 98.75 45 GLU B N 1
ATOM 2706 C CA . GLU B 1 45 ? -17.234 -20.891 -22.641 1 98.75 45 GLU B CA 1
ATOM 2707 C C . GLU B 1 45 ? -17.734 -22.328 -22.422 1 98.75 45 GLU B C 1
ATOM 2709 O O . GLU B 1 45 ? -18.703 -22.547 -21.688 1 98.75 45 GLU B O 1
ATOM 2714 N N . THR B 1 46 ? -17.078 -23.219 -23.109 1 98.75 46 THR B N 1
ATOM 2715 C CA . THR B 1 46 ? -17.453 -24.625 -23 1 98.75 46 THR B CA 1
ATOM 2716 C C . THR B 1 46 ? -17.344 -25.125 -21.562 1 98.75 46 THR B C 1
ATOM 2718 O O . THR B 1 46 ? -18.25 -25.797 -21.062 1 98.75 46 THR B O 1
ATOM 2721 N N . LEU B 1 47 ? -16.25 -24.766 -20.906 1 98.69 47 LEU B N 1
ATOM 2722 C CA . LEU B 1 47 ? -16.062 -25.156 -19.516 1 98.69 47 LEU B CA 1
ATOM 2723 C C . LEU B 1 47 ? -17.203 -24.625 -18.641 1 98.69 47 LEU B C 1
ATOM 2725 O O . LEU B 1 47 ? -17.75 -25.375 -17.828 1 98.69 47 LEU B O 1
ATOM 2729 N N . VAL B 1 48 ? -17.562 -23.406 -18.812 1 98.75 48 VAL B N 1
ATOM 2730 C CA . VAL B 1 48 ? -18.578 -22.75 -18 1 98.75 48 VAL B CA 1
ATOM 2731 C C . VAL B 1 48 ? -19.938 -23.375 -18.281 1 98.75 48 VAL B C 1
ATOM 2733 O O . VAL B 1 48 ? -20.688 -23.703 -17.359 1 98.75 48 VAL B O 1
ATOM 2736 N N . ARG B 1 49 ? -20.25 -23.609 -19.531 1 98.5 49 ARG B N 1
ATOM 2737 C CA . ARG B 1 49 ? -21.547 -24.172 -19.922 1 98.5 49 ARG B CA 1
ATOM 2738 C C . ARG B 1 49 ? -21.672 -25.625 -19.453 1 98.5 49 ARG B C 1
ATOM 2740 O O . ARG B 1 49 ? -22.766 -26.062 -19.062 1 98.5 49 ARG B O 1
ATOM 2747 N N . ASN B 1 50 ? -20.562 -26.328 -19.594 1 98.31 50 ASN B N 1
ATOM 2748 C CA . ASN B 1 50 ? -20.562 -27.688 -19.031 1 98.31 50 ASN B CA 1
ATOM 2749 C C . ASN B 1 50 ? -20.906 -27.672 -17.547 1 98.31 50 ASN B C 1
ATOM 2751 O O . ASN B 1 50 ? -21.672 -28.516 -17.078 1 98.31 50 ASN B O 1
ATOM 2755 N N . ALA B 1 51 ? -20.328 -26.75 -16.812 1 98.44 51 ALA B N 1
ATOM 2756 C CA . ALA B 1 51 ? -20.609 -26.625 -15.383 1 98.44 51 ALA B CA 1
ATOM 2757 C C . ALA B 1 51 ? -22.062 -26.203 -15.148 1 98.44 51 ALA B C 1
ATOM 2759 O O . ALA B 1 51 ? -22.734 -26.734 -14.25 1 98.44 51 ALA B O 1
ATOM 2760 N N . ASP B 1 52 ? -22.547 -25.266 -15.93 1 98.38 52 ASP B N 1
ATOM 2761 C CA . ASP B 1 52 ? -23.938 -24.875 -15.844 1 98.38 52 ASP B CA 1
ATOM 2762 C C . ASP B 1 52 ? -24.859 -26.094 -15.984 1 98.38 52 ASP B C 1
ATOM 2764 O O . ASP B 1 52 ? -25.812 -26.25 -15.219 1 98.38 52 ASP B O 1
ATOM 2768 N N . ALA B 1 53 ? -24.562 -26.844 -17 1 98.19 53 ALA B N 1
ATOM 2769 C CA . ALA B 1 53 ? -25.375 -28.016 -17.266 1 98.19 53 ALA B CA 1
ATOM 2770 C C . ALA B 1 53 ? -25.312 -29 -16.109 1 98.19 53 ALA B C 1
ATOM 2772 O O . ALA B 1 53 ? -26.328 -29.578 -15.711 1 98.19 53 ALA B O 1
ATOM 2773 N N . LYS B 1 54 ? -24.188 -29.203 -15.617 1 97.94 54 LYS B N 1
ATOM 2774 C CA . LYS B 1 54 ? -23.984 -30.141 -14.508 1 97.94 54 LYS B CA 1
ATOM 2775 C C . LYS B 1 54 ? -24.797 -29.734 -13.289 1 97.94 54 LYS B C 1
ATOM 2777 O O . LYS B 1 54 ? -25.391 -30.578 -12.617 1 97.94 54 LYS B O 1
ATOM 2782 N N . PHE B 1 55 ? -24.844 -28.453 -12.969 1 97.94 55 PHE B N 1
ATOM 2783 C CA . PHE B 1 55 ? -25.453 -28 -11.734 1 97.94 55 PHE B CA 1
ATOM 2784 C C . PHE B 1 55 ? -26.875 -27.516 -11.984 1 97.94 55 PHE B C 1
ATOM 2786 O O . PHE B 1 55 ? -27.609 -27.219 -11.039 1 97.94 55 PHE B O 1
ATOM 2793 N N . GLY B 1 56 ? -27.234 -27.391 -13.242 1 97.5 56 GLY B N 1
ATOM 2794 C CA . GLY B 1 56 ? -28.578 -26.969 -13.586 1 97.5 56 GLY B CA 1
ATOM 2795 C C . GLY B 1 56 ? -28.844 -25.516 -13.258 1 97.5 56 GLY B C 1
ATOM 2796 O O . GLY B 1 56 ? -29.984 -25.141 -12.945 1 97.5 56 GLY B O 1
ATOM 2797 N N . GLU B 1 57 ? -27.891 -24.672 -13.156 1 96.31 57 GLU B N 1
ATOM 2798 C CA . GLU B 1 57 ? -28.016 -23.234 -12.914 1 96.31 57 GLU B CA 1
ATOM 2799 C C . GLU B 1 57 ? -26.828 -22.469 -13.5 1 96.31 57 GLU B C 1
ATOM 2801 O O . GLU B 1 57 ? -25.781 -23.062 -13.789 1 96.31 57 GLU B O 1
ATOM 2806 N N . TYR B 1 58 ? -27.031 -21.203 -13.695 1 97.19 58 TYR B N 1
ATOM 2807 C CA . TYR B 1 58 ? -25.969 -20.297 -14.141 1 97.19 58 TYR B CA 1
ATOM 2808 C C . TYR B 1 58 ? -25.125 -19.828 -12.961 1 97.19 58 TYR B C 1
ATOM 2810 O O . TYR B 1 58 ? -25.547 -18.953 -12.203 1 97.19 58 TYR B O 1
ATOM 2818 N N . GLY B 1 59 ? -23.969 -20.375 -12.797 1 98 59 GLY B N 1
ATOM 2819 C CA . GLY B 1 59 ? -23.078 -19.953 -11.734 1 98 59 GLY B CA 1
ATOM 2820 C C . GLY B 1 59 ? -22.359 -18.656 -12.055 1 98 59 GLY B C 1
ATOM 2821 O O . GLY B 1 59 ? -22.422 -18.156 -13.18 1 98 59 GLY B O 1
ATOM 2822 N N . THR B 1 60 ? -21.719 -18 -11.008 1 98.56 60 THR B N 1
ATOM 2823 C CA . THR B 1 60 ? -20.875 -16.844 -11.234 1 98.56 60 THR B CA 1
ATOM 2824 C C . THR B 1 60 ? -19.578 -17.25 -11.93 1 98.56 60 THR B C 1
ATOM 2826 O O . THR B 1 60 ? -19.203 -18.422 -11.922 1 98.56 60 THR B O 1
ATOM 2829 N N . VAL B 1 61 ? -18.922 -16.328 -12.617 1 98.75 61 VAL B N 1
ATOM 2830 C CA . VAL B 1 61 ? -17.734 -16.672 -13.375 1 98.75 61 VAL B CA 1
ATOM 2831 C C . VAL B 1 61 ? -16.594 -15.719 -13.023 1 98.75 61 VAL B C 1
ATOM 2833 O O . VAL B 1 61 ? -16.578 -14.562 -13.469 1 98.75 61 VAL B O 1
ATOM 2836 N N . GLY B 1 62 ? -15.68 -16.219 -12.211 1 98.62 62 GLY B N 1
ATOM 2837 C CA . GLY B 1 62 ? -14.445 -15.508 -11.922 1 98.62 62 GLY B CA 1
ATOM 2838 C C . GLY B 1 62 ? -13.219 -16.156 -12.547 1 98.62 62 GLY B C 1
ATOM 2839 O O . GLY B 1 62 ? -13.102 -17.375 -12.586 1 98.62 62 GLY B O 1
ATOM 2840 N N . LEU B 1 63 ? -12.312 -15.328 -13.062 1 98.44 63 LEU B N 1
ATOM 2841 C CA . LEU B 1 63 ? -11.078 -15.82 -13.664 1 98.44 63 LEU B CA 1
ATOM 2842 C C . LEU B 1 63 ? -9.859 -15.312 -12.898 1 98.44 63 LEU B C 1
ATOM 2844 O O . LEU B 1 63 ? -9.797 -14.141 -12.531 1 98.44 63 LEU B O 1
ATOM 2848 N N . GLY B 1 64 ? -8.961 -16.188 -12.555 1 97.19 64 GLY B N 1
ATOM 2849 C CA . GLY B 1 64 ? -7.594 -15.844 -12.195 1 97.19 64 GLY B CA 1
ATOM 2850 C C . GLY B 1 64 ? -6.625 -15.945 -13.352 1 97.19 64 GLY B C 1
ATOM 2851 O O . GLY B 1 64 ? -6.562 -16.969 -14.031 1 97.19 64 GLY B O 1
ATOM 2852 N N . VAL B 1 65 ? -5.844 -14.906 -13.602 1 95.75 65 VAL B N 1
ATOM 2853 C CA . VAL B 1 65 ? -4.969 -14.898 -14.773 1 95.75 65 VAL B CA 1
ATOM 2854 C C . VAL B 1 65 ? -3.541 -14.562 -14.344 1 95.75 65 VAL B C 1
ATOM 2856 O O . VAL B 1 65 ? -3.334 -13.867 -13.344 1 95.75 65 VAL B O 1
ATOM 2859 N N . PRO B 1 66 ? -2.482 -15.07 -15.031 1 91.88 66 PRO B N 1
ATOM 2860 C CA . PRO B 1 66 ? -1.091 -14.672 -14.805 1 91.88 66 PRO B CA 1
ATOM 2861 C C . PRO B 1 66 ? -0.755 -13.312 -15.414 1 91.88 66 PRO B C 1
ATOM 2863 O O . PRO B 1 66 ? 0.117 -13.219 -16.281 1 91.88 66 PRO B O 1
ATOM 2866 N N . GLY B 1 67 ? -1.25 -12.312 -15.031 1 91.19 67 GLY B N 1
ATOM 2867 C CA . GLY B 1 67 ? -1.225 -10.938 -15.492 1 91.19 67 GLY B CA 1
ATOM 2868 C C . GLY B 1 67 ? -2.371 -10.102 -14.938 1 91.19 67 GLY B C 1
ATOM 2869 O O . GLY B 1 67 ? -2.721 -10.219 -13.766 1 91.19 67 GLY B O 1
ATOM 2870 N N . PHE B 1 68 ? -2.814 -9.188 -15.789 1 91.25 68 PHE B N 1
ATOM 2871 C CA . PHE B 1 68 ? -3.936 -8.375 -15.336 1 91.25 68 PHE B CA 1
ATOM 2872 C C . PHE B 1 68 ? -4.734 -7.844 -16.516 1 91.25 68 PHE B C 1
ATOM 2874 O O . PHE B 1 68 ? -4.324 -8 -17.672 1 91.25 68 PHE B O 1
ATOM 2881 N N . VAL B 1 69 ? -5.914 -7.418 -16.219 1 93.75 69 VAL B N 1
ATOM 2882 C CA . VAL B 1 69 ? -6.742 -6.703 -17.188 1 93.75 69 VAL B CA 1
ATOM 2883 C C . VAL B 1 69 ? -6.758 -5.215 -16.844 1 93.75 69 VAL B C 1
ATOM 2885 O O . VAL B 1 69 ? -7.07 -4.832 -15.711 1 93.75 69 VAL B O 1
ATOM 2888 N N . ASN B 1 70 ? -6.379 -4.441 -17.859 1 92.94 70 ASN B N 1
ATOM 2889 C CA . ASN B 1 70 ? -6.41 -2.994 -17.672 1 92.94 70 ASN B CA 1
ATOM 2890 C C . ASN B 1 70 ? -7.84 -2.479 -17.547 1 92.94 70 ASN B C 1
ATOM 2892 O O . ASN B 1 70 ? -8.625 -2.559 -18.5 1 92.94 70 ASN B O 1
ATOM 2896 N N . HIS B 1 71 ? -8.172 -1.918 -16.453 1 89.88 71 HIS B N 1
ATOM 2897 C CA . HIS B 1 71 ? -9.539 -1.518 -16.172 1 89.88 71 HIS B CA 1
ATOM 2898 C C . HIS B 1 71 ? -9.969 -0.343 -17.047 1 89.88 71 HIS B C 1
ATOM 2900 O O . HIS B 1 71 ? -11.156 -0.162 -17.312 1 89.88 71 HIS B O 1
ATOM 2906 N N . LYS B 1 72 ? -9.078 0.405 -17.453 1 88.44 72 LYS B N 1
ATOM 2907 C CA . LYS B 1 72 ? -9.406 1.578 -18.266 1 88.44 72 LYS B CA 1
ATOM 2908 C C . LYS B 1 72 ? -9.664 1.19 -19.719 1 88.44 72 LYS B C 1
ATOM 2910 O O . LYS B 1 72 ? -10.625 1.653 -20.328 1 88.44 72 LYS B O 1
ATOM 2915 N N . THR B 1 73 ? -8.828 0.233 -20.219 1 91.69 73 THR B N 1
ATOM 2916 C CA . THR B 1 73 ? -8.922 -0.105 -21.625 1 91.69 73 THR B CA 1
ATOM 2917 C C . THR B 1 73 ? -9.695 -1.407 -21.812 1 91.69 73 THR B C 1
ATOM 2919 O O . THR B 1 73 ? -10.195 -1.683 -22.906 1 91.69 73 THR B O 1
ATOM 2922 N N . GLY B 1 74 ? -9.703 -2.186 -20.781 1 93.75 74 GLY B N 1
ATOM 2923 C CA . GLY B 1 74 ? -10.32 -3.498 -20.875 1 93.75 74 GLY B CA 1
ATOM 2924 C C . GLY B 1 74 ? -9.406 -4.547 -21.484 1 93.75 74 GLY B C 1
ATOM 2925 O O . GLY B 1 74 ? -9.789 -5.711 -21.609 1 93.75 74 GLY B O 1
ATOM 2926 N N . LEU B 1 75 ? -8.172 -4.172 -21.797 1 95.19 75 LEU B N 1
ATOM 2927 C CA . LEU B 1 75 ? -7.262 -5.07 -22.5 1 95.19 75 LEU B CA 1
ATOM 2928 C C . LEU B 1 75 ? -6.523 -5.977 -21.516 1 95.19 75 LEU B C 1
ATOM 2930 O O . LEU B 1 75 ? -6.082 -5.52 -20.453 1 95.19 75 LEU B O 1
ATOM 2934 N N . ALA B 1 76 ? -6.43 -7.215 -21.875 1 95.69 76 ALA B N 1
ATOM 2935 C CA . ALA B 1 76 ? -5.672 -8.188 -21.078 1 95.69 76 ALA B CA 1
ATOM 2936 C C . ALA B 1 76 ? -4.168 -8.016 -21.297 1 95.69 76 ALA B C 1
ATOM 2938 O O . ALA B 1 76 ? -3.713 -7.902 -22.438 1 95.69 76 ALA B O 1
ATOM 2939 N N . GLU B 1 77 ? -3.461 -7.906 -20.281 1 92.88 77 GLU B N 1
ATOM 2940 C CA . GLU B 1 77 ? -2 -7.93 -20.297 1 92.88 77 GLU B CA 1
ATOM 2941 C C . GLU B 1 77 ? -1.465 -9.25 -19.75 1 92.88 77 GLU B C 1
ATOM 2943 O O . GLU B 1 77 ? -1.023 -9.312 -18.594 1 92.88 77 GLU B O 1
ATOM 2948 N N . ILE B 1 78 ? -1.488 -10.242 -20.484 1 92 78 ILE B N 1
ATOM 2949 C CA . ILE B 1 78 ? -1.101 -11.602 -20.141 1 92 78 ILE B CA 1
ATOM 2950 C C . ILE B 1 78 ? -0.039 -12.102 -21.109 1 92 78 ILE B C 1
ATOM 2952 O O . ILE B 1 78 ? -0.361 -12.758 -22.109 1 92 78 ILE B O 1
ATOM 2956 N N . ALA B 1 79 ? 1.188 -11.906 -20.844 1 83.25 79 ALA B N 1
ATOM 2957 C CA . ALA B 1 79 ? 2.291 -12.109 -21.781 1 83.25 79 ALA B CA 1
ATOM 2958 C C . ALA B 1 79 ? 2.494 -13.586 -22.078 1 83.25 79 ALA B C 1
ATOM 2960 O O . ALA B 1 79 ? 2.879 -13.953 -23.188 1 83.25 79 ALA B O 1
ATOM 2961 N N . ASN B 1 80 ? 2.141 -14.414 -21.156 1 85.31 80 ASN B N 1
ATOM 2962 C CA . ASN B 1 80 ? 2.463 -15.828 -21.297 1 85.31 80 ASN B CA 1
ATOM 2963 C C . ASN B 1 80 ? 1.399 -16.578 -22.094 1 85.31 80 ASN B C 1
ATOM 2965 O O . ASN B 1 80 ? 1.555 -17.75 -22.406 1 85.31 80 ASN B O 1
ATOM 2969 N N . ILE B 1 81 ? 0.326 -15.922 -22.344 1 92.88 81 ILE B N 1
ATOM 2970 C CA . ILE B 1 81 ? -0.708 -16.453 -23.234 1 92.88 81 ILE B CA 1
ATOM 2971 C C . ILE B 1 81 ? -0.936 -15.492 -24.391 1 92.88 81 ILE B C 1
ATOM 2973 O O . ILE B 1 81 ? -1.868 -14.68 -24.359 1 92.88 81 ILE B O 1
ATOM 2977 N N . ALA B 1 82 ? -0.212 -15.672 -25.375 1 93.19 82 ALA B N 1
ATOM 2978 C CA . ALA B 1 82 ? -0.089 -14.711 -26.469 1 93.19 82 ALA B CA 1
ATOM 2979 C C . ALA B 1 82 ? -1.438 -14.469 -27.141 1 93.19 82 ALA B C 1
ATOM 2981 O O . ALA B 1 82 ? -1.764 -13.328 -27.484 1 93.19 82 ALA B O 1
ATOM 2982 N N . VAL B 1 83 ? -2.221 -15.445 -27.297 1 95 83 VAL B N 1
ATOM 2983 C CA . VAL B 1 83 ? -3.467 -15.336 -28.047 1 95 83 VAL B CA 1
ATOM 2984 C C . VAL B 1 83 ? -4.473 -14.492 -27.266 1 95 83 VAL B C 1
ATOM 2986 O O . VAL B 1 83 ? -5.449 -14 -27.828 1 95 83 VAL B O 1
ATOM 2989 N N . VAL B 1 84 ? -4.266 -14.383 -25.969 1 95.75 84 VAL B N 1
ATOM 2990 C CA . VAL B 1 84 ? -5.199 -13.688 -25.078 1 95.75 84 VAL B CA 1
ATOM 2991 C C . VAL B 1 84 ? -4.73 -12.25 -24.859 1 95.75 84 VAL B C 1
ATOM 2993 O O . VAL B 1 84 ? -5.547 -11.352 -24.656 1 95.75 84 VAL B O 1
ATOM 2996 N N . HIS B 1 85 ? -3.385 -12.078 -24.953 1 95 85 HIS B N 1
ATOM 2997 C CA . HIS B 1 85 ? -2.77 -10.773 -24.703 1 95 85 HIS B CA 1
ATOM 2998 C C . HIS B 1 85 ? -3.33 -9.711 -25.656 1 95 85 HIS B C 1
ATOM 3000 O O . HIS B 1 85 ? -3.455 -9.953 -26.859 1 95 85 HIS B O 1
ATOM 3006 N N . GLY B 1 86 ? -3.756 -8.594 -25.094 1 95.62 86 GLY B N 1
ATOM 3007 C CA . GLY B 1 86 ? -4.199 -7.465 -25.891 1 95.62 86 GLY B CA 1
ATOM 3008 C C . GLY B 1 86 ? -5.656 -7.559 -26.297 1 95.62 86 GLY B C 1
ATOM 3009 O O . GLY B 1 86 ? -6.145 -6.734 -27.078 1 95.62 86 GLY B O 1
ATOM 3010 N N . ASN B 1 87 ? -6.344 -8.562 -25.797 1 97.31 87 ASN B N 1
ATOM 3011 C CA . ASN B 1 87 ? -7.758 -8.711 -26.125 1 97.31 87 ASN B CA 1
ATOM 3012 C C . ASN B 1 87 ? -8.656 -8.328 -24.953 1 97.31 87 ASN B C 1
ATOM 3014 O O . ASN B 1 87 ? -8.188 -8.219 -23.828 1 97.31 87 ASN B O 1
ATOM 3018 N N . LYS B 1 88 ? -9.953 -8.055 -25.234 1 97.69 88 LYS B N 1
ATOM 3019 C CA . LYS B 1 88 ? -10.938 -7.66 -24.234 1 97.69 88 LYS B CA 1
ATOM 3020 C C . LYS B 1 88 ? -11.68 -8.875 -23.688 1 97.69 88 LYS B C 1
ATOM 3022 O O . LYS B 1 88 ? -12.883 -9.031 -23.906 1 97.69 88 LYS B O 1
ATOM 3027 N N . ILE B 1 89 ? -10.969 -9.633 -22.906 1 97.94 89 ILE B N 1
ATOM 3028 C CA . ILE B 1 89 ? -11.43 -10.969 -22.531 1 97.94 89 ILE B CA 1
ATOM 3029 C C . ILE B 1 89 ? -12.695 -10.859 -21.672 1 97.94 89 ILE B C 1
ATOM 3031 O O . ILE B 1 89 ? -13.594 -11.695 -21.781 1 97.94 89 ILE B O 1
ATOM 3035 N N . ILE B 1 90 ? -12.828 -9.852 -20.828 1 98.06 90 ILE B N 1
ATOM 3036 C CA . ILE B 1 90 ? -14.008 -9.711 -19.984 1 98.06 90 ILE B CA 1
ATOM 3037 C C . ILE B 1 90 ? -15.234 -9.43 -20.859 1 98.06 90 ILE B C 1
ATOM 3039 O O . ILE B 1 90 ? -16.234 -10.156 -20.781 1 98.06 90 ILE B O 1
ATOM 3043 N N . GLN B 1 91 ? -15.148 -8.445 -21.688 1 98.12 91 GLN B N 1
ATOM 3044 C CA . GLN B 1 91 ? -16.266 -8.07 -22.547 1 98.12 91 GLN B CA 1
ATOM 3045 C C . GLN B 1 91 ? -16.672 -9.234 -23.453 1 98.12 91 GLN B C 1
ATOM 3047 O O . GLN B 1 91 ? -17.859 -9.516 -23.594 1 98.12 91 GLN B O 1
ATOM 3052 N N . ASP B 1 92 ? -15.695 -9.867 -24.031 1 98.62 92 ASP B N 1
ATOM 3053 C CA . ASP B 1 92 ? -15.969 -10.953 -24.969 1 98.62 92 ASP B CA 1
ATOM 3054 C C . ASP B 1 92 ? -16.594 -12.148 -24.266 1 98.62 92 ASP B C 1
ATOM 3056 O O . ASP B 1 92 ? -17.547 -12.758 -24.766 1 98.62 92 ASP B O 1
ATOM 3060 N N . LEU B 1 93 ? -16.109 -12.492 -23.125 1 98.62 93 LEU B N 1
ATOM 3061 C CA . LEU B 1 93 ? -16.656 -13.617 -22.375 1 98.62 93 LEU B CA 1
ATOM 3062 C C . LEU B 1 93 ? -18.062 -13.289 -21.859 1 98.62 93 LEU B C 1
ATOM 3064 O O . LEU B 1 93 ? -18.938 -14.148 -21.828 1 98.62 93 LEU B O 1
ATOM 3068 N N . GLU B 1 94 ? -18.234 -12.047 -21.359 1 98.62 94 GLU B N 1
ATOM 3069 C CA . GLU B 1 94 ? -19.562 -11.633 -20.922 1 98.62 94 GLU B CA 1
ATOM 3070 C C . GLU B 1 94 ? -20.594 -11.734 -22.047 1 98.62 94 GLU B C 1
ATOM 3072 O O . GLU B 1 94 ? -21.719 -12.18 -21.828 1 98.62 94 GLU B O 1
ATOM 3077 N N . ALA B 1 95 ? -20.219 -11.297 -23.234 1 98.44 95 ALA B N 1
ATOM 3078 C CA . ALA B 1 95 ? -21.109 -11.383 -24.406 1 98.44 95 ALA B CA 1
ATOM 3079 C C . ALA B 1 95 ? -21.453 -12.836 -24.719 1 98.44 95 ALA B C 1
ATOM 3081 O O . ALA B 1 95 ? -22.609 -13.141 -25.047 1 98.44 95 ALA B O 1
ATOM 3082 N N . ARG B 1 96 ? -20.562 -13.719 -24.641 1 98.19 96 ARG B N 1
ATOM 3083 C CA . ARG B 1 96 ? -20.75 -15.117 -24.984 1 98.19 96 ARG B CA 1
ATOM 3084 C C . ARG B 1 96 ? -21.562 -15.844 -23.922 1 98.19 96 ARG B C 1
ATOM 3086 O O . ARG B 1 96 ? -22.375 -16.703 -24.219 1 98.19 96 ARG B O 1
ATOM 3093 N N . LEU B 1 97 ? -21.266 -15.492 -22.656 1 98.56 97 LEU B N 1
ATOM 3094 C CA . LEU B 1 97 ? -21.844 -16.234 -21.547 1 98.56 97 LEU B CA 1
ATOM 3095 C C . LEU B 1 97 ? -23.156 -15.602 -21.094 1 98.56 97 LEU B C 1
ATOM 3097 O O . LEU B 1 97 ? -23.953 -16.234 -20.391 1 98.56 97 LEU B O 1
ATOM 3101 N N . GLY B 1 98 ? -23.359 -14.352 -21.406 1 98.25 98 GLY B N 1
ATOM 3102 C CA . GLY B 1 98 ? -24.578 -13.656 -21.031 1 98.25 98 GLY B CA 1
ATOM 3103 C C . GLY B 1 98 ? -24.641 -13.336 -19.547 1 98.25 98 GLY B C 1
ATOM 3104 O O . GLY B 1 98 ? -25.719 -13.398 -18.938 1 98.25 98 GLY B O 1
ATOM 3105 N N . ARG B 1 99 ? -23.578 -13.141 -18.938 1 98.25 99 ARG B N 1
ATOM 3106 C CA . ARG B 1 99 ? -23.5 -12.828 -17.5 1 98.25 99 ARG B CA 1
ATOM 3107 C C . ARG B 1 99 ? -22.203 -12.109 -17.172 1 98.25 99 ARG B C 1
ATOM 3109 O O . ARG B 1 99 ? -21.281 -12.086 -18 1 98.25 99 ARG B O 1
ATOM 3116 N N . GLU B 1 100 ? -22.109 -11.453 -15.992 1 98.31 100 GLU B N 1
ATOM 3117 C CA . GLU B 1 100 ? -20.922 -10.742 -15.539 1 98.31 100 GLU B CA 1
ATOM 3118 C C . GLU B 1 100 ? -19.75 -11.695 -15.359 1 98.31 100 GLU B C 1
ATOM 3120 O O . GLU B 1 100 ? -19.906 -12.82 -14.875 1 98.31 100 GLU B O 1
ATOM 3125 N N . VAL B 1 101 ? -18.594 -11.297 -15.812 1 98.5 101 VAL B N 1
ATOM 3126 C CA . VAL B 1 101 ? -17.328 -12 -15.609 1 98.5 101 VAL B CA 1
ATOM 3127 C C . VAL B 1 101 ? -16.344 -11.094 -14.883 1 98.5 101 VAL B C 1
ATOM 3129 O O . VAL B 1 101 ? -16.203 -9.914 -15.219 1 98.5 101 VAL B O 1
ATOM 3132 N N . ARG B 1 102 ? -15.711 -11.594 -13.828 1 97.62 102 ARG B N 1
ATOM 3133 C CA . ARG B 1 102 ? -14.695 -10.836 -13.109 1 97.62 102 ARG B CA 1
ATOM 3134 C C . ARG B 1 102 ? -13.328 -11.5 -13.242 1 97.62 102 ARG B C 1
ATOM 3136 O O . ARG B 1 102 ? -13.234 -12.727 -13.352 1 97.62 102 ARG B O 1
ATOM 3143 N N . VAL B 1 103 ? -12.305 -10.672 -13.281 1 97.5 103 VAL B N 1
ATOM 3144 C CA . VAL B 1 103 ? -10.953 -11.172 -13.492 1 97.5 103 VAL B CA 1
ATOM 3145 C C . VAL B 1 103 ? -10 -10.547 -12.469 1 97.5 103 VAL B C 1
ATOM 3147 O O . VAL B 1 103 ? -10.117 -9.359 -12.156 1 97.5 103 VAL B O 1
ATOM 3150 N N . GLU B 1 104 ? -9.141 -11.328 -11.93 1 96.25 104 GLU B N 1
ATOM 3151 C CA . GLU B 1 104 ? -8.062 -10.836 -11.078 1 96.25 104 GLU B CA 1
ATOM 3152 C C . GLU B 1 104 ? -6.758 -11.586 -11.359 1 96.25 104 GLU B C 1
ATOM 3154 O O . GLU B 1 104 ? -6.777 -12.688 -11.906 1 96.25 104 GLU B O 1
ATOM 3159 N N . ASN B 1 105 ? -5.699 -10.969 -11 1 94.31 105 ASN B N 1
ATOM 3160 C CA . ASN B 1 105 ? -4.41 -11.633 -11.18 1 94.31 105 ASN B CA 1
ATOM 3161 C C . ASN B 1 105 ? -4.211 -12.75 -10.164 1 94.31 105 ASN B C 1
ATOM 3163 O O . ASN B 1 105 ? -4.988 -12.883 -9.219 1 94.31 105 ASN B O 1
ATOM 3167 N N . ASP B 1 106 ? -3.213 -13.555 -10.383 1 92.44 106 ASP B N 1
ATOM 3168 C CA . ASP B 1 106 ? -2.969 -14.766 -9.602 1 92.44 106 ASP B CA 1
ATOM 3169 C C . ASP B 1 106 ? -2.676 -14.43 -8.141 1 92.44 106 ASP B C 1
ATOM 3171 O O . ASP B 1 106 ? -3.16 -15.109 -7.234 1 92.44 106 ASP B O 1
ATOM 3175 N N . ALA B 1 107 ? -1.923 -13.406 -7.895 1 94.81 107 ALA B N 1
ATOM 3176 C CA . ALA B 1 107 ? -1.581 -13.047 -6.52 1 94.81 107 ALA B CA 1
ATOM 3177 C C . ALA B 1 107 ? -2.816 -12.578 -5.754 1 94.81 107 ALA B C 1
ATOM 3179 O O . ALA B 1 107 ? -2.986 -12.914 -4.578 1 94.81 107 ALA B O 1
ATOM 3180 N N . ASN B 1 108 ? -3.654 -11.789 -6.395 1 97 108 ASN B N 1
ATOM 3181 C CA . ASN B 1 108 ? -4.914 -11.383 -5.777 1 97 108 ASN B CA 1
ATOM 3182 C C . ASN B 1 108 ? -5.809 -12.594 -5.492 1 97 108 ASN B C 1
ATOM 3184 O O . ASN B 1 108 ? -6.453 -12.656 -4.449 1 97 108 ASN B O 1
ATOM 3188 N N . CYS B 1 109 ? -5.82 -13.547 -6.422 1 97.25 109 CYS B N 1
ATOM 3189 C CA . CYS B 1 109 ? -6.617 -14.742 -6.211 1 97.25 109 CYS B CA 1
ATOM 3190 C C . CYS B 1 109 ? -6.098 -15.547 -5.02 1 97.25 109 CYS B C 1
ATOM 3192 O O . CYS B 1 109 ? -6.887 -16.062 -4.223 1 97.25 109 CYS B O 1
ATOM 3194 N N . LEU B 1 110 ? -4.766 -15.648 -4.941 1 96.75 110 LEU B N 1
ATOM 3195 C CA . LEU B 1 110 ? -4.195 -16.312 -3.771 1 96.75 110 LEU B CA 1
ATOM 3196 C C . LEU B 1 110 ? -4.652 -15.625 -2.488 1 96.75 110 LEU B C 1
ATOM 3198 O O . LEU B 1 110 ? -5.109 -16.281 -1.555 1 96.75 110 LEU B O 1
ATOM 3202 N N . ALA B 1 111 ? -4.504 -14.312 -2.428 1 97.75 111 ALA B N 1
ATOM 3203 C CA . ALA B 1 111 ? -4.871 -13.539 -1.241 1 97.75 111 ALA B CA 1
ATOM 3204 C C . ALA B 1 111 ? -6.355 -13.703 -0.919 1 97.75 111 ALA B C 1
ATOM 3206 O O . ALA B 1 111 ? -6.727 -13.898 0.24 1 97.75 111 ALA B O 1
ATOM 3207 N N . LEU B 1 112 ? -7.191 -13.664 -1.912 1 97.88 112 LEU B N 1
ATOM 3208 C CA . LEU B 1 112 ? -8.633 -13.805 -1.732 1 97.88 112 LEU B CA 1
ATOM 3209 C C . LEU B 1 112 ? -8.977 -15.188 -1.186 1 97.88 112 LEU B C 1
ATOM 3211 O O . LEU B 1 112 ? -9.766 -15.312 -0.246 1 97.88 112 LEU B O 1
ATOM 3215 N N . SER B 1 113 ? -8.359 -16.188 -1.854 1 97.94 113 SER B N 1
ATOM 3216 C CA . SER B 1 113 ? -8.594 -17.562 -1.42 1 97.94 113 SER B CA 1
ATOM 3217 C C . SER B 1 113 ? -8.336 -17.719 0.075 1 97.94 113 SER B C 1
ATOM 3219 O O . SER B 1 113 ? -9.164 -18.281 0.798 1 97.94 113 SER B O 1
ATOM 3221 N N . GLU B 1 114 ? -7.262 -17.188 0.53 1 98 114 GLU B N 1
ATOM 3222 C CA . GLU B 1 114 ? -6.867 -17.328 1.93 1 98 114 GLU B CA 1
ATOM 3223 C C . GLU B 1 114 ? -7.707 -16.422 2.828 1 98 114 GLU B C 1
ATOM 3225 O O . GLU B 1 114 ? -8.102 -16.812 3.926 1 98 114 GLU B O 1
ATOM 3230 N N . ALA B 1 115 ? -8.008 -15.211 2.4 1 97.56 115 ALA B N 1
ATOM 3231 C CA . ALA B 1 115 ? -8.789 -14.266 3.186 1 97.56 115 ALA B CA 1
ATOM 3232 C C . ALA B 1 115 ? -10.18 -14.82 3.494 1 97.56 115 ALA B C 1
ATOM 3234 O O . ALA B 1 115 ? -10.727 -14.562 4.566 1 97.56 115 ALA B O 1
ATOM 3235 N N . TRP B 1 116 ? -10.695 -15.594 2.611 1 97.62 116 TRP B N 1
ATOM 3236 C CA . TRP B 1 116 ? -12.062 -16.062 2.75 1 97.62 116 TRP B CA 1
ATOM 3237 C C . TRP B 1 116 ? -12.102 -17.422 3.455 1 97.62 116 TRP B C 1
ATOM 3239 O O . TRP B 1 116 ? -13.18 -18 3.648 1 97.62 116 TRP B O 1
ATOM 3249 N N . ASP B 1 117 ? -10.922 -17.953 3.727 1 96.81 117 ASP B N 1
ATOM 3250 C CA . ASP B 1 117 ? -10.953 -19.125 4.582 1 96.81 117 ASP B CA 1
ATOM 3251 C C . ASP B 1 117 ? -11.594 -18.812 5.934 1 96.81 117 ASP B C 1
ATOM 3253 O O . ASP B 1 117 ? -11.344 -17.75 6.508 1 96.81 117 ASP B O 1
ATOM 3257 N N . GLU B 1 118 ? -12.328 -19.797 6.469 1 95.94 118 GLU B N 1
ATOM 3258 C CA . GLU B 1 118 ? -13.047 -19.609 7.727 1 95.94 118 GLU B CA 1
ATOM 3259 C C . GLU B 1 118 ? -12.102 -19.172 8.844 1 95.94 118 GLU B C 1
ATOM 3261 O O . GLU B 1 118 ? -12.469 -18.344 9.68 1 95.94 118 GLU B O 1
ATOM 3266 N N . SER B 1 119 ? -10.914 -19.703 8.867 1 96.44 119 SER B N 1
ATOM 3267 C CA . SER B 1 119 ? -9.961 -19.422 9.93 1 96.44 119 SER B CA 1
ATOM 3268 C C . SER B 1 119 ? -9.344 -18.031 9.766 1 96.44 119 SER B C 1
ATOM 3270 O O . SER B 1 119 ? -8.648 -17.547 10.664 1 96.44 119 SER B O 1
ATOM 3272 N N . ASN B 1 120 ? -9.633 -17.281 8.656 1 97.25 120 ASN B N 1
ATOM 3273 C CA . ASN B 1 120 ? -8.969 -16.016 8.375 1 97.25 120 ASN B CA 1
ATOM 3274 C C . ASN B 1 120 ? -9.977 -14.867 8.25 1 97.25 120 ASN B C 1
ATOM 3276 O O . ASN B 1 120 ? -9.594 -13.727 7.977 1 97.25 120 ASN B O 1
ATOM 3280 N N . LEU B 1 121 ? -11.25 -15.094 8.477 1 96.5 121 LEU B N 1
ATOM 3281 C CA . LEU B 1 121 ? -12.312 -14.117 8.258 1 96.5 121 LEU B CA 1
ATOM 3282 C C . LEU B 1 121 ? -12.172 -12.938 9.211 1 96.5 121 LEU B C 1
ATOM 3284 O O . LEU B 1 121 ? -12.711 -11.859 8.953 1 96.5 121 LEU B O 1
ATOM 3288 N N . GLN B 1 122 ? -11.445 -13.133 10.289 1 96.12 122 GLN B N 1
ATOM 3289 C CA . GLN B 1 122 ? -11.289 -12.062 11.273 1 96.12 122 GLN B CA 1
ATOM 3290 C C . GLN B 1 122 ? -10.32 -10.992 10.773 1 96.12 122 GLN B C 1
ATOM 3292 O O . GLN B 1 122 ? -10.25 -9.898 11.344 1 96.12 122 GLN B O 1
ATOM 3297 N N . TYR B 1 123 ? -9.539 -11.312 9.789 1 96.62 123 TYR B N 1
ATOM 3298 C CA . TYR B 1 123 ? -8.531 -10.383 9.297 1 96.62 123 TYR B CA 1
ATOM 3299 C C . TYR B 1 123 ? -9.109 -9.5 8.195 1 96.62 123 TYR B C 1
ATOM 3301 O O . TYR B 1 123 ? -9.5 -9.992 7.137 1 96.62 123 TYR B O 1
ATOM 3309 N N . SER B 1 124 ? -9.125 -8.172 8.344 1 96.06 124 SER B N 1
ATOM 3310 C CA . SER B 1 124 ? -9.711 -7.215 7.41 1 96.06 124 SER B CA 1
ATOM 3311 C C . SER B 1 124 ? -8.727 -6.867 6.297 1 96.06 124 SER B C 1
ATOM 3313 O O . SER B 1 124 ? -9.133 -6.629 5.156 1 96.06 124 SER B O 1
ATOM 3315 N N . THR B 1 125 ? -7.473 -6.77 6.629 1 97.38 125 THR B N 1
ATOM 3316 C CA . THR B 1 125 ? -6.426 -6.465 5.66 1 97.38 125 THR B CA 1
ATOM 3317 C C . THR B 1 125 ? -5.465 -7.641 5.512 1 97.38 125 THR B C 1
ATOM 3319 O O . THR B 1 125 ? -4.68 -7.926 6.414 1 97.38 125 THR B O 1
ATOM 3322 N N . VAL B 1 126 ? -5.516 -8.32 4.352 1 98.38 126 VAL B N 1
ATOM 3323 C CA . VAL B 1 126 ? -4.715 -9.516 4.086 1 98.38 126 VAL B CA 1
ATOM 3324 C C . VAL B 1 126 ? -3.754 -9.242 2.93 1 98.38 126 VAL B C 1
ATOM 3326 O O . VAL B 1 126 ? -4.168 -8.781 1.864 1 98.38 126 VAL B O 1
ATOM 3329 N N . LEU B 1 127 ? -2.52 -9.438 3.191 1 98.62 127 LEU B N 1
ATOM 3330 C CA . LEU B 1 127 ? -1.492 -9.359 2.158 1 98.62 127 LEU B CA 1
ATOM 3331 C C . LEU B 1 127 ? -1.022 -10.758 1.761 1 98.62 127 LEU B C 1
ATOM 3333 O O . LEU B 1 127 ? -0.448 -11.477 2.58 1 98.62 127 LEU B O 1
ATOM 3337 N N . GLY B 1 128 ? -1.342 -11.164 0.531 1 98.19 128 GLY B N 1
ATOM 3338 C CA . GLY B 1 128 ? -0.802 -12.391 -0.031 1 98.19 128 GLY B CA 1
ATOM 3339 C C . GLY B 1 128 ? 0.499 -12.18 -0.783 1 98.19 128 GLY B C 1
ATOM 3340 O O . GLY B 1 128 ? 0.591 -11.305 -1.643 1 98.19 128 GLY B O 1
ATOM 3341 N N . LEU B 1 129 ? 1.481 -12.938 -0.427 1 98 129 LEU B N 1
ATOM 3342 C CA . LEU B 1 129 ? 2.779 -12.867 -1.09 1 98 129 LEU B CA 1
ATOM 3343 C C . LEU B 1 129 ? 3.146 -14.211 -1.714 1 98 129 LEU B C 1
ATOM 3345 O O . LEU B 1 129 ? 3.18 -15.234 -1.025 1 98 129 LEU B O 1
ATOM 3349 N N . ILE B 1 130 ? 3.355 -14.172 -3.004 1 96.31 130 ILE B N 1
ATOM 3350 C CA . ILE B 1 130 ? 3.758 -15.383 -3.705 1 96.31 130 ILE B CA 1
ATOM 3351 C C . ILE B 1 130 ? 5.281 -15.43 -3.834 1 96.31 130 ILE B C 1
ATOM 3353 O O . ILE B 1 130 ? 5.883 -14.539 -4.445 1 96.31 130 ILE B O 1
ATOM 3357 N N . ILE B 1 131 ? 5.93 -16.375 -3.201 1 96.38 131 ILE B N 1
ATOM 3358 C CA . ILE B 1 131 ? 7.363 -16.609 -3.342 1 96.38 131 ILE B CA 1
ATOM 3359 C C . ILE B 1 131 ? 7.605 -17.906 -4.105 1 96.38 131 ILE B C 1
ATOM 3361 O O . ILE B 1 131 ? 7.914 -18.938 -3.506 1 96.38 131 ILE B O 1
ATOM 3365 N N . GLY B 1 132 ? 7.492 -17.875 -5.352 1 92.19 132 GLY B N 1
ATOM 3366 C CA . GLY B 1 132 ? 7.734 -18.969 -6.281 1 92.19 132 GLY B CA 1
ATOM 3367 C C . GLY B 1 132 ? 8.836 -18.672 -7.277 1 92.19 132 GLY B C 1
ATOM 3368 O O . GLY B 1 132 ? 9.93 -18.25 -6.898 1 92.19 132 GLY B O 1
ATOM 3369 N N . THR B 1 133 ? 8.523 -18.953 -8.586 1 86.62 133 THR B N 1
ATOM 3370 C CA . THR B 1 133 ? 9.492 -18.547 -9.602 1 86.62 133 THR B CA 1
ATOM 3371 C C . THR B 1 133 ? 9.734 -17.047 -9.547 1 86.62 133 THR B C 1
ATOM 3373 O O . THR B 1 133 ? 10.859 -16.578 -9.75 1 86.62 133 THR B O 1
ATOM 3376 N N . GLY B 1 134 ? 8.727 -16.344 -9.336 1 91.5 134 GLY B N 1
ATOM 3377 C CA . GLY B 1 134 ? 8.805 -14.906 -9.078 1 91.5 134 GLY B CA 1
ATOM 3378 C C . GLY B 1 134 ? 8.281 -14.516 -7.711 1 91.5 134 GLY B C 1
ATOM 3379 O O . GLY B 1 134 ? 8.047 -15.375 -6.859 1 91.5 134 GLY B O 1
ATOM 3380 N N . PHE B 1 135 ? 8.305 -13.273 -7.461 1 96 135 PHE B N 1
ATOM 3381 C CA . PHE B 1 135 ? 7.797 -12.695 -6.223 1 96 135 PHE B CA 1
ATOM 3382 C C . PHE B 1 135 ? 6.699 -11.68 -6.508 1 96 135 PHE B C 1
ATOM 3384 O O . PHE B 1 135 ? 6.93 -10.695 -7.223 1 96 135 PHE B O 1
ATOM 3391 N N . GLY B 1 136 ? 5.477 -11.922 -6.078 1 94.69 136 GLY B N 1
ATOM 3392 C CA . GLY B 1 136 ? 4.336 -11.047 -6.289 1 94.69 136 GLY B CA 1
ATOM 3393 C C . GLY B 1 136 ? 3.439 -10.93 -5.07 1 94.69 136 GLY B C 1
ATOM 3394 O O . GLY B 1 136 ? 3.676 -11.594 -4.055 1 94.69 136 GLY B O 1
ATOM 3395 N N . GLY B 1 137 ? 2.502 -10.047 -5.211 1 96.31 137 GLY B N 1
ATOM 3396 C CA . GLY B 1 137 ? 1.629 -9.828 -4.066 1 96.31 137 GLY B CA 1
ATOM 3397 C C . GLY B 1 137 ? 0.21 -9.469 -4.461 1 96.31 137 GLY B C 1
ATOM 3398 O O . GLY B 1 137 ? -0.041 -9.062 -5.598 1 96.31 137 GLY B O 1
ATOM 3399 N N . GLY B 1 138 ? -0.707 -9.75 -3.598 1 97.69 138 GLY B N 1
ATOM 3400 C CA . GLY B 1 138 ? -2.104 -9.352 -3.67 1 97.69 138 GLY B CA 1
ATOM 3401 C C . GLY B 1 138 ? -2.617 -8.742 -2.379 1 97.69 138 GLY B C 1
ATOM 3402 O O . GLY B 1 138 ? -2.229 -9.164 -1.288 1 97.69 138 GLY B O 1
ATOM 3403 N N . ILE B 1 139 ? -3.445 -7.742 -2.521 1 98.12 139 ILE B N 1
ATOM 3404 C CA . ILE B 1 139 ? -3.982 -7.023 -1.372 1 98.12 139 ILE B CA 1
ATOM 3405 C C . ILE B 1 139 ? -5.488 -7.242 -1.284 1 98.12 139 ILE B C 1
ATOM 3407 O O . ILE B 1 139 ? -6.215 -7.012 -2.254 1 98.12 139 ILE B O 1
ATOM 3411 N N . VAL B 1 140 ? -5.918 -7.738 -0.192 1 98.12 140 VAL B N 1
ATOM 3412 C CA . VAL B 1 140 ? -7.344 -7.922 0.056 1 98.12 140 VAL B CA 1
ATOM 3413 C C . VAL B 1 140 ? -7.777 -7.062 1.241 1 98.12 140 VAL B C 1
ATOM 3415 O O . VAL B 1 140 ? -7.18 -7.129 2.316 1 98.12 140 VAL B O 1
ATOM 3418 N N . LEU B 1 141 ? -8.773 -6.191 1.029 1 96.94 141 LEU B N 1
ATOM 3419 C CA . LEU B 1 141 ? -9.359 -5.332 2.049 1 96.94 141 LEU B CA 1
ATOM 3420 C C . LEU B 1 141 ? -10.82 -5.699 2.291 1 96.94 141 LEU B C 1
ATOM 3422 O O . LEU B 1 141 ? -11.656 -5.559 1.396 1 96.94 141 LEU B O 1
ATOM 3426 N N . ASN B 1 142 ? -11.141 -6.156 3.459 1 95.44 142 ASN B N 1
ATOM 3427 C CA . ASN B 1 142 ? -12.492 -6.559 3.838 1 95.44 142 ASN B CA 1
ATOM 3428 C C . ASN B 1 142 ? -13.094 -7.531 2.83 1 95.44 142 ASN B C 1
ATOM 3430 O O . ASN B 1 142 ? -14.211 -7.324 2.35 1 95.44 142 ASN B O 1
ATOM 3434 N N . GLY B 1 143 ? -12.289 -8.508 2.467 1 96 143 GLY B N 1
ATOM 3435 C CA . GLY B 1 143 ? -12.75 -9.609 1.634 1 96 143 GLY B CA 1
ATOM 3436 C C . GLY B 1 143 ? -12.781 -9.266 0.157 1 96 143 GLY B C 1
ATOM 3437 O O . GLY B 1 143 ? -13.242 -10.062 -0.662 1 96 143 GLY B O 1
ATOM 3438 N N . LYS B 1 144 ? -12.312 -8.055 -0.201 1 96.69 144 LYS B N 1
ATOM 3439 C CA . LYS B 1 144 ? -12.305 -7.641 -1.601 1 96.69 144 LYS B CA 1
ATOM 3440 C C . LYS B 1 144 ? -10.883 -7.348 -2.08 1 96.69 144 LYS B C 1
ATOM 3442 O O . LYS B 1 144 ? -10.109 -6.699 -1.374 1 96.69 144 LYS B O 1
ATOM 3447 N N . ALA B 1 145 ? -10.57 -7.836 -3.271 1 96.5 145 ALA B N 1
ATOM 3448 C CA . ALA B 1 145 ? -9.25 -7.582 -3.842 1 96.5 145 ALA B CA 1
ATOM 3449 C C . ALA B 1 145 ? -9.086 -6.109 -4.211 1 96.5 145 ALA B C 1
ATOM 3451 O O . ALA B 1 145 ? -10.008 -5.496 -4.766 1 96.5 145 ALA B O 1
ATOM 3452 N N . HIS B 1 146 ? -7.996 -5.535 -3.82 1 96.44 146 HIS B N 1
ATOM 3453 C CA . HIS B 1 146 ? -7.617 -4.211 -4.305 1 96.44 146 HIS B CA 1
ATOM 3454 C C . HIS B 1 146 ? -6.742 -4.312 -5.551 1 96.44 146 HIS B C 1
ATOM 3456 O O . HIS B 1 146 ? -5.559 -4.645 -5.461 1 96.44 146 HIS B O 1
ATOM 3462 N N . SER B 1 147 ? -7.27 -3.902 -6.684 1 93.75 147 SER B N 1
ATOM 3463 C CA . SER B 1 147 ? -6.551 -4.066 -7.945 1 93.75 147 SER B CA 1
ATOM 3464 C C . SER B 1 147 ? -5.91 -2.754 -8.391 1 93.75 147 SER B C 1
ATOM 3466 O O . SER B 1 147 ? -4.98 -2.756 -9.203 1 93.75 147 SER B O 1
ATOM 3468 N N . GLY B 1 148 ? -6.398 -1.598 -7.859 1 92.81 148 GLY B N 1
ATOM 3469 C CA . GLY B 1 148 ? -5.836 -0.301 -8.195 1 92.81 148 GLY B CA 1
ATOM 3470 C C . GLY B 1 148 ? -6.426 0.29 -9.469 1 92.81 148 GLY B C 1
ATOM 3471 O O . GLY B 1 148 ? -7.453 -0.179 -9.953 1 92.81 148 GLY B O 1
ATOM 3472 N N . GLN B 1 149 ? -5.82 1.362 -9.961 1 88.25 149 GLN B N 1
ATOM 3473 C CA . GLN B 1 149 ? -6.309 2.18 -11.07 1 88.25 149 GLN B CA 1
ATOM 3474 C C . GLN B 1 149 ? -6.461 1.352 -12.344 1 88.25 149 GLN B C 1
ATOM 3476 O O . GLN B 1 149 ? -7.516 1.368 -12.977 1 88.25 149 GLN B O 1
ATOM 3481 N N . ILE B 1 150 ? -5.402 0.583 -12.609 1 89.56 150 ILE B N 1
ATOM 3482 C CA . ILE B 1 150 ? -5.445 -0.107 -13.898 1 89.56 150 ILE B CA 1
ATOM 3483 C C . ILE B 1 150 ? -5.301 -1.611 -13.68 1 89.56 150 ILE B C 1
ATOM 3485 O O . ILE B 1 150 ? -5.168 -2.373 -14.633 1 89.56 150 ILE B O 1
ATOM 3489 N N . GLY B 1 151 ? -5.227 -2.045 -12.422 1 90.62 151 GLY B N 1
ATOM 3490 C CA . GLY B 1 151 ? -5.168 -3.471 -12.141 1 90.62 151 GLY B CA 1
ATOM 3491 C C . GLY B 1 151 ? -3.791 -3.938 -11.719 1 90.62 151 GLY B C 1
ATOM 3492 O O . GLY B 1 151 ? -3.537 -5.141 -11.625 1 90.62 151 GLY B O 1
ATOM 3493 N N . MET B 1 152 ? -2.893 -3.043 -11.359 1 91.31 152 MET B N 1
ATOM 3494 C CA . MET B 1 152 ? -1.499 -3.416 -11.133 1 91.31 152 MET B CA 1
ATOM 3495 C C . MET B 1 152 ? -1.146 -3.328 -9.656 1 91.31 152 MET B C 1
ATOM 3497 O O . MET B 1 152 ? 0.013 -3.51 -9.281 1 91.31 152 MET B O 1
ATOM 3501 N N . ALA B 1 153 ? -2.158 -3.037 -8.805 1 94.69 153 ALA B N 1
ATOM 3502 C CA . ALA B 1 153 ? -1.866 -2.977 -7.379 1 94.69 153 ALA B CA 1
ATOM 3503 C C . ALA B 1 153 ? -1.285 -4.297 -6.883 1 94.69 153 ALA B C 1
ATOM 3505 O O . ALA B 1 153 ? -1.729 -5.371 -7.293 1 94.69 153 ALA B O 1
ATOM 3506 N N . GLY B 1 154 ? -0.266 -4.184 -6 1 94.56 154 GLY B N 1
ATOM 3507 C CA . GLY B 1 154 ? 0.299 -5.371 -5.383 1 94.56 154 GLY B CA 1
ATOM 3508 C C . GLY B 1 154 ? 1.528 -5.891 -6.105 1 94.56 154 GLY B C 1
ATOM 3509 O O . GLY B 1 154 ? 2.057 -6.949 -5.758 1 94.56 154 GLY B O 1
ATOM 3510 N N . GLU B 1 155 ? 2.037 -5.199 -7.07 1 93.94 155 GLU B N 1
ATOM 3511 C CA . GLU B 1 155 ? 3.256 -5.609 -7.762 1 93.94 155 GLU B CA 1
ATOM 3512 C C . GLU B 1 155 ? 4.488 -5.359 -6.898 1 93.94 155 GLU B C 1
ATOM 3514 O O . GLU B 1 155 ? 5.469 -4.773 -7.367 1 93.94 155 GLU B O 1
ATOM 3519 N N . VAL B 1 156 ? 4.43 -5.91 -5.719 1 95.12 156 VAL B N 1
ATOM 3520 C CA . VAL B 1 156 ? 5.383 -5.625 -4.656 1 95.12 156 VAL B CA 1
ATOM 3521 C C . VAL B 1 156 ? 6.77 -6.129 -5.055 1 95.12 156 VAL B C 1
ATOM 3523 O O . VAL B 1 156 ? 7.785 -5.645 -4.547 1 95.12 156 VAL B O 1
ATOM 3526 N N . GLY B 1 157 ? 6.867 -7.074 -5.922 1 96.19 157 GLY B N 1
ATOM 3527 C CA . GLY B 1 157 ? 8.141 -7.621 -6.363 1 96.19 157 GLY B CA 1
ATOM 3528 C C . GLY B 1 157 ? 8.984 -6.617 -7.125 1 96.19 157 GLY B C 1
ATOM 3529 O O . GLY B 1 157 ? 10.188 -6.832 -7.316 1 96.19 157 GLY B O 1
ATOM 3530 N N . HIS B 1 158 ? 8.422 -5.539 -7.516 1 96 158 HIS B N 1
ATOM 3531 C CA . HIS B 1 158 ? 9.133 -4.629 -8.414 1 96 158 HIS B CA 1
ATOM 3532 C C . HIS B 1 158 ? 9.523 -3.342 -7.691 1 96 158 HIS B C 1
ATOM 3534 O O . HIS B 1 158 ? 9.82 -2.332 -8.336 1 96 158 HIS B O 1
ATOM 3540 N N . ILE B 1 159 ? 9.477 -3.424 -6.387 1 96.25 159 ILE B N 1
ATOM 3541 C CA . ILE B 1 159 ? 10.211 -2.453 -5.586 1 96.25 159 ILE B CA 1
ATOM 3542 C C . ILE B 1 159 ? 11.664 -2.912 -5.422 1 96.25 159 ILE B C 1
ATOM 3544 O O . ILE B 1 159 ? 11.945 -4.113 -5.465 1 96.25 159 ILE B O 1
ATOM 3548 N N . GLN B 1 160 ? 12.594 -1.991 -5.242 1 98 160 GLN B N 1
ATOM 3549 C CA . GLN B 1 160 ? 14.016 -2.318 -5.305 1 98 160 GLN B CA 1
ATOM 3550 C C . GLN B 1 160 ? 14.602 -2.525 -3.912 1 98 160 GLN B C 1
ATOM 3552 O O . GLN B 1 160 ? 14.008 -2.098 -2.916 1 98 160 GLN B O 1
ATOM 3557 N N . LEU B 1 161 ? 15.789 -3.178 -3.863 1 98.5 161 LEU B N 1
ATOM 3558 C CA . LEU B 1 161 ? 16.562 -3.279 -2.629 1 98.5 161 LEU B CA 1
ATOM 3559 C C . LEU B 1 161 ? 16.734 -1.909 -1.983 1 98.5 161 LEU B C 1
ATOM 3561 O O . LEU B 1 161 ? 17.094 -0.941 -2.66 1 98.5 161 LEU B O 1
ATOM 3565 N N . ASN B 1 162 ? 16.406 -1.854 -0.695 1 98.38 162 ASN B N 1
ATOM 3566 C CA . ASN B 1 162 ? 16.578 -0.583 -0.004 1 98.38 162 ASN B CA 1
ATOM 3567 C C . ASN B 1 162 ? 17.922 -0.523 0.717 1 98.38 162 ASN B C 1
ATOM 3569 O O . ASN B 1 162 ? 18.75 -1.433 0.583 1 98.38 162 ASN B O 1
ATOM 3573 N N . TYR B 1 163 ? 18.188 0.527 1.439 1 98.44 163 TYR B N 1
ATOM 3574 C CA . TYR B 1 163 ? 19.438 0.8 2.146 1 98.44 163 TYR B CA 1
ATOM 3575 C C . TYR B 1 163 ? 19.844 -0.391 3.002 1 98.44 163 TYR B C 1
ATOM 3577 O O . TYR B 1 163 ? 20.969 -0.876 2.896 1 98.44 163 TYR B O 1
ATOM 3585 N N . HIS B 1 164 ? 18.953 -0.938 3.848 1 98.38 164 HIS B N 1
ATOM 3586 C CA . HIS B 1 164 ? 19.266 -2.033 4.758 1 98.38 164 HIS B CA 1
ATOM 3587 C C . HIS B 1 164 ? 19.594 -3.312 3.994 1 98.38 164 HIS B C 1
ATOM 3589 O O . HIS B 1 164 ? 20.5 -4.059 4.375 1 98.38 164 HIS B O 1
ATOM 3595 N N . ALA B 1 165 ? 18.812 -3.564 2.938 1 98.69 165 ALA B N 1
ATOM 3596 C CA . ALA B 1 165 ? 19.031 -4.758 2.127 1 98.69 165 ALA B CA 1
ATOM 3597 C C . ALA B 1 165 ? 20.391 -4.723 1.455 1 98.69 165 ALA B C 1
ATOM 3599 O O . ALA B 1 165 ? 21.125 -5.723 1.449 1 98.69 165 ALA B O 1
ATOM 3600 N N . LEU B 1 166 ? 20.719 -3.559 0.899 1 98.56 166 LEU B N 1
ATOM 3601 C CA . LEU B 1 166 ? 22.016 -3.416 0.233 1 98.56 166 LEU B CA 1
ATOM 3602 C C . LEU B 1 166 ? 23.156 -3.58 1.226 1 98.56 166 LEU B C 1
ATOM 3604 O O . LEU B 1 166 ? 24.172 -4.219 0.916 1 98.56 166 LEU B O 1
ATOM 3608 N N . LYS B 1 167 ? 23.047 -2.996 2.404 1 97.88 167 LYS B N 1
ATOM 3609 C CA . LYS B 1 167 ? 24.047 -3.174 3.447 1 97.88 167 LYS B CA 1
ATOM 3610 C C . LYS B 1 167 ? 24.172 -4.645 3.838 1 97.88 167 LYS B C 1
ATOM 3612 O O . LYS B 1 167 ? 25.297 -5.156 3.969 1 97.88 167 LYS B O 1
ATOM 3617 N N . LEU B 1 168 ? 23.078 -5.305 4.051 1 98.44 168 LEU B N 1
ATOM 3618 C CA . LEU B 1 168 ? 23.062 -6.719 4.41 1 98.44 168 LEU B CA 1
ATOM 3619 C C . LEU B 1 168 ? 23.812 -7.555 3.375 1 98.44 168 LEU B C 1
ATOM 3621 O O . LEU B 1 168 ? 24.516 -8.508 3.727 1 98.44 168 LEU B O 1
ATOM 3625 N N . LEU B 1 169 ? 23.688 -7.168 2.066 1 98.38 169 LEU B N 1
ATOM 3626 C CA . LEU B 1 169 ? 24.203 -7.969 0.969 1 98.38 169 LEU B CA 1
ATOM 3627 C C . LEU B 1 169 ? 25.625 -7.527 0.601 1 98.38 169 LEU B C 1
ATOM 3629 O O . LEU B 1 169 ? 26.172 -7.984 -0.402 1 98.38 169 LEU B O 1
ATOM 3633 N N . GLY B 1 170 ? 26.188 -6.547 1.325 1 96.69 170 GLY B N 1
ATOM 3634 C CA . GLY B 1 170 ? 27.594 -6.219 1.157 1 96.69 170 GLY B CA 1
ATOM 3635 C C . GLY B 1 170 ? 27.812 -4.871 0.491 1 96.69 170 GLY B C 1
ATOM 3636 O O . GLY B 1 170 ? 28.938 -4.559 0.073 1 96.69 170 GLY B O 1
ATOM 3637 N N . TRP B 1 171 ? 26.75 -4.113 0.306 1 95.25 171 TRP B N 1
ATOM 3638 C CA . TRP B 1 171 ? 26.797 -2.752 -0.217 1 95.25 171 TRP B CA 1
ATOM 3639 C C . TRP B 1 171 ? 27.453 -2.723 -1.595 1 95.25 171 TRP B C 1
ATOM 3641 O O . TRP B 1 171 ? 26.891 -3.246 -2.562 1 95.25 171 TRP B O 1
ATOM 3651 N N . ASP B 1 172 ? 28.719 -2.324 -1.7 1 92.69 172 ASP B N 1
ATOM 3652 C CA . ASP B 1 172 ? 29.406 -2.238 -2.982 1 92.69 172 ASP B CA 1
ATOM 3653 C C . ASP B 1 172 ? 29.594 -3.625 -3.594 1 92.69 172 ASP B C 1
ATOM 3655 O O . ASP B 1 172 ? 29.781 -3.754 -4.805 1 92.69 172 ASP B O 1
ATOM 3659 N N . LYS B 1 173 ? 29.547 -4.645 -2.816 1 95.31 173 LYS B N 1
ATOM 3660 C CA . LYS B 1 173 ? 29.766 -6.008 -3.293 1 95.31 173 LYS B CA 1
ATOM 3661 C C . LYS B 1 173 ? 28.438 -6.75 -3.436 1 95.31 173 LYS B C 1
ATOM 3663 O O . LYS B 1 173 ? 28.422 -7.941 -3.746 1 95.31 173 LYS B O 1
ATOM 3668 N N . ALA B 1 174 ? 27.344 -6.031 -3.139 1 96.94 174 ALA B N 1
ATOM 3669 C CA . ALA B 1 174 ? 26.031 -6.668 -3.252 1 96.94 174 ALA B CA 1
ATOM 3670 C C . ALA B 1 174 ? 25.75 -7.086 -4.691 1 96.94 174 ALA B C 1
ATOM 3672 O O . ALA B 1 174 ? 26 -6.324 -5.629 1 96.94 174 ALA B O 1
ATOM 3673 N N . PRO B 1 175 ? 25.328 -8.336 -4.922 1 98.12 175 PRO B N 1
ATOM 3674 C CA . PRO B 1 175 ? 24.875 -8.68 -6.273 1 98.12 175 PRO B CA 1
ATOM 3675 C C . PRO B 1 175 ? 23.672 -7.848 -6.719 1 98.12 175 PRO B C 1
ATOM 3677 O O . PRO B 1 175 ? 22.672 -7.77 -6.004 1 98.12 175 PRO B O 1
ATOM 3680 N N . ILE B 1 176 ? 23.797 -7.191 -7.848 1 98.31 176 ILE B N 1
ATOM 3681 C CA . ILE B 1 176 ? 22.719 -6.406 -8.422 1 98.31 176 ILE B CA 1
ATOM 3682 C C . ILE B 1 176 ? 22.172 -7.102 -9.664 1 98.31 176 ILE B C 1
ATOM 3684 O O . ILE B 1 176 ? 22.844 -7.18 -10.688 1 98.31 176 ILE B O 1
ATOM 3688 N N . TYR B 1 177 ? 21 -7.582 -9.57 1 98 177 TYR B N 1
ATOM 3689 C CA . TYR B 1 177 ? 20.422 -8.367 -10.648 1 98 177 TYR B CA 1
ATOM 3690 C C . TYR B 1 177 ? 19.531 -7.508 -11.539 1 98 177 TYR B C 1
ATOM 3692 O O . TYR B 1 177 ? 18.891 -6.57 -11.062 1 98 177 TYR B O 1
ATOM 3700 N N . LYS B 1 178 ? 19.484 -7.871 -12.812 1 96.44 178 LYS B N 1
ATOM 3701 C CA . LYS B 1 178 ? 18.469 -7.348 -13.719 1 96.44 178 LYS B CA 1
ATOM 3702 C C . LYS B 1 178 ? 17.141 -8.078 -13.539 1 96.44 178 LYS B C 1
ATOM 3704 O O . LYS B 1 178 ? 17.109 -9.289 -13.32 1 96.44 178 LYS B O 1
ATOM 3709 N N . CYS B 1 179 ? 16.125 -7.344 -13.625 1 94.62 179 CYS B N 1
ATOM 3710 C CA . CYS B 1 179 ? 14.781 -7.926 -13.516 1 94.62 179 CYS B CA 1
ATOM 3711 C C . CYS B 1 179 ? 14.141 -8.07 -14.883 1 94.62 179 CYS B C 1
ATOM 3713 O O . CYS B 1 179 ? 14.445 -7.305 -15.805 1 94.62 179 CYS B O 1
ATOM 3715 N N . GLY B 1 180 ? 13.281 -9.031 -15.055 1 88.12 180 GLY B N 1
ATOM 3716 C CA . GLY B 1 180 ? 12.562 -9.219 -16.297 1 88.12 180 GLY B CA 1
ATOM 3717 C C . GLY B 1 180 ? 11.727 -8.016 -16.703 1 88.12 180 GLY B C 1
ATOM 3718 O O . GLY B 1 180 ? 11.391 -7.852 -17.875 1 88.12 180 GLY B O 1
ATOM 3719 N N . CYS B 1 181 ? 11.43 -7.145 -15.773 1 88.56 181 CYS B N 1
ATOM 3720 C CA . CYS B 1 181 ? 10.625 -5.961 -16.062 1 88.56 181 CYS B CA 1
ATOM 3721 C C . CYS B 1 181 ? 11.477 -4.867 -16.688 1 88.56 181 CYS B C 1
ATOM 3723 O O . CYS B 1 181 ? 10.953 -3.834 -17.125 1 88.56 181 CYS B O 1
ATOM 3725 N N . GLY B 1 182 ? 12.758 -5.035 -16.75 1 91.19 182 GLY B N 1
ATOM 3726 C CA . GLY B 1 182 ? 13.664 -4.062 -17.328 1 91.19 182 GLY B CA 1
ATOM 3727 C C . GLY B 1 182 ? 14.383 -3.213 -16.297 1 91.19 182 GLY B C 1
ATOM 3728 O O . GLY B 1 182 ? 15.32 -2.49 -16.641 1 91.19 182 GLY B O 1
ATOM 3729 N N . ASN B 1 183 ? 14.031 -3.281 -15.062 1 93.06 183 ASN B N 1
ATOM 3730 C CA . ASN B 1 183 ? 14.656 -2.51 -13.992 1 93.06 183 ASN B CA 1
ATOM 3731 C C . ASN B 1 183 ? 15.75 -3.312 -13.289 1 93.06 183 ASN B C 1
ATOM 3733 O O . ASN B 1 183 ? 16.016 -4.457 -13.648 1 93.06 183 ASN B O 1
ATOM 3737 N N . MET B 1 184 ? 16.406 -2.666 -12.391 1 96.5 184 MET B N 1
ATOM 3738 C CA . MET B 1 184 ? 17.484 -3.275 -11.617 1 96.5 184 MET B CA 1
ATOM 3739 C C . MET B 1 184 ? 17.109 -3.391 -10.148 1 96.5 184 MET B C 1
ATOM 3741 O O . MET B 1 184 ? 16.359 -2.557 -9.625 1 96.5 184 MET B O 1
ATOM 3745 N N . ALA B 1 185 ? 17.562 -4.461 -9.492 1 97.94 185 ALA B N 1
ATOM 3746 C CA . ALA B 1 185 ? 17.547 -4.641 -8.039 1 97.94 185 ALA B CA 1
ATOM 3747 C C . ALA B 1 185 ? 16.125 -4.812 -7.527 1 97.94 185 ALA B C 1
ATOM 3749 O O . ALA B 1 185 ? 15.844 -4.547 -6.355 1 97.94 185 ALA B O 1
ATOM 3750 N N . CYS B 1 186 ? 15.203 -5.23 -8.453 1 97.88 186 CYS B N 1
ATOM 3751 C CA . CYS B 1 186 ? 13.844 -5.531 -8.008 1 97.88 186 CYS B CA 1
ATOM 3752 C C . CYS B 1 186 ? 13.836 -6.715 -7.051 1 97.88 186 CYS B C 1
ATOM 3754 O O . CYS B 1 186 ? 14.555 -7.695 -7.258 1 97.88 186 CYS B O 1
ATOM 3756 N N . LEU B 1 187 ? 12.992 -6.676 -6.078 1 98.31 187 LEU B N 1
ATOM 3757 C CA . LEU B 1 187 ? 12.875 -7.719 -5.062 1 98.31 187 LEU B CA 1
ATOM 3758 C C . LEU B 1 187 ? 12.477 -9.047 -5.695 1 98.31 187 LEU B C 1
ATOM 3760 O O . LEU B 1 187 ? 12.812 -10.117 -5.172 1 98.31 187 LEU B O 1
ATOM 3764 N N . ASP B 1 188 ? 11.758 -9.031 -6.844 1 97.25 188 ASP B N 1
ATOM 3765 C CA . ASP B 1 188 ? 11.391 -10.227 -7.59 1 97.25 188 ASP B CA 1
ATOM 3766 C C . ASP B 1 188 ? 12.602 -11.125 -7.832 1 97.25 188 ASP B C 1
ATOM 3768 O O . ASP B 1 188 ? 12.484 -12.352 -7.828 1 97.25 188 ASP B O 1
ATOM 3772 N N . SER B 1 189 ? 13.758 -10.531 -8.008 1 97.38 189 SER B N 1
ATOM 3773 C CA . SER B 1 189 ? 14.977 -11.258 -8.344 1 97.38 189 SER B CA 1
ATOM 3774 C C . SER B 1 189 ? 15.719 -11.703 -7.082 1 97.38 189 SER B C 1
ATOM 3776 O O . SER B 1 189 ? 16.766 -12.336 -7.164 1 97.38 189 SER B O 1
ATOM 3778 N N . TYR B 1 190 ? 15.242 -11.406 -5.934 1 98.38 190 TYR B N 1
ATOM 3779 C CA . TYR B 1 190 ? 15.977 -11.695 -4.703 1 98.38 190 TYR B CA 1
ATOM 3780 C C . TYR B 1 190 ? 15.133 -12.547 -3.76 1 98.38 190 TYR B C 1
ATOM 3782 O O . TYR B 1 190 ? 15.633 -13.516 -3.186 1 98.38 190 TYR B O 1
ATOM 3790 N N . ILE B 1 191 ? 13.875 -12.172 -3.604 1 98 191 ILE B N 1
ATOM 3791 C CA . ILE B 1 191 ? 13.023 -12.773 -2.58 1 98 191 ILE B CA 1
ATOM 3792 C C . ILE B 1 191 ? 12.336 -14.016 -3.145 1 98 191 ILE B C 1
ATOM 3794 O O . ILE B 1 191 ? 11.93 -14.898 -2.395 1 98 191 ILE B O 1
ATOM 3798 N N . SER B 1 192 ? 12.258 -14.242 -4.414 1 96.69 192 SER B N 1
ATOM 3799 C CA . SER B 1 192 ? 11.633 -15.383 -5.078 1 96.69 192 SER B CA 1
ATOM 3800 C C . SER B 1 192 ? 12.453 -16.656 -4.898 1 96.69 192 SER B C 1
ATOM 3802 O O . SER B 1 192 ? 13.586 -16.609 -4.402 1 96.69 192 SER B O 1
ATOM 3804 N N . GLY B 1 193 ? 11.781 -17.828 -5.258 1 95.44 193 GLY B N 1
ATOM 3805 C CA . GLY B 1 193 ? 12.539 -19.062 -5.273 1 95.44 193 GLY B CA 1
ATOM 3806 C C . GLY B 1 193 ? 13.766 -19 -6.16 1 95.44 193 GLY B C 1
ATOM 3807 O O . GLY B 1 193 ? 14.844 -19.453 -5.762 1 95.44 193 GLY B O 1
ATOM 3808 N N . ARG B 1 194 ? 13.625 -18.453 -7.336 1 94.62 194 ARG B N 1
ATOM 3809 C CA . ARG B 1 194 ? 14.758 -18.219 -8.227 1 94.62 194 ARG B CA 1
ATOM 3810 C C . ARG B 1 194 ? 15.805 -17.344 -7.566 1 94.62 194 ARG B C 1
ATOM 3812 O O . ARG B 1 194 ? 17 -17.625 -7.656 1 94.62 194 ARG B O 1
ATOM 3819 N N . GLY B 1 195 ? 15.398 -16.297 -6.887 1 97.5 195 GLY B N 1
ATOM 3820 C CA . GLY B 1 195 ? 16.312 -15.414 -6.184 1 97.5 195 GLY B CA 1
ATOM 3821 C C . GLY B 1 195 ? 17.062 -16.109 -5.059 1 97.5 195 GLY B C 1
ATOM 3822 O O . GLY B 1 195 ? 18.25 -15.852 -4.852 1 97.5 195 GLY B O 1
ATOM 3823 N N . PHE B 1 196 ? 16.375 -16.984 -4.402 1 98.5 196 PHE B N 1
ATOM 3824 C CA . PHE B 1 196 ? 16.953 -17.781 -3.332 1 98.5 196 PHE B CA 1
ATOM 3825 C C . PHE B 1 196 ? 18.141 -18.594 -3.85 1 98.5 196 PHE B C 1
ATOM 3827 O O . PHE B 1 196 ? 19.219 -18.594 -3.24 1 98.5 196 PHE B O 1
ATOM 3834 N N . GLU B 1 197 ? 17.969 -19.172 -4.957 1 98.19 197 GLU B N 1
ATOM 3835 C CA . GLU B 1 197 ? 19.031 -19.969 -5.586 1 98.19 197 GLU B CA 1
ATOM 3836 C C . GLU B 1 197 ? 20.156 -19.078 -6.102 1 98.19 197 GLU B C 1
ATOM 3838 O O . GLU B 1 197 ? 21.328 -19.375 -5.902 1 98.19 197 GLU B O 1
ATOM 3843 N N . MET B 1 198 ? 19.812 -17.984 -6.754 1 97.94 198 MET B N 1
ATOM 3844 C CA . MET B 1 198 ? 20.812 -17.094 -7.324 1 97.94 198 MET B CA 1
ATOM 3845 C C . MET B 1 198 ? 21.672 -16.469 -6.234 1 97.94 198 MET B C 1
ATOM 3847 O O . MET B 1 198 ? 22.891 -16.375 -6.375 1 97.94 198 MET B O 1
ATOM 3851 N N . LEU B 1 199 ? 21.047 -16.062 -5.148 1 98.44 199 LEU B N 1
ATOM 3852 C CA . LEU B 1 199 ? 21.781 -15.461 -4.043 1 98.44 199 LEU B CA 1
ATOM 3853 C C . LEU B 1 199 ? 22.719 -16.484 -3.396 1 98.44 199 LEU B C 1
ATOM 3855 O O . LEU B 1 199 ? 23.844 -16.141 -3.023 1 98.44 199 LEU B O 1
ATOM 3859 N N . TYR B 1 200 ? 22.188 -17.703 -3.248 1 98.69 200 TYR B N 1
ATOM 3860 C CA . TYR B 1 200 ? 23.047 -18.75 -2.705 1 98.69 200 TYR B CA 1
ATOM 3861 C C . TYR B 1 200 ? 24.297 -18.938 -3.572 1 98.69 200 TYR B C 1
ATOM 3863 O O . TYR B 1 200 ? 25.406 -19.031 -3.055 1 98.69 200 TYR B O 1
ATOM 3871 N N . ASN B 1 201 ? 24.062 -19 -4.836 1 98.38 201 ASN B N 1
ATOM 3872 C CA . ASN B 1 201 ? 25.172 -19.141 -5.762 1 98.38 201 ASN B CA 1
ATOM 3873 C C . ASN B 1 201 ? 26.156 -17.969 -5.633 1 98.38 201 ASN B C 1
ATOM 3875 O O . ASN B 1 201 ? 27.375 -18.188 -5.57 1 98.38 201 ASN B O 1
ATOM 3879 N N . ASP B 1 202 ? 25.719 -16.766 -5.559 1 98.12 202 ASP B N 1
ATOM 3880 C CA . ASP B 1 202 ? 26.578 -15.578 -5.578 1 98.12 202 ASP B CA 1
ATOM 3881 C C . ASP B 1 202 ? 27.266 -15.383 -4.234 1 98.12 202 ASP B C 1
ATOM 3883 O O . ASP B 1 202 ? 28.406 -14.922 -4.184 1 98.12 202 ASP B O 1
ATOM 3887 N N . LEU B 1 203 ? 26.594 -15.711 -3.152 1 97.75 203 LEU B N 1
ATOM 3888 C CA . LEU B 1 203 ? 27.125 -15.398 -1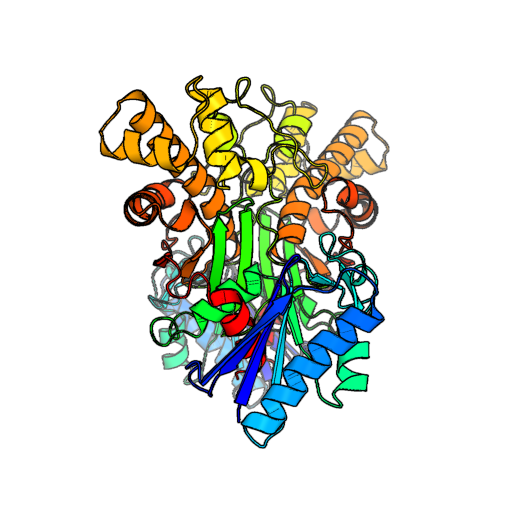.832 1 97.75 203 LEU B CA 1
ATOM 3889 C C . LEU B 1 203 ? 27.938 -16.562 -1.284 1 97.75 203 LEU B C 1
ATOM 3891 O O . LEU B 1 203 ? 28.922 -16.375 -0.562 1 97.75 203 LEU B O 1
ATOM 3895 N N . VAL B 1 204 ? 27.5 -17.781 -1.569 1 97.62 204 VAL B N 1
ATOM 3896 C CA . VAL B 1 204 ? 28.156 -18.969 -1.038 1 97.62 204 VAL B CA 1
ATOM 3897 C C . VAL B 1 204 ? 29.109 -19.547 -2.082 1 97.62 204 VAL B C 1
ATOM 3899 O O . VAL B 1 204 ? 30.125 -20.156 -1.737 1 97.62 204 VAL B O 1
ATOM 3902 N N . GLY B 1 205 ? 28.812 -19.391 -3.363 1 97.62 205 GLY B N 1
ATOM 3903 C CA . GLY B 1 205 ? 29.703 -19.828 -4.426 1 97.62 205 GLY B CA 1
ATOM 3904 C C . GLY B 1 205 ? 29.391 -21.219 -4.934 1 97.62 205 GLY B C 1
ATOM 3905 O O . GLY B 1 205 ? 30.266 -21.891 -5.504 1 97.62 205 GLY B O 1
ATOM 3906 N N . GLU B 1 206 ? 28.172 -21.75 -4.703 1 97.94 206 GLU B N 1
ATOM 3907 C CA . GLU B 1 206 ? 27.734 -23.062 -5.156 1 97.94 206 GLU B CA 1
ATOM 3908 C C . GLU B 1 206 ? 26.391 -22.984 -5.859 1 97.94 206 GLU B C 1
ATOM 3910 O O . GLU B 1 206 ? 25.453 -22.375 -5.348 1 97.94 206 GLU B O 1
ATOM 3915 N N . LYS B 1 207 ? 26.344 -23.609 -6.98 1 97.88 207 LYS B N 1
ATOM 3916 C CA . LYS B 1 207 ? 25.062 -23.688 -7.691 1 97.88 207 LYS B CA 1
ATOM 3917 C C . LYS B 1 207 ? 24.234 -24.875 -7.191 1 97.88 207 LYS B C 1
ATOM 3919 O O . LYS B 1 207 ? 24.531 -26.031 -7.492 1 97.88 207 LYS B O 1
ATOM 3924 N N . VAL B 1 208 ? 23.312 -24.578 -6.391 1 96.81 208 VAL B N 1
ATOM 3925 C CA . VAL B 1 208 ? 22.453 -25.562 -5.734 1 96.81 208 VAL B CA 1
ATOM 3926 C C . VAL B 1 208 ? 21 -25.109 -5.84 1 96.81 208 VAL B C 1
ATOM 3928 O O . VAL B 1 208 ? 20.688 -23.922 -5.77 1 96.81 208 VAL B O 1
ATOM 3931 N N . ASP B 1 209 ? 20.062 -26 -6.113 1 97.19 209 ASP B N 1
ATOM 3932 C CA . ASP B 1 209 ? 18.656 -25.625 -6.199 1 97.19 209 ASP B CA 1
ATOM 3933 C C . ASP B 1 209 ? 18.047 -25.438 -4.812 1 97.19 209 ASP B C 1
ATOM 3935 O O . ASP B 1 209 ? 18.656 -25.797 -3.807 1 97.19 209 ASP B O 1
ATOM 3939 N N . ALA B 1 210 ? 16.875 -24.891 -4.734 1 97.5 210 ALA B N 1
ATOM 3940 C CA . ALA B 1 210 ? 16.234 -24.484 -3.486 1 97.5 210 ALA B CA 1
ATOM 3941 C C . ALA B 1 210 ? 16.016 -25.688 -2.566 1 97.5 210 ALA B C 1
ATOM 3943 O O . ALA B 1 210 ? 16.281 -25.609 -1.361 1 97.5 210 ALA B O 1
ATOM 3944 N N . LYS B 1 211 ? 15.531 -26.766 -3.146 1 97.12 211 LYS B N 1
ATOM 3945 C CA . LYS B 1 211 ? 15.266 -27.969 -2.359 1 97.12 211 LYS B CA 1
ATOM 3946 C C . LYS B 1 211 ? 16.516 -28.438 -1.641 1 97.12 211 LYS B C 1
ATOM 3948 O O . LYS B 1 211 ? 16.484 -28.766 -0.453 1 97.12 211 LYS B O 1
ATOM 3953 N N . ASN B 1 212 ? 17.594 -28.453 -2.334 1 98.19 212 ASN B N 1
ATOM 3954 C CA . ASN B 1 212 ? 18.859 -28.906 -1.759 1 98.19 212 ASN B CA 1
ATOM 3955 C C . ASN B 1 212 ? 19.406 -27.906 -0.753 1 98.19 212 ASN B C 1
ATOM 3957 O O . ASN B 1 212 ? 20.016 -28.281 0.242 1 98.19 212 ASN B O 1
ATOM 3961 N N . ILE B 1 213 ? 19.297 -26.609 -1.023 1 98.62 213 ILE B N 1
ATOM 3962 C CA . ILE B 1 213 ? 19.703 -25.609 -0.054 1 98.62 213 ILE B CA 1
ATOM 3963 C C . ILE B 1 213 ? 18.953 -25.828 1.264 1 98.62 213 ILE B C 1
ATOM 3965 O O . ILE B 1 213 ? 19.578 -25.828 2.334 1 98.62 213 ILE B O 1
ATOM 3969 N N . ILE B 1 214 ? 17.672 -26.062 1.178 1 98.5 214 ILE B N 1
ATOM 3970 C CA . ILE B 1 214 ? 16.844 -26.25 2.361 1 98.5 214 ILE B CA 1
ATOM 3971 C C . ILE B 1 214 ? 17.281 -27.516 3.104 1 98.5 214 ILE B C 1
ATOM 3973 O O . ILE B 1 214 ? 17.391 -27.516 4.332 1 98.5 214 ILE B O 1
ATOM 3977 N N . GLN B 1 215 ? 17.516 -28.547 2.342 1 98.5 215 GLN B N 1
ATOM 3978 C CA . GLN B 1 215 ? 17.984 -29.781 2.965 1 98.5 215 GLN B CA 1
ATOM 3979 C C . GLN B 1 215 ? 19.312 -29.547 3.699 1 98.5 215 GLN B C 1
ATOM 3981 O O . GLN B 1 215 ? 19.484 -30.016 4.832 1 98.5 215 GLN B O 1
ATOM 3986 N N . ARG B 1 216 ? 20.219 -28.891 3.082 1 98.56 216 ARG B N 1
ATOM 3987 C CA . ARG B 1 216 ? 21.5 -28.594 3.695 1 98.56 216 ARG B CA 1
ATOM 3988 C C . ARG B 1 216 ? 21.328 -27.766 4.957 1 98.56 216 ARG B C 1
ATOM 3990 O O . ARG B 1 216 ? 22.094 -27.906 5.914 1 98.56 216 ARG B O 1
ATOM 3997 N N . PHE B 1 217 ? 20.406 -26.859 4.91 1 98.69 217 PHE B N 1
ATOM 3998 C CA . PHE B 1 217 ? 20.094 -26.047 6.09 1 98.69 217 PHE B CA 1
ATOM 3999 C C . PHE B 1 217 ? 19.672 -26.938 7.25 1 98.69 217 PHE B C 1
ATOM 4001 O O . PHE B 1 217 ? 20.188 -26.812 8.359 1 98.69 217 PHE B O 1
ATOM 4008 N N . TYR B 1 218 ? 18.75 -27.859 7.016 1 98.25 218 TYR B N 1
ATOM 4009 C CA . TYR B 1 218 ? 18.266 -28.734 8.07 1 98.25 218 TYR B CA 1
ATOM 4010 C C . TYR B 1 218 ? 19.344 -29.703 8.523 1 98.25 218 TYR B C 1
ATOM 4012 O O . TYR B 1 218 ? 19.344 -30.156 9.672 1 98.25 218 TYR B O 1
ATOM 4020 N N . ASP B 1 219 ? 20.266 -29.969 7.648 1 98.5 219 ASP B N 1
ATOM 4021 C CA . ASP B 1 219 ? 21.422 -30.781 8.008 1 98.5 219 ASP B CA 1
ATOM 4022 C C . ASP B 1 219 ? 22.453 -29.969 8.773 1 98.5 219 ASP B C 1
ATOM 4024 O O . ASP B 1 219 ? 23.531 -30.469 9.086 1 98.5 219 ASP B O 1
ATOM 4028 N N . LYS B 1 220 ? 22.219 -28.719 8.961 1 98.56 220 LYS B N 1
ATOM 4029 C CA . LYS B 1 220 ? 23.031 -27.812 9.766 1 98.56 220 LYS B CA 1
ATOM 4030 C C . LYS B 1 220 ? 24.375 -27.547 9.102 1 98.56 220 LYS B C 1
ATOM 4032 O O . LYS B 1 220 ? 25.406 -27.422 9.789 1 98.56 220 LYS B O 1
ATOM 4037 N N . ASP B 1 221 ? 24.344 -27.609 7.812 1 98.44 221 ASP B N 1
ATOM 4038 C CA . ASP B 1 221 ? 25.516 -27.125 7.09 1 98.44 221 ASP B CA 1
ATOM 4039 C C . ASP B 1 221 ? 25.797 -25.656 7.398 1 98.44 221 ASP B C 1
ATOM 4041 O O . ASP B 1 221 ? 24.969 -24.797 7.109 1 98.44 221 ASP B O 1
ATOM 4045 N N . GLU B 1 222 ? 26.969 -25.344 7.891 1 98.5 222 GLU B N 1
ATOM 4046 C CA . GLU B 1 222 ? 27.25 -24.047 8.5 1 98.5 222 GLU B CA 1
ATOM 4047 C C . GLU B 1 222 ? 27.078 -22.922 7.496 1 98.5 222 GLU B C 1
ATOM 4049 O O . GLU B 1 222 ? 26.422 -21.922 7.789 1 98.5 222 GLU B O 1
ATOM 4054 N N . LYS B 1 223 ? 27.719 -23.062 6.375 1 98.31 223 LYS B N 1
ATOM 4055 C CA . LYS B 1 223 ? 27.641 -22 5.379 1 98.31 223 LYS B CA 1
ATOM 4056 C C . LYS B 1 223 ? 26.203 -21.797 4.902 1 98.31 223 LYS B C 1
ATOM 4058 O O . LYS B 1 223 ? 25.797 -20.656 4.617 1 98.31 223 LYS B O 1
ATOM 4063 N N . THR B 1 224 ? 25.422 -22.906 4.82 1 98.69 224 THR B N 1
ATOM 4064 C CA . THR B 1 224 ? 24.031 -22.812 4.387 1 98.69 224 THR B CA 1
ATOM 4065 C C . THR B 1 224 ? 23.172 -22.188 5.473 1 98.69 224 THR B C 1
ATOM 4067 O O . THR B 1 224 ? 22.266 -21.391 5.172 1 98.69 224 THR B O 1
ATOM 4070 N N . VAL B 1 225 ? 23.422 -22.516 6.707 1 98.75 225 VAL B N 1
ATOM 4071 C CA . VAL B 1 225 ? 22.703 -21.906 7.816 1 98.75 225 VAL B CA 1
ATOM 4072 C C . VAL B 1 225 ? 22.938 -20.391 7.812 1 98.75 225 VAL B C 1
ATOM 4074 O O . VAL B 1 225 ? 22 -19.609 7.941 1 98.75 225 VAL B O 1
ATOM 4077 N N . GLU B 1 226 ? 24.172 -20.031 7.656 1 98.69 226 GLU B N 1
ATOM 4078 C CA . GLU B 1 226 ? 24.5 -18.609 7.59 1 98.69 226 GLU B CA 1
ATOM 4079 C C . GLU B 1 226 ? 23.766 -17.922 6.449 1 98.69 226 GLU B C 1
ATOM 4081 O O . GLU B 1 226 ? 23.219 -16.828 6.621 1 98.69 226 GLU B O 1
ATOM 4086 N N . PHE B 1 227 ? 23.75 -18.562 5.293 1 98.69 227 PHE B N 1
ATOM 4087 C CA . PHE B 1 227 ? 23.062 -18.016 4.133 1 98.69 227 PHE B CA 1
ATOM 4088 C C . PHE B 1 227 ? 21.562 -17.859 4.406 1 98.69 227 PHE B C 1
ATOM 4090 O O . PHE B 1 227 ? 20.984 -16.812 4.121 1 98.69 227 PHE B O 1
ATOM 4097 N N . VAL B 1 228 ? 20.938 -18.875 4.949 1 98.81 228 VAL B N 1
ATOM 4098 C CA . VAL B 1 228 ? 19.5 -18.875 5.18 1 98.81 228 VAL B CA 1
ATOM 4099 C C . VAL B 1 228 ? 19.141 -17.781 6.191 1 98.81 228 VAL B C 1
ATOM 4101 O O . VAL B 1 228 ? 18.141 -17.078 6.031 1 98.81 228 VAL B O 1
ATOM 4104 N N . GLU B 1 229 ? 19.953 -17.625 7.176 1 98.69 229 GLU B N 1
ATOM 4105 C CA . GLU B 1 229 ? 19.734 -16.562 8.148 1 98.69 229 GLU B CA 1
ATOM 4106 C C . GLU B 1 229 ? 19.797 -15.18 7.484 1 98.69 229 GLU B C 1
ATOM 4108 O O . GLU B 1 229 ? 18.984 -14.305 7.789 1 98.69 229 GLU B O 1
ATOM 4113 N N . LYS B 1 230 ? 20.75 -15.07 6.637 1 98.69 230 LYS B N 1
ATOM 4114 C CA . LYS B 1 230 ? 20.859 -13.828 5.875 1 98.69 230 LYS B CA 1
ATOM 4115 C C . LYS B 1 230 ? 19.641 -13.609 4.988 1 98.69 230 LYS B C 1
ATOM 4117 O O . LYS B 1 230 ? 19.141 -12.492 4.875 1 98.69 230 LYS B O 1
ATOM 4122 N N . TYR B 1 231 ? 19.203 -14.672 4.359 1 98.81 231 TYR B N 1
ATOM 4123 C CA . TYR B 1 231 ? 18.031 -14.594 3.486 1 98.81 231 TYR B CA 1
ATOM 4124 C C . TYR B 1 231 ? 16.781 -14.219 4.273 1 98.81 231 TYR B C 1
ATOM 4126 O O . TYR B 1 231 ? 15.984 -13.406 3.814 1 98.81 231 TYR B O 1
ATOM 4134 N N . ILE B 1 232 ? 16.625 -14.75 5.469 1 98.88 232 ILE B N 1
ATOM 4135 C CA . ILE B 1 232 ? 15.508 -14.414 6.34 1 98.88 232 ILE B CA 1
ATOM 4136 C C . ILE B 1 232 ? 15.562 -12.93 6.703 1 98.88 232 ILE B C 1
ATOM 4138 O O . ILE B 1 232 ? 14.539 -12.25 6.715 1 98.88 232 ILE B O 1
ATOM 4142 N N . GLU B 1 233 ? 16.734 -12.453 6.969 1 98.81 233 GLU B N 1
ATOM 4143 C CA . GLU B 1 233 ? 16.906 -11.031 7.254 1 98.81 233 GLU B CA 1
ATOM 4144 C C . GLU B 1 233 ? 16.516 -10.18 6.051 1 98.81 233 GLU B C 1
ATOM 4146 O O . GLU B 1 233 ? 15.859 -9.148 6.199 1 98.81 233 GLU B O 1
ATOM 4151 N N . LEU B 1 234 ? 16.922 -10.625 4.895 1 98.81 234 LEU B N 1
ATOM 4152 C CA . LEU B 1 234 ? 16.562 -9.922 3.666 1 98.81 234 LEU B CA 1
ATOM 4153 C C . LEU B 1 234 ? 15.055 -9.883 3.48 1 98.81 234 LEU B C 1
ATOM 4155 O O . LEU B 1 234 ? 14.492 -8.852 3.1 1 98.81 234 LEU B O 1
ATOM 4159 N N . MET B 1 235 ? 14.391 -11.023 3.736 1 98.69 235 MET B N 1
ATOM 4160 C CA . MET B 1 235 ? 12.93 -11.094 3.686 1 98.69 235 MET B CA 1
ATOM 4161 C C . MET B 1 235 ? 12.312 -10.109 4.668 1 98.69 235 MET B C 1
ATOM 4163 O O . MET B 1 235 ? 11.359 -9.398 4.324 1 98.69 235 MET B O 1
ATOM 4167 N N . ALA B 1 236 ? 12.852 -10.055 5.867 1 98.75 236 ALA B N 1
ATOM 4168 C CA . ALA B 1 236 ? 12.32 -9.164 6.902 1 98.75 236 ALA B CA 1
ATOM 4169 C C . ALA B 1 236 ? 12.43 -7.703 6.477 1 98.75 236 ALA B C 1
ATOM 4171 O O . ALA B 1 236 ? 11.461 -6.945 6.598 1 98.75 236 ALA B O 1
ATOM 4172 N N . ILE B 1 237 ? 13.578 -7.363 5.949 1 98.5 237 ILE B N 1
ATOM 4173 C CA . ILE B 1 237 ? 13.812 -6.004 5.477 1 98.5 237 ILE B CA 1
ATOM 4174 C C . ILE B 1 237 ? 12.789 -5.648 4.395 1 98.5 237 ILE B C 1
ATOM 4176 O O . ILE B 1 237 ? 12.203 -4.566 4.422 1 98.5 237 ILE B O 1
ATOM 4180 N N . SER B 1 238 ? 12.547 -6.531 3.486 1 98.19 238 SER B N 1
ATOM 4181 C CA . SER B 1 238 ? 11.664 -6.305 2.348 1 98.19 238 SER B CA 1
ATOM 4182 C C . SER B 1 238 ? 10.203 -6.246 2.783 1 98.19 238 SER B C 1
ATOM 4184 O O . SER B 1 238 ? 9.484 -5.312 2.426 1 98.19 238 SER B O 1
ATOM 4186 N N . VAL B 1 239 ? 9.781 -7.184 3.559 1 98.19 239 VAL B N 1
ATOM 4187 C CA . VAL B 1 239 ? 8.391 -7.32 3.994 1 98.19 239 VAL B CA 1
ATOM 4188 C C . VAL B 1 239 ? 8.039 -6.18 4.945 1 98.19 239 VAL B C 1
ATOM 4190 O O . VAL B 1 239 ? 6.902 -5.699 4.949 1 98.19 239 VAL B O 1
ATOM 4193 N N . ALA B 1 240 ? 9.016 -5.68 5.715 1 97.75 240 ALA B N 1
ATOM 4194 C CA . ALA B 1 240 ? 8.789 -4.582 6.652 1 97.75 240 ALA B CA 1
ATOM 4195 C C . ALA B 1 240 ? 8.258 -3.344 5.93 1 97.75 240 ALA B C 1
ATOM 4197 O O . ALA B 1 240 ? 7.453 -2.59 6.48 1 97.75 240 ALA B O 1
ATOM 4198 N N . ASN B 1 241 ? 8.695 -3.172 4.715 1 96.62 241 ASN B N 1
ATOM 4199 C CA . ASN B 1 241 ? 8.211 -2.035 3.941 1 96.62 241 ASN B CA 1
ATOM 4200 C C . ASN B 1 241 ? 6.715 -2.139 3.668 1 96.62 241 ASN B C 1
ATOM 4202 O O . ASN B 1 241 ? 5.992 -1.145 3.76 1 96.62 241 ASN B O 1
ATOM 4206 N N . TYR B 1 242 ? 6.258 -3.309 3.34 1 97.38 242 TYR B N 1
ATOM 4207 C CA . TYR B 1 242 ? 4.84 -3.508 3.064 1 97.38 242 TYR B CA 1
ATOM 4208 C C . TYR B 1 242 ? 4.008 -3.334 4.328 1 97.38 242 TYR B C 1
ATOM 4210 O O . TYR B 1 242 ? 2.91 -2.771 4.285 1 97.38 242 TYR B O 1
ATOM 4218 N N . ILE B 1 243 ? 4.578 -3.84 5.441 1 97.19 243 ILE B N 1
ATOM 4219 C CA . ILE B 1 243 ? 3.898 -3.691 6.723 1 97.19 243 ILE B CA 1
ATOM 4220 C C . ILE B 1 243 ? 3.775 -2.209 7.07 1 97.19 243 ILE B C 1
ATOM 4222 O O . ILE B 1 243 ? 2.719 -1.757 7.52 1 97.19 243 ILE B O 1
ATOM 4226 N N . THR B 1 244 ? 4.781 -1.485 6.781 1 95.81 244 THR B N 1
ATOM 4227 C CA . THR B 1 244 ? 4.82 -0.063 7.102 1 95.81 244 THR B CA 1
ATOM 4228 C C . THR B 1 244 ? 3.807 0.709 6.266 1 95.81 244 THR B C 1
ATOM 4230 O O . THR B 1 244 ? 3.145 1.62 6.77 1 95.81 244 THR B O 1
ATOM 4233 N N . VAL B 1 245 ? 3.615 0.344 5.078 1 96.31 245 VAL B N 1
ATOM 4234 C CA . VAL B 1 245 ? 2.738 1.073 4.168 1 96.31 245 VAL B CA 1
ATOM 4235 C C . VAL B 1 245 ? 1.295 0.621 4.367 1 96.31 245 VAL B C 1
ATOM 4237 O O . VAL B 1 245 ? 0.384 1.448 4.449 1 96.31 245 VAL B O 1
ATOM 4240 N N . LEU B 1 246 ? 1.073 -0.695 4.551 1 97.38 246 LEU B N 1
ATOM 4241 C CA . LEU B 1 246 ? -0.278 -1.236 4.449 1 97.38 246 LEU B CA 1
ATOM 4242 C C . LEU B 1 246 ? -0.833 -1.578 5.828 1 97.38 246 LEU B C 1
ATOM 4244 O O . LEU B 1 246 ? -2.045 -1.732 5.996 1 97.38 246 LEU B O 1
ATOM 4248 N N . ASP B 1 247 ? 0.041 -1.809 6.801 1 97.12 247 ASP B N 1
ATOM 4249 C CA . ASP B 1 247 ? -0.338 -2.225 8.148 1 97.12 247 ASP B CA 1
ATOM 4250 C C . ASP B 1 247 ? -1.334 -3.383 8.109 1 97.12 247 ASP B C 1
ATOM 4252 O O . ASP B 1 247 ? -2.42 -3.295 8.68 1 97.12 247 ASP B O 1
ATOM 4256 N N . PRO B 1 248 ? -0.949 -4.512 7.473 1 98 248 PRO B N 1
ATOM 4257 C CA . PRO B 1 248 ? -1.877 -5.637 7.324 1 98 248 PRO B CA 1
ATOM 4258 C C . PRO B 1 248 ? -2.082 -6.406 8.625 1 98 248 PRO B C 1
ATOM 4260 O O . PRO B 1 248 ? -1.206 -6.402 9.5 1 98 248 PRO B O 1
ATOM 4263 N N . ASP B 1 249 ? -3.242 -7.125 8.742 1 97.25 249 ASP B N 1
ATOM 4264 C CA . ASP B 1 249 ? -3.535 -8.047 9.836 1 97.25 249 ASP B CA 1
ATOM 4265 C C . ASP B 1 249 ? -2.801 -9.375 9.641 1 97.25 249 ASP B C 1
ATOM 4267 O O . ASP B 1 249 ? -2.396 -10.008 10.617 1 97.25 249 ASP B O 1
ATOM 4271 N N . MET B 1 250 ? -2.736 -9.695 8.398 1 98.19 250 MET B N 1
ATOM 4272 C CA . MET B 1 250 ? -2.205 -11.008 8.07 1 98.19 250 MET B CA 1
ATOM 4273 C C . MET B 1 250 ? -1.392 -10.961 6.777 1 98.19 250 MET B C 1
ATOM 4275 O O . MET B 1 250 ? -1.776 -10.289 5.82 1 98.19 250 MET B O 1
ATOM 4279 N N . ILE B 1 251 ? -0.309 -11.633 6.797 1 98.69 251 ILE B N 1
ATOM 4280 C CA . ILE B 1 251 ? 0.469 -11.938 5.602 1 98.69 251 ILE B CA 1
ATOM 4281 C C . ILE B 1 251 ? 0.449 -13.445 5.348 1 98.69 251 ILE B C 1
ATOM 4283 O O . ILE B 1 251 ? 0.702 -14.234 6.258 1 98.69 251 ILE B O 1
ATOM 4287 N N . VAL B 1 252 ? 0.083 -13.844 4.191 1 98.44 252 VAL B N 1
ATOM 4288 C CA . VAL B 1 252 ? 0.067 -15.258 3.834 1 98.44 252 VAL B CA 1
ATOM 4289 C C . VAL B 1 252 ? 1.006 -15.5 2.656 1 98.44 252 VAL B C 1
ATOM 4291 O O . VAL B 1 252 ? 1.002 -14.742 1.683 1 98.44 252 VAL B O 1
ATOM 4294 N N . PHE B 1 253 ? 1.876 -16.484 2.801 1 98 253 PHE B N 1
ATOM 4295 C CA . PHE B 1 253 ? 2.83 -16.828 1.751 1 98 253 PHE B CA 1
ATOM 4296 C C . PHE B 1 253 ? 2.328 -18 0.925 1 98 253 PHE B C 1
ATOM 4298 O O . PHE B 1 253 ? 1.884 -19.016 1.479 1 98 253 PHE B O 1
ATOM 4305 N N . GLY B 1 254 ? 2.291 -17.812 -0.358 1 96.75 254 GLY B N 1
ATOM 4306 C CA . GLY B 1 254 ? 2.119 -18.906 -1.312 1 96.75 254 GLY B CA 1
ATOM 4307 C C . GLY B 1 254 ? 3.311 -19.078 -2.232 1 96.75 254 GLY B C 1
ATOM 4308 O O . GLY B 1 254 ? 4.328 -18.406 -2.078 1 96.75 254 GLY B O 1
ATOM 4309 N N . GLY B 1 255 ? 3.25 -20.094 -3.131 1 94.31 255 GLY B N 1
ATOM 4310 C CA . GLY B 1 255 ? 4.367 -20.406 -4.012 1 94.31 255 GLY B CA 1
ATOM 4311 C C . GLY B 1 255 ? 5.273 -21.5 -3.471 1 94.31 255 GLY B C 1
ATOM 4312 O O . GLY B 1 255 ? 5.156 -21.891 -2.307 1 94.31 255 GLY B O 1
ATOM 4313 N N . GLY B 1 256 ? 6.172 -21.922 -4.293 1 94.06 256 GLY B N 1
ATOM 4314 C CA . GLY B 1 256 ? 6.992 -23.078 -3.963 1 94.06 256 GLY B CA 1
ATOM 4315 C C . GLY B 1 256 ? 7.82 -22.875 -2.707 1 94.06 256 GLY B C 1
ATOM 4316 O O . GLY B 1 256 ? 7.883 -23.766 -1.855 1 94.06 256 GLY B O 1
ATOM 4317 N N . LEU B 1 257 ? 8.477 -21.797 -2.555 1 96.5 257 LEU B N 1
ATOM 4318 C CA . LEU B 1 257 ? 9.383 -21.547 -1.439 1 96.5 257 LEU B CA 1
ATOM 4319 C C . LEU B 1 257 ? 8.609 -21.391 -0.136 1 96.5 257 LEU B C 1
ATOM 4321 O O . LEU B 1 257 ? 9.195 -21.438 0.948 1 96.5 257 LEU B O 1
ATOM 4325 N N . SER B 1 258 ? 7.273 -21.109 -0.229 1 96.38 258 SER B N 1
ATOM 4326 C CA . SER B 1 258 ? 6.453 -20.953 0.969 1 96.38 258 SER B CA 1
ATOM 4327 C C . SER B 1 258 ? 6.41 -22.25 1.781 1 96.38 258 SER B C 1
ATOM 4329 O O . SER B 1 258 ? 6.016 -22.234 2.949 1 96.38 258 SER B O 1
ATOM 4331 N N . ASN B 1 259 ? 6.832 -23.344 1.173 1 95.56 259 ASN B N 1
ATOM 4332 C CA . ASN B 1 259 ? 6.844 -24.641 1.861 1 95.56 259 ASN B CA 1
ATOM 4333 C C . ASN B 1 259 ? 8.047 -24.766 2.787 1 95.56 259 ASN B C 1
ATOM 4335 O O . ASN B 1 259 ? 8.164 -25.734 3.533 1 95.56 259 ASN B O 1
ATOM 4339 N N . PHE B 1 260 ? 8.984 -23.875 2.746 1 97.5 260 PHE B N 1
ATOM 4340 C CA . PHE B 1 260 ? 10.109 -23.828 3.676 1 97.5 260 PHE B CA 1
ATOM 4341 C C . PHE B 1 260 ? 9.648 -23.375 5.055 1 97.5 260 PHE B C 1
ATOM 4343 O O . PHE B 1 260 ? 9.625 -22.172 5.336 1 97.5 260 PHE B O 1
ATOM 4350 N N . ASP B 1 261 ? 9.453 -24.266 6.008 1 97.5 261 ASP B N 1
ATOM 4351 C CA . ASP B 1 261 ? 8.742 -24.031 7.262 1 97.5 261 ASP B CA 1
ATOM 4352 C C . ASP B 1 261 ? 9.523 -23.078 8.172 1 97.5 261 ASP B C 1
ATOM 4354 O O . ASP B 1 261 ? 8.938 -22.375 8.992 1 97.5 261 ASP B O 1
ATOM 4358 N N . TYR B 1 262 ? 10.797 -23.047 8.023 1 98.5 262 TYR B N 1
ATOM 4359 C CA . TYR B 1 262 ? 11.633 -22.219 8.867 1 98.5 262 TYR B CA 1
ATOM 4360 C C . TYR B 1 262 ? 11.242 -20.75 8.734 1 98.5 262 TYR B C 1
ATOM 4362 O O . TYR B 1 262 ? 11.43 -19.953 9.672 1 98.5 262 TYR B O 1
ATOM 4370 N N . ILE B 1 263 ? 10.656 -20.359 7.645 1 98.44 263 ILE B N 1
ATOM 4371 C CA . ILE B 1 263 ? 10.234 -18.984 7.375 1 98.44 263 ILE B CA 1
ATOM 4372 C C . ILE B 1 263 ? 9.258 -18.531 8.453 1 98.44 263 ILE B C 1
ATOM 4374 O O . ILE B 1 263 ? 9.383 -17.422 8.977 1 98.44 263 ILE B O 1
ATOM 4378 N N . TYR B 1 264 ? 8.336 -19.328 8.812 1 98.56 264 TYR B N 1
ATOM 4379 C CA . TYR B 1 264 ? 7.234 -18.969 9.688 1 98.56 264 TYR B CA 1
ATOM 4380 C C . TYR B 1 264 ? 7.691 -18.891 11.141 1 98.56 264 TYR B C 1
ATOM 4382 O O . TYR B 1 264 ? 7.016 -18.297 11.984 1 98.56 264 TYR B O 1
ATOM 4390 N N . GLU B 1 265 ? 8.789 -19.469 11.438 1 98.25 265 GLU B N 1
ATOM 4391 C CA . GLU B 1 265 ? 9.406 -19.359 12.758 1 98.25 265 GLU B CA 1
ATOM 4392 C C . GLU B 1 265 ? 10.344 -18.156 12.828 1 98.25 265 GLU B C 1
ATOM 4394 O O . GLU B 1 265 ? 10.32 -17.406 13.812 1 98.25 265 GLU B O 1
ATOM 4399 N N . ALA B 1 266 ? 11.141 -17.938 11.852 1 98.69 266 ALA B N 1
ATOM 4400 C CA . ALA B 1 266 ? 12.273 -17.016 11.891 1 98.69 266 ALA B CA 1
ATOM 4401 C C . ALA B 1 266 ? 11.844 -15.609 11.477 1 98.69 266 ALA B C 1
ATOM 4403 O O . ALA B 1 266 ? 12.297 -14.625 12.055 1 98.69 266 ALA B O 1
ATOM 4404 N N . LEU B 1 267 ? 10.977 -15.469 10.5 1 98.69 267 LEU B N 1
ATOM 4405 C CA . LEU B 1 267 ? 10.633 -14.164 9.93 1 98.69 267 LEU B CA 1
ATOM 4406 C C . LEU B 1 267 ? 9.953 -13.281 10.969 1 98.69 267 LEU B C 1
ATOM 4408 O O . LEU B 1 267 ? 10.328 -12.117 11.141 1 98.69 267 LEU B O 1
ATOM 4412 N N . PRO B 1 268 ? 8.914 -13.805 11.727 1 98.44 268 PRO B N 1
ATOM 4413 C CA . PRO B 1 268 ? 8.289 -12.953 12.742 1 98.44 268 PRO B CA 1
ATOM 4414 C C . PRO B 1 268 ? 9.289 -12.422 13.766 1 98.44 268 PRO B C 1
ATOM 4416 O O . PRO B 1 268 ? 9.117 -11.32 14.289 1 98.44 268 PRO B O 1
ATOM 4419 N N . LYS B 1 269 ? 10.336 -13.125 14.023 1 98.31 269 LYS B N 1
ATOM 4420 C CA . LYS B 1 269 ? 11.344 -12.727 15.008 1 98.31 269 LYS B CA 1
ATOM 4421 C C . LYS B 1 269 ? 12.289 -11.68 14.43 1 98.31 269 LYS B C 1
ATOM 4423 O O . LYS B 1 269 ? 12.844 -10.859 15.164 1 98.31 269 LYS B O 1
ATOM 4428 N N . ALA B 1 270 ? 12.469 -11.703 13.125 1 98.44 270 ALA B N 1
ATOM 4429 C CA . ALA B 1 270 ? 13.414 -10.805 12.461 1 98.44 270 ALA B CA 1
ATOM 4430 C C . ALA B 1 270 ? 12.766 -9.461 12.148 1 98.44 270 ALA B C 1
ATOM 4432 O O . ALA B 1 270 ? 13.453 -8.445 12.008 1 98.44 270 ALA B O 1
ATOM 4433 N N . LEU B 1 271 ? 11.445 -9.367 12.055 1 98.06 271 LEU B N 1
ATOM 4434 C CA . LEU B 1 271 ? 10.695 -8.242 11.508 1 98.06 271 LEU B CA 1
ATOM 4435 C C . LEU B 1 271 ? 10.789 -7.027 12.43 1 98.06 271 LEU B C 1
ATOM 4437 O O . LEU B 1 271 ? 11.008 -5.906 11.961 1 98.06 271 LEU B O 1
ATOM 4441 N N . PRO B 1 272 ? 10.734 -7.164 13.758 1 96.75 272 PRO B N 1
ATOM 4442 C CA . PRO B 1 272 ? 10.609 -6.008 14.656 1 96.75 272 PRO B CA 1
ATOM 4443 C C . PRO B 1 272 ? 11.75 -5.008 14.484 1 96.75 272 PRO B C 1
ATOM 4445 O O . PRO B 1 272 ? 11.531 -3.795 14.578 1 96.75 272 PRO B O 1
ATOM 4448 N N . LYS B 1 273 ? 12.922 -5.477 14.141 1 94.69 273 LYS B N 1
ATOM 4449 C CA . LYS B 1 273 ? 14.102 -4.625 14.008 1 94.69 273 LYS B CA 1
ATOM 4450 C C . LYS B 1 273 ? 13.922 -3.623 12.867 1 94.69 273 LYS B C 1
ATOM 4452 O O . LYS B 1 273 ? 14.578 -2.576 12.852 1 94.69 273 LYS B O 1
ATOM 4457 N N . TYR B 1 274 ? 13.086 -3.902 11.953 1 95.69 274 TYR B N 1
ATOM 4458 C CA . TYR B 1 274 ? 12.961 -3.082 10.75 1 95.69 274 TYR B CA 1
ATOM 4459 C C . TYR B 1 274 ? 11.617 -2.369 10.711 1 95.69 274 TYR B C 1
ATOM 4461 O O . TYR B 1 274 ? 11.297 -1.689 9.734 1 95.69 274 TYR B O 1
ATOM 4469 N N . LEU B 1 275 ? 10.789 -2.52 11.742 1 94.69 275 LEU B N 1
ATOM 4470 C CA . LEU B 1 275 ? 9.477 -1.886 11.82 1 94.69 275 LEU B CA 1
ATOM 4471 C C . LEU B 1 275 ? 9.531 -0.646 12.711 1 94.69 275 LEU B C 1
ATOM 4473 O O . LEU B 1 275 ? 10.453 -0.483 13.508 1 94.69 275 LEU B O 1
ATOM 4477 N N . LEU B 1 276 ? 8.562 0.274 12.492 1 91.25 276 LEU B N 1
ATOM 4478 C CA . LEU B 1 276 ? 8.391 1.416 13.383 1 91.25 276 LEU B CA 1
ATOM 4479 C C . LEU B 1 276 ? 8.078 0.956 14.805 1 91.25 276 LEU B C 1
ATOM 4481 O O . LEU B 1 276 ? 7.539 -0.137 15 1 91.25 276 LEU B O 1
ATOM 4485 N N . ARG B 1 277 ? 8.414 1.921 15.648 1 85.31 277 ARG B N 1
ATOM 4486 C CA . ARG B 1 277 ? 8.086 1.642 17.031 1 85.31 277 ARG B CA 1
ATOM 4487 C C . ARG B 1 277 ? 6.582 1.443 17.219 1 85.31 277 ARG B C 1
ATOM 4489 O O . ARG B 1 277 ? 5.781 2.076 16.516 1 85.31 277 ARG B O 1
ATOM 4496 N N . ASN B 1 278 ? 6.078 0.54 18.031 1 81.06 278 ASN B N 1
ATOM 4497 C CA . ASN B 1 278 ? 4.695 0.27 18.406 1 81.06 278 ASN B CA 1
ATOM 4498 C C . ASN B 1 278 ? 3.949 -0.461 17.281 1 81.06 278 ASN B C 1
ATOM 4500 O O . ASN B 1 278 ? 2.73 -0.628 17.359 1 81.06 278 ASN B O 1
ATOM 4504 N N . THR B 1 279 ? 4.691 -0.765 16.219 1 88.06 279 THR B N 1
ATOM 4505 C CA . THR B 1 279 ? 4.062 -1.579 15.18 1 88.06 279 THR B CA 1
ATOM 4506 C C . THR B 1 279 ? 3.844 -3.008 15.672 1 88.06 279 THR B C 1
ATOM 4508 O O . THR B 1 279 ? 4.602 -3.502 16.516 1 88.06 279 THR B O 1
ATOM 4511 N N . GLU B 1 280 ? 2.836 -3.574 15.289 1 91.81 280 GLU B N 1
ATOM 4512 C CA . GLU B 1 280 ? 2.58 -4.984 15.578 1 91.81 280 GLU B CA 1
ATOM 4513 C C . GLU B 1 280 ? 2.902 -5.859 14.367 1 91.81 280 GLU B C 1
ATOM 4515 O O . GLU B 1 280 ? 2.48 -5.566 13.25 1 91.81 280 GLU B O 1
ATOM 4520 N N . VAL B 1 281 ? 3.674 -6.879 14.633 1 96.62 281 VAL B N 1
ATOM 4521 C CA . VAL B 1 281 ? 3.938 -7.852 13.578 1 96.62 281 VAL B CA 1
ATOM 4522 C C . VAL B 1 281 ? 2.643 -8.562 13.195 1 96.62 281 VAL B C 1
ATOM 4524 O O . VAL B 1 281 ? 1.949 -9.109 14.055 1 96.62 281 VAL B O 1
ATOM 4527 N N . PRO B 1 282 ? 2.256 -8.492 11.938 1 97.56 282 PRO B N 1
ATOM 4528 C CA . PRO B 1 282 ? 1.049 -9.219 11.531 1 97.56 282 PRO B CA 1
ATOM 4529 C C . PRO B 1 282 ? 1.189 -10.734 11.688 1 97.56 282 PRO B C 1
ATOM 4531 O O . PRO B 1 282 ? 2.305 -11.242 11.828 1 97.56 282 PRO B O 1
ATOM 4534 N N . VAL B 1 283 ? 0.049 -11.406 11.719 1 97.62 283 VAL B N 1
ATOM 4535 C CA . VAL B 1 283 ? 0.069 -12.867 11.648 1 97.62 283 VAL B CA 1
ATOM 4536 C C . VAL B 1 283 ? 0.663 -13.312 10.32 1 97.62 283 VAL B C 1
ATOM 4538 O O . VAL B 1 283 ? 0.284 -12.805 9.258 1 97.62 283 VAL B O 1
ATOM 4541 N N . ILE B 1 284 ? 1.648 -14.172 10.398 1 98.44 284 ILE B N 1
ATOM 4542 C CA . ILE B 1 284 ? 2.285 -14.719 9.203 1 98.44 284 ILE B CA 1
ATOM 4543 C C . ILE B 1 284 ? 1.913 -16.188 9.047 1 98.44 284 ILE B C 1
ATOM 4545 O O . ILE B 1 284 ? 2.184 -17 9.93 1 98.44 284 ILE B O 1
ATOM 4549 N N . LYS B 1 285 ? 1.297 -16.484 7.887 1 97.69 285 LYS B N 1
ATOM 4550 C CA . LYS B 1 285 ? 0.788 -17.844 7.676 1 97.69 285 LYS B CA 1
ATOM 4551 C C . LYS B 1 285 ? 1.253 -18.406 6.336 1 97.69 285 LYS B C 1
ATOM 4553 O O . LYS B 1 285 ? 1.568 -17.641 5.418 1 97.69 285 LYS B O 1
ATOM 4558 N N . LYS B 1 286 ? 1.338 -19.75 6.316 1 97.31 286 LYS B N 1
ATOM 4559 C CA . LYS B 1 286 ? 1.45 -20.469 5.059 1 97.31 286 LYS B CA 1
ATOM 4560 C C . LYS B 1 286 ? 0.083 -20.672 4.41 1 97.31 286 LYS B C 1
ATOM 4562 O O . LYS B 1 286 ? -0.896 -20.984 5.09 1 97.31 286 LYS B O 1
ATOM 4567 N N . ALA B 1 287 ? 0.026 -20.375 3.148 1 96.56 287 ALA B N 1
ATOM 4568 C CA . ALA B 1 287 ? -1.232 -20.609 2.447 1 96.56 287 ALA B CA 1
ATOM 4569 C C . ALA B 1 287 ? -1.709 -22.047 2.645 1 96.56 287 ALA B C 1
ATOM 4571 O O . ALA B 1 287 ? -0.914 -23 2.57 1 96.56 287 ALA B O 1
ATOM 4572 N N . ILE B 1 288 ? -2.928 -22.219 2.869 1 94.5 288 ILE B N 1
ATOM 4573 C CA . ILE B 1 288 ? -3.426 -23.547 3.182 1 94.5 288 ILE B CA 1
ATOM 4574 C C . ILE B 1 288 ? -4.176 -24.125 1.978 1 94.5 288 ILE B C 1
ATOM 4576 O O . ILE B 1 288 ? -4.473 -25.312 1.929 1 94.5 288 ILE B O 1
ATOM 4580 N N . HIS B 1 289 ? -4.449 -23.266 1.053 1 91.06 289 HIS B N 1
ATOM 4581 C CA . HIS B 1 289 ? -5.145 -23.75 -0.13 1 91.06 289 HIS B CA 1
ATOM 4582 C C . HIS B 1 289 ? -4.203 -23.844 -1.326 1 91.06 289 HIS B C 1
ATOM 4584 O O . HIS B 1 289 ? -4.656 -23.953 -2.469 1 91.06 289 HIS B O 1
ATOM 4590 N N . GLY B 1 290 ? -2.977 -23.672 -1.192 1 79.31 290 GLY B N 1
ATOM 4591 C CA . GLY B 1 290 ? -1.895 -23.859 -2.146 1 79.31 290 GLY B CA 1
ATOM 4592 C C . GLY B 1 290 ? -2.363 -23.859 -3.588 1 79.31 290 GLY B C 1
ATOM 4593 O O . GLY B 1 290 ? -2.848 -22.844 -4.086 1 79.31 290 GLY B O 1
ATOM 4594 N N . ASP B 1 291 ? -2.387 -25.062 -4.125 1 77.44 291 ASP B N 1
ATOM 4595 C CA . ASP B 1 291 ? -2.635 -25.312 -5.543 1 77.44 291 ASP B CA 1
ATOM 4596 C C . ASP B 1 291 ? -4.051 -24.891 -5.934 1 77.44 291 ASP B C 1
ATOM 4598 O O . ASP B 1 291 ? -4.324 -24.641 -7.105 1 77.44 291 ASP B O 1
ATOM 4602 N N . SER B 1 292 ? -4.859 -24.703 -5.016 1 83.75 292 SER B N 1
ATOM 4603 C CA . SER B 1 292 ? -6.254 -24.391 -5.309 1 83.75 292 SER B CA 1
ATOM 4604 C C . SER B 1 292 ? -6.516 -22.891 -5.168 1 83.75 292 SER B C 1
ATOM 4606 O O . SER B 1 292 ? -7.621 -22.422 -5.449 1 83.75 292 SER B O 1
ATOM 4608 N N . SER B 1 293 ? -5.52 -22.172 -4.801 1 92.25 293 SER B N 1
ATOM 4609 C CA . SER B 1 293 ? -5.734 -20.766 -4.504 1 92.25 293 SER B CA 1
ATOM 4610 C C . SER B 1 293 ? -6.219 -20 -5.734 1 92.25 293 SER B C 1
ATOM 4612 O O . SER B 1 293 ? -6.973 -19.031 -5.613 1 92.25 293 SER B O 1
ATOM 4614 N N . GLY B 1 294 ? -5.812 -20.453 -6.867 1 93.75 294 GLY B N 1
ATOM 4615 C CA . GLY B 1 294 ? -6.215 -19.781 -8.086 1 93.75 294 GLY B CA 1
ATOM 4616 C C . GLY B 1 294 ? -7.711 -19.844 -8.344 1 93.75 294 GLY B C 1
ATOM 4617 O O . GLY B 1 294 ? -8.391 -18.828 -8.375 1 93.75 294 GLY B O 1
ATOM 4618 N N . VAL B 1 295 ? -8.234 -21.094 -8.398 1 97.19 295 VAL B N 1
ATOM 4619 C CA . VAL B 1 295 ? -9.648 -21.281 -8.703 1 97.19 295 VAL B CA 1
ATOM 4620 C C . VAL B 1 295 ? -10.5 -20.812 -7.527 1 97.19 295 VAL B C 1
ATOM 4622 O O . VAL B 1 295 ? -11.547 -20.203 -7.723 1 97.19 295 VAL B O 1
ATOM 4625 N N . ARG B 1 296 ? -10.055 -21.062 -6.34 1 97.75 296 ARG B N 1
ATOM 4626 C CA . ARG B 1 296 ? -10.805 -20.672 -5.152 1 97.75 296 ARG B CA 1
ATOM 4627 C C . ARG B 1 296 ? -10.898 -19.141 -5.039 1 97.75 296 ARG B C 1
ATOM 4629 O O . ARG B 1 296 ? -11.969 -18.609 -4.766 1 97.75 296 ARG B O 1
ATOM 4636 N N . GLY B 1 297 ? -9.734 -18.5 -5.227 1 98.06 297 GLY B N 1
ATOM 4637 C CA . GLY B 1 297 ? -9.711 -17.047 -5.215 1 98.06 297 GLY B CA 1
ATOM 4638 C C . GLY B 1 297 ? -10.578 -16.422 -6.297 1 98.06 297 GLY B C 1
ATOM 4639 O O . GLY B 1 297 ? -11.273 -15.445 -6.051 1 98.06 297 GLY B O 1
ATOM 4640 N N . ALA B 1 298 ? -10.508 -17 -7.48 1 98.31 298 ALA B N 1
ATOM 4641 C CA . ALA B 1 298 ? -11.32 -16.516 -8.594 1 98.31 298 ALA B CA 1
ATOM 4642 C C . ALA B 1 298 ? -12.805 -16.641 -8.297 1 98.31 298 ALA B C 1
ATOM 4644 O O . ALA B 1 298 ? -13.586 -15.734 -8.586 1 98.31 298 ALA B O 1
ATOM 4645 N N . ALA B 1 299 ? -13.188 -17.734 -7.719 1 98.38 299 ALA B N 1
ATOM 4646 C CA . ALA B 1 299 ? -14.578 -17.922 -7.324 1 98.38 299 ALA B CA 1
ATOM 4647 C C . ALA B 1 299 ? -15 -16.906 -6.27 1 98.38 299 ALA B C 1
ATOM 4649 O O . ALA B 1 299 ? -16.094 -16.359 -6.324 1 98.38 299 ALA B O 1
ATOM 4650 N N . ALA B 1 300 ? -14.102 -16.562 -5.398 1 97.75 300 ALA B N 1
ATOM 4651 C CA . ALA B 1 300 ? -14.383 -15.688 -4.262 1 97.75 300 ALA B CA 1
ATOM 4652 C C . ALA B 1 300 ? -14.617 -14.25 -4.715 1 97.75 300 ALA B C 1
ATOM 4654 O O . ALA B 1 300 ? -15.102 -13.414 -3.941 1 97.75 300 ALA B O 1
ATOM 4655 N N . LEU B 1 301 ? -14.359 -13.93 -5.965 1 97.56 301 LEU B N 1
ATOM 4656 C CA . LEU B 1 301 ? -14.547 -12.586 -6.504 1 97.56 301 LEU B CA 1
ATOM 4657 C C . LEU B 1 301 ? -16 -12.148 -6.395 1 97.56 301 LEU B C 1
ATOM 4659 O O . LEU B 1 301 ? -16.297 -10.953 -6.441 1 97.56 301 LEU B O 1
ATOM 4663 N N . PHE B 1 302 ? -16.875 -13.125 -6.301 1 97.19 302 PHE B N 1
ATOM 4664 C CA . PHE B 1 302 ? -18.297 -12.797 -6.312 1 97.19 302 PHE B CA 1
ATOM 4665 C C . PHE B 1 302 ? -18.891 -12.922 -4.914 1 97.19 302 PHE B C 1
ATOM 4667 O O . PHE B 1 302 ? -20.094 -12.719 -4.727 1 97.19 302 PHE B O 1
ATOM 4674 N N . LEU B 1 303 ? -18.047 -13.281 -3.947 1 94.5 303 LEU B N 1
ATOM 4675 C CA . LEU B 1 303 ? -18.562 -13.344 -2.586 1 94.5 303 LEU B CA 1
ATOM 4676 C C . LEU B 1 303 ? -18.75 -11.945 -2.006 1 94.5 303 LEU B C 1
ATOM 4678 O O . LEU B 1 303 ? -18.078 -11.008 -2.418 1 94.5 303 LEU B O 1
ATOM 4682 N N . LYS B 1 304 ? -19.766 -11.797 -1.083 1 84 304 LYS B N 1
ATOM 4683 C CA . LYS B 1 304 ? -20.078 -10.516 -0.466 1 84 304 LYS B CA 1
ATOM 4684 C C . LYS B 1 304 ? -19.844 -10.555 1.039 1 84 304 LYS B C 1
ATOM 4686 O O . LYS B 1 304 ? -19.984 -11.594 1.674 1 84 304 LYS B O 1
#

InterPro domains:
  IPR000600 ROK family [PF00480] (3-303)
  IPR000600 ROK family [PTHR18964] (3-302)
  IPR043129 ATPase, nucleotide binding domain [SSF53067] (1-303)
  IPR049874 ROK, conserved site [PS01125] (131-158)

Radius of gyration: 25.32 Å; Cα contacts (8 Å, |Δi|>4): 1376; chains: 2; bounding box: 59×64×64 Å

Organism: Glaesserella parasuis serovar 5 (strain SH0165) (NCBI:txid557723)

Sequence (608 aa):
MVYYGLDIGGTKIELAAFNEKLEKLHSERVPTPQTSYEDWLRTVETLVRNADAKFGEYGTVGLGVPGFVNHKTGLAEIANIAVVHGNKIIQDLEARLGREVRVENDANCLALSEAWDESNLQYSTVLGLIIGTGFGGGIVLNGKAHSGQIGMAGEVGHIQLNYHALKLLGWDKAPIYKCGCGNMACLDSYISGRGFEMLYNDLVGEKVDAKNIIQRFYDKDEKTVEFVEKYIELMAISVANYITVLDPDMIVFGGGLSNFDYIYEALPKALPKYLLRNTEVPVIKKAIHGDSSGVRGAAALFLKMVYYGLDIGGTKIELAAFNEKLEKLHSERVPTPQTSYEDWLRTVETLVRNADAKFGEYGTVGLGVPGFVNHKTGLAEIANIAVVHGNKIIQDLEARLGREVRVENDANCLALSEAWDESNLQYSTVLGLIIGTGFGGGIVLNGKAHSGQIGMAGEVGHIQLNYHALKLLGWDKAPIYKCGCGNMACLDSYISGRGFEMLYNDLVGEKVDAKNIIQRFYDKDEKTVEFVEKYIELMAISVANYITVLDPDMIVFGGGLSNFDYIYEALPKALPKYLLRNTEVPVIKKAIHGDSSGVRGAAALFLK